Protein AF-0000000071793098 (afdb_homodimer)

Secondary structure (DSSP, 8-state):
-TTSHHHHHHHHHHHHHHHHHHHHHHHHHHHHHHHHHHHHHHHHHHSS------EEEEE-TTS--EEEEESTTSSHHHHHHHHHTSTTEE--S--SHHHHHHHHHHHTTSHHHHHHHHHTT--HHHHHHHHHHHHHHHHHHTSS--SEEEEE-GGGGGGHHHHHHH-TT-EEEEEE--HHHHHHHHHHTT---TT--TT-HHHHHHHHHHHHHHHHHHHHTSTTTEEEEEHHHHHHSHHHHHHHHHHHHT----GGGG-GGGGBTTTB---TTSTTHHHHTSPS-SGGGSTTTT-S-HHHHTTHHHH-THHHHTT---S-SS--GGGGGSTTTTTTT---/-TTTHHHHHHHHHHHHHHHHHHHHHHHHHHHHHHHHHHHHHHHHHHSS------EEEEE-TTS--EEEEESTTSSHHHHHHHHHTSTTEE--S--SHHHHHHHHHHHTTSHHHHHHHHHTT--HHHHHHHHHHHHHHHHHHTSS--SEEEEE-GGGGGGHHHHHHH-TT-EEEEEE--HHHHHHHHHHTT---TT--TT-HHHHHHHHHHHHHHHHHHHHTSTTTEEEEEHHHHHHSHHHHHHHHHHHHT----GGGG-GGGGBTTTB---TTSTTHHHHTSPS-SGGGSTTTT-S-HHHHTTHHHH-THHHHTT---S-SS--GGGGGSTTTTTTT---

Sequence (680 aa):
MRSGIRWSIVSLLLLIAFFALLFIFLRERQERLYDKEAYALAVHALVRKPQQRLTRQILSNDEPLIFVGGVPRSGTTLMRVMLDAHPDIRCGEETSVIPYVLGMRLHFESKGWIKALNGSGISQKALDDATSAFLLEVIREHGSVAKRLCNKDPFTAFHLPTLIRMFPNAKHILMIRDARATIHSMIDRNVPVSGFNHSDPESMFKAWNNLISRMVFTCSNAKGLCLKVYYERLVQRPSDEARRILHFLDVPWSDDVLSHQDKIGDEIHLNPKEFSTSQVKEKVNEKALTTWFGCYPEVLLKKIDRLAPMLRKLGYDTSTDRPDYSAFGRDDFYEYGYRLMRSGIRWSIVSLLLLIAFFALLFIFLRERQERLYDKEAYALAVHALVRKPQQRLTRQILSNDEPLIFVGGVPRSGTTLMRVMLDAHPDIRCGEETSVIPYVLGMRLHFESKGWIKALNGSGISQKALDDATSAFLLEVIREHGSVAKRLCNKDPFTAFHLPTLIRMFPNAKHILMIRDARATIHSMIDRNVPVSGFNHSDPESMFKAWNNLISRMVFTCSNAKGLCLKVYYERLVQRPSDEARRILHFLDVPWSDDVLSHQDKIGDEIHLNPKEFSTSQVKEKVNEKALTTWFGCYPEVLLKKIDRLAPMLRKLGYDTSTDRPDYSAFGRDDFYEYGYRL

Solvent-accessible surface area (backbone atoms only — not comparable to full-atom values): 36424 Å² total; per-residue (Å²): 120,80,77,57,63,62,54,55,57,51,50,49,52,50,48,51,50,46,50,50,48,46,47,51,48,49,48,51,46,44,48,45,42,48,46,40,45,49,41,39,44,45,41,38,62,66,47,42,62,61,78,73,76,52,58,39,80,42,70,26,52,68,37,59,35,35,40,37,8,28,60,78,71,20,48,51,68,51,52,41,46,24,45,28,35,25,91,48,32,36,31,60,38,55,62,68,52,60,49,51,52,52,51,51,54,55,53,53,64,34,70,71,41,41,56,55,27,55,50,27,49,46,51,70,65,40,51,43,52,11,50,44,40,23,48,43,37,43,60,56,58,40,51,74,85,43,85,29,46,28,44,34,39,37,63,46,38,75,41,44,71,61,46,43,72,47,23,71,51,32,37,34,39,38,33,37,55,60,62,64,41,24,52,40,50,32,52,76,64,65,55,89,46,94,83,52,47,83,92,35,63,66,57,31,39,35,42,50,30,56,52,51,53,51,31,50,52,54,35,68,71,32,71,93,35,37,45,82,41,48,35,64,24,38,43,66,30,47,68,64,44,48,52,54,51,30,55,76,69,72,44,81,89,54,76,38,40,78,46,28,40,78,35,58,79,76,75,31,66,75,28,85,82,44,88,58,43,78,63,52,54,42,66,86,56,63,71,73,72,57,69,38,52,81,70,65,57,68,76,57,55,75,41,38,62,78,41,24,50,54,43,55,71,71,64,44,63,75,90,46,75,69,60,77,62,66,60,47,48,40,94,57,36,73,72,74,42,63,72,113,123,77,77,58,60,61,55,53,56,52,48,47,49,50,47,49,50,46,52,50,50,46,46,51,49,48,47,49,48,44,47,46,44,45,44,42,44,49,42,37,42,44,39,36,62,71,46,41,61,61,78,74,74,51,57,40,79,42,70,25,53,68,39,59,34,34,38,37,9,27,59,78,72,18,49,50,66,52,51,41,45,25,45,27,37,25,89,49,31,35,31,59,34,56,62,69,52,60,50,51,52,52,52,51,55,54,53,52,65,35,71,70,40,41,54,54,26,56,52,29,49,47,50,71,66,41,51,42,52,11,51,44,40,23,49,42,38,43,59,54,58,42,49,74,87,42,84,30,45,28,45,36,40,38,62,46,38,74,40,45,71,62,47,43,70,47,22,71,51,32,38,34,39,38,32,36,54,61,61,63,41,22,52,40,51,32,52,77,66,66,55,88,46,94,82,51,46,83,92,35,62,67,57,32,39,34,42,48,29,56,50,50,51,52,32,50,52,54,34,67,71,30,72,93,35,36,44,81,42,48,37,64,23,36,42,65,31,46,69,63,44,48,51,54,50,30,54,75,69,74,44,81,90,54,76,37,39,76,45,29,40,78,36,57,80,74,74,30,65,74,28,86,84,44,88,60,43,79,62,52,57,45,66,85,56,63,74,73,72,56,70,38,52,83,72,65,58,67,75,57,56,74,41,38,63,76,41,24,51,55,44,55,77,72,66,46,64,75,91,47,76,71,59,77,61,67,62,48,48,42,92,56,36,73,72,73,45,65,71,114

pLDDT: mean 88.24, std 17.88, range [27.2, 98.88]

Radius of gyration: 36.35 Å; Cα contacts (8 Å, |Δi|>4): 982; chains: 2; bounding box: 126×87×73 Å

Nearest PDB structures (foldseek):
  8w5z-assembly1_C  TM=9.626E-01  e=2.343E-27  Ixodes
  5wri-assembly1_B  TM=9.866E-01  e=3.002E-26  Homo sapiens
  3ap3-assembly2_D  TM=9.670E-01  e=1.996E-26  Homo sapiens
  3ap3-assembly1_A  TM=9.652E-01  e=1.067E-24  Homo sapiens
  3ap3-assembly2_C  TM=9.064E-01  e=2.310E-25  Homo sapiens

Organism: Haemonchus contortus (NCBI:txid6289)

Foldseek 3Di:
DVVPPVVVVVVVVVVVVVVVVVVVVVVVVVVVVVCCVVVCVVCCVVVVPVVPPDDDDFDALQAAAEEEAEDPQLCSVLQQLLQLLDQQEHAAEADVVLVVLLVVLVVCVDPVNVVVCVVVVHDNVNSLQVSLRVVRVCQPVRDDDGNYTYYYDHCVLLNLVSSCVSRVNYAYEYGDEALLLRLCLCLVLVPDDPQDDSVDSLSSLLVNQVSVVNSVVSQVVVPLRYHYDYPLQCLLPVPVVVVVVCVSSVHDDDPSSQVSLVCEPPRHDDDPPDSCRVVSNDGRHCVSVCPSQPVDDPVSLVCSCVSRVVCVVQPHDSVDSGGDSVCSNDPCNVVVCSVD/DVVPVVCVVVVVVVVVVVVVVVVVVVVVVVVVVVCCVVVCVVCCVVPVPVVPPDDDDFDALQAAAEEEAEDPQLCSVLQQLLQLLDQQEHAAEADVVLVVLLVVLVVCVDPVNVVVCVVVVHDNVNSLQVSLRVVRVCQPVRDDDGNYTYYYDHCVLLNLVSSCVSRVNYAYEYGDEQLLLRLCLCLVLVPDDPQDDNVDSLSSLLVNQVSVVNSVVVQVVVPLRYHYDYPLQCLLPVPVVVVVVCVSSVHDDDPSSQVSLVCEPPSHDDDPPDSCRVVSNDGRHCVSVCPSQPVDDPVSLVCSCVSRVVCVVLPHDSVDSGGDSCCSNDPCNVVVCNVD

InterPro domains:
  IPR026634 Protein-tyrosine sulfotransferase-like [PTHR12788] (41-327)
  IPR027417 P-loop containing nucleoside triphosphate hydrolase [G3DSA:3.40.50.300] (53-331)
  IPR027417 P-loop containing nucleoside triphosphate hydrolase [SSF52540] (63-317)

Structure (mmCIF, N/CA/C/O backbone):
data_AF-0000000071793098-model_v1
#
loop_
_entity.id
_entity.type
_entity.pdbx_description
1 polymer 'Protein-tyrosine sulfotransferase'
#
loop_
_atom_site.group_PDB
_atom_site.id
_atom_site.type_symbol
_atom_site.label_atom_id
_atom_site.label_alt_id
_atom_site.label_comp_id
_atom_site.label_asym_id
_atom_site.label_entity_id
_atom_site.label_seq_id
_atom_site.pdbx_PDB_ins_code
_atom_site.Cartn_x
_atom_site.Cartn_y
_atom_site.Cartn_z
_atom_site.occupancy
_atom_site.B_iso_or_equiv
_atom_site.auth_seq_id
_atom_site.auth_comp_id
_atom_site.auth_asym_id
_atom_site.auth_atom_id
_atom_site.pdbx_PDB_model_num
ATOM 1 N N . MET A 1 1 ? -97.375 12.352 27.047 1 27.69 1 MET A N 1
ATOM 2 C CA . MET A 1 1 ? -96.5 13.484 26.688 1 27.69 1 MET A CA 1
ATOM 3 C C . MET A 1 1 ? -95.062 13.273 27.188 1 27.69 1 MET A C 1
ATOM 5 O O . MET A 1 1 ? -94.25 14.164 27.062 1 27.69 1 MET A O 1
ATOM 9 N N . ARG A 1 2 ? -95.062 12.32 28.141 1 36.81 2 ARG A N 1
ATOM 10 C CA . ARG A 1 2 ? -93.812 12.164 28.828 1 36.81 2 ARG A CA 1
ATOM 11 C C . ARG A 1 2 ? -92.75 11.641 27.875 1 36.81 2 ARG A C 1
ATOM 13 O O . ARG A 1 2 ? -91.625 11.344 28.297 1 36.81 2 ARG A O 1
ATOM 20 N N . SER A 1 3 ? -93.312 11.469 26.625 1 42.41 3 SER A N 1
ATOM 21 C CA . SER A 1 3 ? -92.438 10.781 25.703 1 42.41 3 SER A CA 1
ATOM 22 C C . SER A 1 3 ? -91.375 11.742 25.141 1 42.41 3 SER A C 1
ATOM 24 O O . SER A 1 3 ? -90.5 11.328 24.406 1 42.41 3 SER A O 1
ATOM 26 N N . GLY A 1 4 ? -91.625 13.141 25.453 1 37.5 4 GLY A N 1
ATOM 27 C CA . GLY A 1 4 ? -90.812 14.133 24.719 1 37.5 4 GLY A CA 1
ATOM 28 C C . GLY A 1 4 ? -89.438 14.398 25.312 1 37.5 4 GLY A C 1
ATOM 29 O O . GLY A 1 4 ? -88.562 14.922 24.641 1 37.5 4 GLY A O 1
ATOM 30 N N . ILE A 1 5 ? -89.438 14.523 26.641 1 43.38 5 ILE A N 1
ATOM 31 C CA . ILE A 1 5 ? -88.312 15.109 27.344 1 43.38 5 ILE A CA 1
ATOM 32 C C . ILE A 1 5 ? -87.062 14.211 27.188 1 43.38 5 ILE A C 1
ATOM 34 O O . ILE A 1 5 ? -85.938 14.68 27.281 1 43.38 5 ILE A O 1
ATOM 38 N N . ARG A 1 6 ? -87.375 12.938 26.984 1 48.97 6 ARG A N 1
ATOM 39 C CA . ARG A 1 6 ? -86.25 11.992 27.031 1 48.97 6 ARG A CA 1
ATOM 40 C C . ARG A 1 6 ? -85.375 12.141 25.797 1 48.97 6 ARG A C 1
A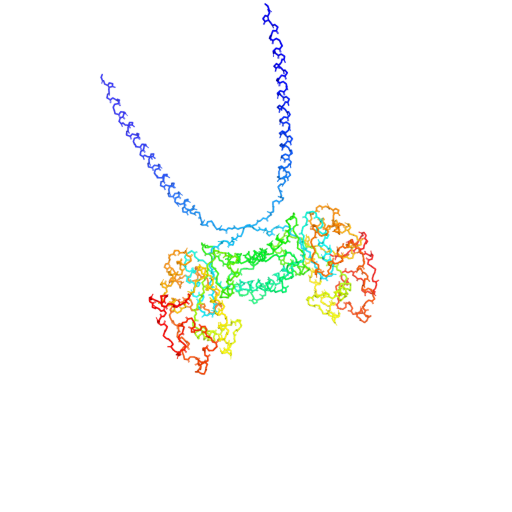TOM 42 O O . ARG A 1 6 ? -84.188 11.812 25.828 1 48.97 6 ARG A O 1
ATOM 49 N N . TRP A 1 7 ? -85.938 12.797 24.797 1 51.81 7 TRP A N 1
ATOM 50 C CA . TRP A 1 7 ? -85.188 12.93 23.562 1 51.81 7 TRP A CA 1
ATOM 51 C C . TRP A 1 7 ? -84.188 14.055 23.672 1 51.81 7 TRP A C 1
ATOM 53 O O . TRP A 1 7 ? -83.062 13.953 23.125 1 51.81 7 TRP A O 1
ATOM 63 N N . SER A 1 8 ? -84.562 15.094 24.625 1 58.62 8 SER A N 1
ATOM 64 C CA . SER A 1 8 ? -83.688 16.297 24.609 1 58.62 8 SER A CA 1
ATOM 65 C C . SER A 1 8 ? -82.375 16.062 25.359 1 58.62 8 SER A C 1
ATOM 67 O O . SER A 1 8 ? -81.312 16.531 24.938 1 58.62 8 SER A O 1
ATOM 69 N N . ILE A 1 9 ? -82.5 15.32 26.453 1 61.56 9 ILE A N 1
ATOM 70 C CA . ILE A 1 9 ? -81.312 15.109 27.266 1 61.56 9 ILE A CA 1
ATOM 71 C C . ILE A 1 9 ? -80.375 14.109 26.562 1 61.56 9 ILE A C 1
ATOM 73 O O . ILE A 1 9 ? -79.188 14.297 26.547 1 61.56 9 ILE A O 1
ATOM 77 N N . VAL A 1 10 ? -81 13.203 25.859 1 62.38 10 VAL A N 1
ATOM 78 C CA . VAL A 1 10 ? -80.25 12.203 25.141 1 62.38 10 VAL A CA 1
ATOM 79 C C . VAL A 1 10 ? -79.5 12.852 23.938 1 62.38 10 VAL A C 1
ATOM 81 O O . VAL A 1 10 ? -78.375 12.586 23.688 1 62.38 10 VAL A O 1
ATOM 84 N N . SER A 1 11 ? -80.25 13.891 23.391 1 64.12 11 SER A N 1
ATOM 85 C CA . SER A 1 11 ? -79.688 14.594 22.266 1 64.12 11 SER A CA 1
ATOM 86 C C . SER A 1 11 ? -78.5 15.469 22.734 1 64.12 11 SER A C 1
ATOM 88 O O . SER A 1 11 ? -77.5 15.555 22.047 1 64.12 11 SER A O 1
ATOM 90 N N . LEU A 1 12 ? -78.688 15.992 23.969 1 65.56 12 LEU A N 1
ATOM 91 C CA . LEU A 1 12 ? -77.625 16.844 24.5 1 65.56 12 LEU A CA 1
ATOM 92 C C . LEU A 1 12 ? -76.438 16.016 24.922 1 65.56 12 LEU A C 1
ATOM 94 O O . LEU A 1 12 ? -75.312 16.406 24.656 1 65.56 12 LEU A O 1
ATOM 98 N N . LEU A 1 13 ? -76.625 14.859 25.453 1 65.44 13 LEU A N 1
ATOM 99 C CA . LEU A 1 13 ? -75.562 13.977 25.844 1 65.44 13 LEU A CA 1
ATOM 100 C C . LEU A 1 13 ? -74.812 13.406 24.625 1 65.44 13 LEU A C 1
ATOM 102 O O . LEU A 1 13 ? -73.625 13.281 24.594 1 65.44 13 LEU A O 1
ATOM 106 N N . LEU A 1 14 ? -75.625 13.242 23.562 1 66.69 14 LEU A N 1
ATOM 107 C CA . LEU A 1 14 ? -75 12.773 22.312 1 66.69 14 LEU A CA 1
ATOM 108 C C . LEU A 1 14 ? -74.188 13.875 21.656 1 66.69 14 LEU A C 1
ATOM 110 O O . LEU A 1 14 ? -73.125 13.617 21.109 1 66.69 14 LEU A O 1
ATOM 114 N N . LEU A 1 15 ? -74.625 15.109 21.906 1 70.38 15 LEU A N 1
ATOM 115 C CA . LEU A 1 15 ? -73.875 16.234 21.344 1 70.38 15 LEU A CA 1
ATOM 116 C C . LEU A 1 15 ? -72.625 16.469 22.141 1 70.38 15 LEU A C 1
ATOM 118 O O . LEU A 1 15 ? -71.562 16.719 21.547 1 70.38 15 LEU A O 1
ATOM 122 N N . ILE A 1 16 ? -72.688 16.312 23.406 1 68 16 ILE A N 1
ATOM 123 C CA . ILE A 1 16 ? -71.5 16.469 24.234 1 68 16 ILE A CA 1
ATOM 124 C C . ILE A 1 16 ? -70.5 15.328 23.969 1 68 16 ILE A C 1
ATOM 126 O O . ILE A 1 16 ? -69.312 15.555 23.812 1 68 16 ILE A O 1
ATOM 130 N N . ALA A 1 17 ? -71.062 14.109 23.781 1 65.69 17 ALA A N 1
ATOM 131 C CA . ALA A 1 17 ? -70.188 12.984 23.453 1 65.69 17 ALA A CA 1
ATOM 132 C C . ALA A 1 17 ? -69.562 13.172 22.062 1 65.69 17 ALA A C 1
ATOM 134 O O . ALA A 1 17 ? -68.375 12.883 21.859 1 65.69 17 ALA A O 1
ATOM 135 N N . PHE A 1 18 ? -70.312 13.75 21.172 1 68.69 18 PHE A N 1
ATOM 136 C CA . PHE A 1 18 ? -69.812 14.016 19.844 1 68.69 18 PHE A CA 1
ATOM 137 C C . PHE A 1 18 ? -68.688 15.055 19.906 1 68.69 18 PHE A C 1
ATOM 139 O O . PHE A 1 18 ? -67.625 14.867 19.312 1 68.69 18 PHE A O 1
ATOM 146 N N . PHE A 1 19 ? -68.875 16.125 20.656 1 67.56 19 PHE A N 1
ATOM 147 C CA . PHE A 1 19 ? -67.812 17.141 20.719 1 67.56 19 PHE A CA 1
ATOM 148 C C . PHE A 1 19 ? -66.625 16.641 21.484 1 67.56 19 PHE A C 1
ATOM 150 O O . PHE A 1 19 ? -65.5 16.984 21.141 1 67.56 19 PHE A O 1
ATOM 157 N N . ALA A 1 20 ? -66.938 15.812 22.516 1 66.75 20 ALA A N 1
ATO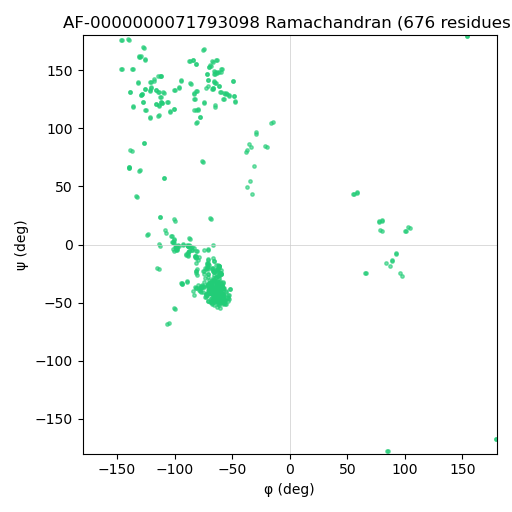M 158 C CA . ALA A 1 20 ? -65.812 15.211 23.219 1 66.75 20 ALA A CA 1
ATOM 159 C C . ALA A 1 20 ? -65 14.25 22.297 1 66.75 20 ALA A C 1
ATOM 161 O O . ALA A 1 20 ? -63.812 14.258 22.266 1 66.75 20 ALA A O 1
ATOM 162 N N . LEU A 1 21 ? -65.75 13.438 21.5 1 65.06 21 LEU A N 1
ATOM 163 C CA . LEU A 1 21 ? -65.125 12.555 20.547 1 65.06 21 LEU A CA 1
ATOM 164 C C . LEU A 1 21 ? -64.375 13.367 19.453 1 65.06 21 LEU A C 1
ATOM 166 O O . LEU A 1 21 ? -63.281 13.039 19.031 1 65.06 21 LEU A O 1
ATOM 170 N N . LEU A 1 22 ? -65 14.43 19.031 1 66.5 22 LEU A N 1
ATOM 171 C CA . LEU A 1 22 ? -64.375 15.305 18.062 1 66.5 22 LEU A CA 1
ATOM 172 C C . LEU A 1 22 ? -63.125 15.945 18.672 1 66.5 22 LEU A C 1
ATOM 174 O O . LEU A 1 22 ? -62.062 16.047 18 1 66.5 22 LEU A O 1
ATOM 178 N N . PHE A 1 23 ? -63.219 16.375 19.891 1 64.25 23 PHE A N 1
ATOM 179 C CA . PHE A 1 23 ? -62.062 16.938 20.562 1 64.25 23 PHE A CA 1
ATOM 180 C C . PHE A 1 23 ? -60.969 15.898 20.734 1 64.25 23 PHE A C 1
ATOM 182 O O . PHE A 1 23 ? -59.781 16.172 20.484 1 64.25 23 PHE A O 1
ATOM 189 N N . ILE A 1 24 ? -61.344 14.672 21.219 1 59.78 24 ILE A N 1
ATOM 190 C CA . ILE A 1 24 ? -60.375 13.602 21.281 1 59.78 24 ILE A CA 1
ATOM 191 C C . ILE A 1 24 ? -59.844 13.305 19.891 1 59.78 24 ILE A C 1
ATOM 193 O O . ILE A 1 24 ? -58.625 13.133 19.703 1 59.78 24 ILE A O 1
ATOM 197 N N . PHE A 1 25 ? -60.625 13.273 18.859 1 59 25 PHE A N 1
ATOM 198 C CA . PHE A 1 25 ? -60.188 13.055 17.5 1 59 25 PHE A CA 1
ATOM 199 C C . PHE A 1 25 ? -59.281 14.188 17.031 1 59 25 PHE A C 1
ATOM 201 O O . PHE A 1 25 ? -58.219 13.945 16.453 1 59 25 PHE A O 1
ATOM 208 N N . LEU A 1 26 ? -59.656 15.43 17.266 1 58.5 26 LEU A N 1
ATOM 209 C CA . LEU A 1 26 ? -58.812 16.547 16.859 1 58.5 26 LEU A CA 1
ATOM 210 C C . LEU A 1 26 ? -57.531 16.578 17.672 1 58.5 26 LEU A C 1
ATOM 212 O O . LEU A 1 26 ? -56.469 16.891 17.125 1 58.5 26 LEU A O 1
ATOM 216 N N . ARG A 1 27 ? -57.625 16.359 18.953 1 53.41 27 ARG A N 1
ATOM 217 C CA . ARG A 1 27 ? -56.406 16.25 19.75 1 53.41 27 ARG A CA 1
ATOM 218 C C . ARG A 1 27 ? -55.562 15.086 19.281 1 53.41 27 ARG A C 1
ATOM 220 O O . ARG A 1 27 ? -54.312 15.211 19.188 1 53.41 27 ARG A O 1
ATOM 227 N N . GLU A 1 28 ? -56.125 13.852 19.047 1 51.91 28 GLU A N 1
ATOM 228 C CA . GLU A 1 28 ? -55.375 12.75 18.484 1 51.91 28 GLU A CA 1
ATOM 229 C C . GLU A 1 28 ? -54.844 13.094 17.094 1 51.91 28 GLU A C 1
ATOM 231 O O . GLU A 1 28 ? -53.719 12.742 16.75 1 51.91 28 GLU A O 1
ATOM 236 N N . ARG A 1 29 ? -55.625 13.797 16.281 1 50.56 29 ARG A N 1
ATOM 237 C CA . ARG A 1 29 ? -55.094 14.266 15 1 50.56 29 ARG A CA 1
ATOM 238 C C . ARG A 1 29 ? -53.969 15.266 15.195 1 50.56 29 ARG A C 1
ATOM 240 O O . ARG A 1 29 ? -52.969 15.234 14.469 1 50.56 29 ARG A O 1
ATOM 247 N N . GLN A 1 30 ? -54.125 16.234 16.094 1 47.47 30 GLN A N 1
ATOM 248 C CA . GLN A 1 30 ? -53.031 17.172 16.375 1 47.47 30 GLN A CA 1
ATOM 249 C C . GLN A 1 30 ? -51.844 16.453 16.969 1 47.47 30 GLN A C 1
ATOM 251 O O . GLN A 1 30 ? -50.688 16.734 16.594 1 47.47 30 GLN A O 1
ATOM 256 N N . GLU A 1 31 ? -52.062 15.609 17.984 1 45.34 31 GLU A N 1
ATOM 257 C CA . GLU A 1 31 ? -50.938 14.82 18.469 1 45.34 31 GLU A CA 1
ATOM 258 C C . GLU A 1 31 ? -50.344 13.93 17.375 1 45.34 31 GLU A C 1
ATOM 260 O O . GLU A 1 31 ? -49.125 13.781 17.266 1 45.34 31 GLU A O 1
ATOM 265 N N . ARG A 1 32 ? -51.188 13.328 16.516 1 46.69 32 ARG A N 1
ATOM 266 C CA . ARG A 1 32 ? -50.656 12.641 15.336 1 46.69 32 ARG A CA 1
ATOM 267 C C . ARG A 1 32 ? -50 13.625 14.383 1 46.69 32 ARG A C 1
ATOM 269 O O . ARG A 1 32 ? -49 13.297 13.75 1 46.69 32 ARG A O 1
ATOM 276 N N . LEU A 1 33 ? -50.625 14.82 14.266 1 44.12 33 LEU A N 1
ATOM 277 C CA . LEU A 1 33 ? -49.938 15.836 13.469 1 44.12 33 LEU A CA 1
ATOM 278 C C . LEU A 1 33 ? -48.656 16.312 14.156 1 44.12 33 LEU A C 1
ATOM 280 O O . LEU A 1 33 ? -47.625 16.5 13.508 1 44.12 33 LEU A O 1
ATOM 284 N N . TYR A 1 34 ? -48.781 16.672 15.492 1 41.25 34 TYR A N 1
ATOM 285 C CA . TYR A 1 34 ? -47.531 16.969 16.188 1 41.25 34 TYR A CA 1
ATOM 286 C C . TYR A 1 34 ? -46.594 15.758 16.188 1 41.25 34 TYR A C 1
ATOM 288 O O . TYR A 1 34 ? -45.375 15.891 16.016 1 41.25 34 TYR A O 1
ATOM 296 N N . ASP A 1 35 ? -47.125 14.469 16.453 1 43.12 35 ASP A N 1
ATOM 297 C CA . ASP A 1 35 ? -46.281 13.281 16.281 1 43.12 35 ASP A CA 1
ATOM 298 C C . ASP A 1 35 ? -45.875 13.109 14.828 1 43.12 35 ASP A C 1
ATOM 300 O O . ASP A 1 35 ? -44.75 12.695 14.547 1 43.12 35 ASP A O 1
ATOM 304 N N . LYS A 1 36 ? -46.656 13.383 13.836 1 46.41 36 LYS A N 1
ATOM 305 C CA . LYS A 1 36 ? -46.219 13.375 12.445 1 46.41 36 LYS A CA 1
ATOM 306 C C . LYS A 1 36 ? -45.25 14.531 12.172 1 46.41 36 LYS A C 1
ATOM 308 O O . LYS A 1 36 ? -44.25 14.359 11.453 1 46.41 36 LYS A O 1
ATOM 313 N N . GLU A 1 37 ? -45.625 15.742 12.57 1 40.22 37 GLU A N 1
ATOM 314 C CA . GLU A 1 37 ? -44.656 16.828 12.414 1 40.22 37 GLU A CA 1
ATOM 315 C C . GLU A 1 37 ? -43.406 16.578 13.266 1 40.22 37 GLU A C 1
ATOM 317 O O . GLU A 1 37 ? -42.312 16.797 12.805 1 40.22 37 GLU A O 1
ATOM 322 N N . ALA A 1 38 ? -43.469 16.312 14.656 1 40 38 ALA A N 1
ATOM 323 C CA . ALA A 1 38 ? -42.281 15.859 15.391 1 40 38 ALA A CA 1
ATOM 324 C C . ALA A 1 38 ? -41.75 14.57 14.797 1 40 38 ALA A C 1
ATOM 326 O O . ALA A 1 38 ? -40.531 14.406 14.672 1 40 38 ALA A O 1
ATOM 327 N N . TYR A 1 39 ? -42.594 13.461 14.398 1 36.72 39 TYR A N 1
ATOM 328 C CA . TYR A 1 39 ? -42.125 12.352 13.578 1 36.72 39 TYR A CA 1
ATOM 329 C C . TYR A 1 39 ? -41.688 12.844 12.203 1 36.72 39 TYR A C 1
ATOM 331 O O . TYR A 1 39 ? -40.656 12.414 11.695 1 36.72 39 TYR A O 1
ATOM 339 N N . ALA A 1 40 ? -42.344 13.727 11.492 1 40.28 40 ALA A N 1
ATOM 340 C CA . ALA A 1 40 ? -41.812 14.344 10.266 1 40.28 40 ALA A CA 1
ATOM 341 C C . ALA A 1 40 ? -40.594 15.18 10.547 1 40.28 40 ALA A C 1
ATOM 343 O O . ALA A 1 40 ? -39.594 15.133 9.797 1 40.28 40 ALA A O 1
ATOM 344 N N . LEU A 1 41 ? -40.531 16.094 11.539 1 37.16 41 LEU A N 1
ATOM 345 C CA . LEU A 1 41 ? -39.281 16.734 11.969 1 37.16 41 LEU A CA 1
ATOM 346 C C . LEU A 1 41 ? -38.312 15.703 12.5 1 37.16 41 LEU A C 1
ATOM 348 O O . LEU A 1 41 ? -37.094 15.773 12.203 1 37.16 41 LEU A O 1
ATOM 352 N N . ALA A 1 42 ? -38.656 14.719 13.43 1 35.47 42 ALA A N 1
ATOM 353 C CA . ALA A 1 42 ? -37.812 13.578 13.75 1 35.47 42 ALA A CA 1
ATOM 354 C C . ALA A 1 42 ? -37.594 12.703 12.516 1 35.47 42 ALA A C 1
ATOM 356 O O . ALA A 1 42 ? -36.469 12.266 12.258 1 35.47 42 ALA A O 1
ATOM 357 N N . VAL A 1 43 ? -38.562 12.289 11.68 1 38.09 43 VAL A N 1
ATOM 358 C CA . VAL A 1 43 ? -38.344 11.734 10.352 1 38.09 43 VAL A CA 1
ATOM 359 C C . VAL A 1 43 ? -37.656 12.773 9.461 1 38.09 43 VAL A C 1
ATOM 361 O O . VAL A 1 43 ? -36.75 12.438 8.711 1 38.09 43 VAL A O 1
ATOM 364 N N . HIS A 1 44 ? -38.031 13.992 9.344 1 35.34 44 HIS A N 1
ATOM 365 C CA . HIS A 1 44 ? -37.281 15.031 8.664 1 35.34 44 HIS A CA 1
ATOM 366 C C . HIS A 1 44 ? -35.906 15.234 9.328 1 35.34 44 HIS A C 1
ATOM 368 O O . HIS A 1 44 ? -34.906 15.492 8.648 1 35.34 44 HIS A O 1
ATOM 374 N N . ALA A 1 45 ? -35.75 15.484 10.625 1 33.47 45 ALA A N 1
ATOM 375 C CA . ALA A 1 45 ? -34.5 15.422 11.344 1 33.47 45 ALA A CA 1
ATOM 376 C C . ALA A 1 45 ? -33.844 14.039 11.219 1 33.47 45 ALA A C 1
ATOM 378 O O . ALA A 1 45 ? -32.625 13.914 11.125 1 33.47 45 ALA A O 1
ATOM 379 N N . LEU A 1 46 ? -34.5 12.867 11.391 1 35.12 46 LEU A N 1
ATOM 380 C CA . LEU A 1 46 ? -34.094 11.539 10.953 1 35.12 46 LEU A CA 1
ATOM 381 C C . LEU A 1 46 ? -34.031 11.461 9.43 1 35.12 46 LEU A C 1
ATOM 383 O O . LEU A 1 46 ? -33.281 10.672 8.875 1 35.12 46 LEU A O 1
ATOM 387 N N . VAL A 1 47 ? -34.906 12.062 8.688 1 34.84 47 VAL A N 1
ATOM 388 C CA . VAL A 1 47 ? -34.906 12.273 7.242 1 34.84 47 VAL A CA 1
ATOM 389 C C . VAL A 1 47 ? -34.031 13.469 6.902 1 34.84 47 VAL A C 1
ATOM 391 O O . VAL A 1 47 ? -34.094 14.023 5.801 1 34.84 47 VAL A O 1
ATOM 394 N N . ARG A 1 48 ? -33.75 14.5 7.773 1 33.62 48 ARG A N 1
ATOM 395 C CA . ARG A 1 48 ? -32.594 15.211 7.215 1 33.62 48 ARG A CA 1
ATOM 396 C C . ARG A 1 48 ? -31.625 14.25 6.539 1 33.62 48 ARG A C 1
ATOM 398 O O . ARG A 1 48 ? -31.031 13.391 7.199 1 33.62 48 ARG A O 1
ATOM 405 N N . LYS A 1 49 ? -31.906 14.023 5.379 1 37.53 49 LYS A N 1
ATOM 406 C CA . LYS A 1 49 ? -31.125 13.078 4.586 1 37.53 49 LYS A CA 1
ATOM 407 C C . LYS A 1 49 ? -29.641 13.18 4.922 1 37.53 49 LYS A C 1
ATOM 409 O O . LYS A 1 49 ? -29.031 14.242 4.773 1 37.53 49 LYS A O 1
ATOM 414 N N . PRO A 1 50 ? -29.141 12.547 6.105 1 40.16 50 PRO A N 1
ATOM 415 C CA . PRO A 1 50 ? -27.688 12.594 6.156 1 40.16 50 PRO A CA 1
ATOM 416 C C . PRO A 1 50 ? -27.047 12.93 4.805 1 40.16 50 PRO A C 1
ATOM 418 O O . PRO A 1 50 ? -27.594 12.555 3.762 1 40.16 50 PRO A O 1
ATOM 421 N N . GLN A 1 51 ? -26.547 14.18 4.633 1 49.44 51 GLN A N 1
ATOM 422 C CA . GLN A 1 51 ? -25.828 14.305 3.363 1 49.44 51 GLN A CA 1
ATOM 423 C C . GLN A 1 51 ? -25.391 12.938 2.844 1 49.44 51 GLN A C 1
ATOM 425 O O . GLN A 1 51 ? -24.719 12.188 3.553 1 49.44 51 GLN A O 1
ATOM 430 N N . GLN A 1 52 ? -26.234 12.305 2.191 1 63.78 52 GLN A N 1
ATOM 431 C CA . GLN A 1 52 ? -25.953 11.016 1.583 1 63.78 52 GLN A CA 1
ATOM 432 C C . GLN A 1 52 ? -24.469 10.891 1.213 1 63.78 52 GLN A C 1
ATOM 434 O O . GLN A 1 52 ? -23.938 11.719 0.461 1 63.78 52 GLN A O 1
ATOM 439 N N . ARG A 1 53 ? -23.781 10.234 2.172 1 82.19 53 ARG A N 1
ATOM 440 C CA . ARG A 1 53 ? -22.359 9.953 1.915 1 82.19 53 ARG A CA 1
ATOM 441 C C . ARG A 1 53 ? -22.172 9.359 0.526 1 82.19 53 ARG A C 1
ATOM 443 O O . ARG A 1 53 ? -22.922 8.469 0.116 1 82.19 53 ARG A O 1
ATOM 450 N N . LEU A 1 54 ? -21.344 10.055 -0.191 1 87.5 54 LEU A N 1
ATOM 451 C CA . LEU A 1 54 ? -21 9.547 -1.519 1 87.5 54 LEU A CA 1
ATOM 452 C C . LEU A 1 54 ? -20.25 8.227 -1.424 1 87.5 54 LEU A C 1
ATOM 454 O O . LEU A 1 54 ? -19.266 8.125 -0.681 1 87.5 54 LEU A O 1
ATOM 458 N N . THR A 1 55 ? -20.828 7.23 -1.971 1 92.94 55 THR A N 1
ATOM 459 C CA . THR A 1 55 ? -20.156 5.93 -1.939 1 92.94 55 THR A CA 1
ATOM 460 C C . THR A 1 55 ? -20.016 5.363 -3.348 1 92.94 55 THR A C 1
ATOM 462 O O . THR A 1 55 ? -20.594 5.898 -4.301 1 92.94 55 THR A O 1
ATOM 465 N N . ARG A 1 56 ? -19.125 4.469 -3.502 1 93.62 56 ARG A N 1
ATOM 466 C CA . ARG A 1 56 ? -19.016 3.67 -4.715 1 93.62 56 ARG A CA 1
ATOM 467 C C . ARG A 1 56 ? -18.906 2.184 -4.383 1 93.62 56 ARG A C 1
ATOM 469 O O . ARG A 1 56 ? -18.609 1.816 -3.248 1 93.62 56 ARG A O 1
ATOM 476 N N . GLN A 1 57 ? -19.172 1.399 -5.418 1 93.81 57 GLN A N 1
ATOM 477 C CA . GLN A 1 57 ? -19.141 -0.049 -5.238 1 93.81 57 GLN A CA 1
ATOM 478 C C . GLN A 1 57 ? -17.797 -0.635 -5.656 1 93.81 57 GLN A C 1
ATOM 480 O O . GLN A 1 57 ? -17.234 -0.232 -6.676 1 93.81 57 GLN A O 1
ATOM 485 N N . ILE A 1 58 ? -17.312 -1.518 -4.812 1 95.62 58 ILE A N 1
ATOM 486 C CA . ILE A 1 58 ? -16.172 -2.348 -5.184 1 95.62 58 ILE A CA 1
ATOM 487 C C . ILE A 1 58 ? -16.516 -3.818 -4.945 1 95.62 58 ILE A C 1
ATOM 489 O O . ILE A 1 58 ? -17.547 -4.141 -4.371 1 95.62 58 ILE A O 1
ATOM 493 N N . LEU A 1 59 ? -15.703 -4.691 -5.395 1 96.06 59 LEU A N 1
ATOM 494 C CA . LEU A 1 59 ? -15.906 -6.113 -5.148 1 96.06 59 LEU A CA 1
ATOM 495 C C . LEU A 1 59 ? -15.883 -6.414 -3.652 1 96.06 59 LEU A C 1
ATOM 497 O O . LEU A 1 59 ? -15.156 -5.762 -2.895 1 96.06 59 LEU A O 1
ATOM 501 N N . SER A 1 60 ? -16.609 -7.367 -3.299 1 96.88 60 SER A N 1
ATOM 502 C CA . SER A 1 60 ? -16.672 -7.801 -1.906 1 96.88 60 SER A CA 1
ATOM 503 C C . SER A 1 60 ? -15.5 -8.703 -1.559 1 96.88 60 SER A C 1
ATOM 505 O O . SER A 1 60 ? -14.992 -9.43 -2.416 1 96.88 60 SER A O 1
ATOM 507 N N . ASN A 1 61 ? -15.18 -8.727 -0.307 1 97.38 61 ASN A N 1
ATOM 508 C CA . ASN A 1 61 ? -14.164 -9.648 0.199 1 97.38 61 ASN A CA 1
ATOM 509 C C . ASN A 1 61 ? -14.617 -11.102 0.064 1 97.38 61 ASN A C 1
ATOM 511 O O . ASN A 1 61 ? -13.805 -12.016 0.167 1 97.38 61 ASN A O 1
ATOM 515 N N . ASP A 1 62 ? -15.891 -11.312 -0.187 1 96.62 62 ASP A N 1
ATOM 516 C CA . ASP A 1 62 ? -16.453 -12.656 -0.304 1 96.62 62 ASP A CA 1
ATOM 517 C C . ASP A 1 62 ? -16.344 -13.172 -1.738 1 96.62 62 ASP A C 1
ATOM 519 O O . ASP A 1 62 ? -16.766 -14.297 -2.033 1 96.62 62 ASP A O 1
ATOM 523 N N . GLU A 1 63 ? -15.797 -12.32 -2.617 1 95.5 63 GLU A N 1
ATOM 524 C CA . GLU A 1 63 ? -15.555 -12.773 -3.984 1 95.5 63 GLU A CA 1
ATOM 525 C C . GLU A 1 63 ? -14.711 -14.039 -4.008 1 95.5 63 GLU A C 1
ATOM 527 O O . GLU A 1 63 ? -13.703 -14.133 -3.307 1 95.5 63 GLU A O 1
ATOM 532 N N . PRO A 1 64 ? -15.141 -15.07 -4.738 1 96.38 64 PRO A N 1
ATOM 533 C CA . PRO A 1 64 ? -14.359 -16.312 -4.816 1 96.38 64 PRO A CA 1
ATOM 534 C C . PRO A 1 64 ? -13.141 -16.188 -5.723 1 96.38 64 PRO A C 1
ATOM 536 O O . PRO A 1 64 ? -13.07 -16.844 -6.762 1 96.38 64 PRO A O 1
ATOM 539 N N . LEU A 1 65 ? -12.188 -15.484 -5.293 1 97.88 65 LEU A N 1
ATOM 540 C CA . LEU A 1 65 ? -10.969 -15.227 -6.047 1 97.88 65 LEU A CA 1
ATOM 541 C C . LEU A 1 65 ? -10.117 -16.484 -6.16 1 97.88 65 LEU A C 1
ATOM 543 O O . LEU A 1 65 ? -10.242 -17.406 -5.34 1 97.88 65 LEU A O 1
ATOM 547 N N . ILE A 1 66 ? -9.359 -16.531 -7.211 1 98.75 66 ILE A N 1
ATOM 548 C CA . ILE A 1 66 ? -8.344 -17.562 -7.379 1 98.75 66 ILE A CA 1
ATOM 549 C C . ILE A 1 66 ? -6.953 -16.938 -7.309 1 98.75 66 ILE A C 1
ATOM 551 O O . ILE A 1 66 ? -6.688 -15.922 -7.957 1 98.75 66 ILE A O 1
ATOM 555 N N . PHE A 1 67 ? -6.105 -17.484 -6.441 1 98.88 67 PHE A N 1
ATOM 556 C CA . PHE A 1 67 ? -4.707 -17.062 -6.395 1 98.88 67 PHE A CA 1
ATOM 557 C C . PHE A 1 67 ? -3.793 -18.203 -6.816 1 98.88 67 PHE A C 1
ATOM 559 O O . PHE A 1 67 ? -3.949 -19.344 -6.348 1 98.88 67 PHE A O 1
ATOM 566 N N . VAL A 1 68 ? -2.867 -17.922 -7.73 1 98.81 68 VAL A N 1
ATOM 567 C CA . VAL A 1 68 ? -1.862 -18.891 -8.164 1 98.81 68 VAL A CA 1
ATOM 568 C C . VAL A 1 68 ? -0.476 -18.422 -7.727 1 98.81 68 VAL A C 1
ATOM 570 O O . VAL A 1 68 ? -0.043 -17.328 -8.086 1 98.81 68 VAL A O 1
ATOM 573 N N . GLY A 1 69 ? 0.178 -19.219 -6.926 1 98.62 69 GLY A N 1
ATOM 574 C CA . GLY A 1 69 ? 1.497 -18.859 -6.43 1 98.62 69 GLY A CA 1
ATOM 575 C C . GLY A 1 69 ? 2.455 -20.047 -6.379 1 98.62 69 GLY A C 1
ATOM 576 O O . GLY A 1 69 ? 2.104 -21.156 -6.777 1 98.62 69 GLY A O 1
ATOM 577 N N . GLY A 1 70 ? 3.674 -19.797 -6.012 1 98.56 70 GLY A N 1
ATOM 578 C CA . GLY A 1 70 ? 4.781 -20.719 -5.895 1 98.56 70 GLY A CA 1
ATOM 579 C C . GLY A 1 70 ? 6.137 -20.062 -6.059 1 98.56 70 GLY A C 1
ATOM 580 O O . GLY A 1 70 ? 6.227 -18.844 -6.211 1 98.56 70 GLY A O 1
ATOM 581 N N . VAL A 1 71 ? 7.16 -20.891 -5.945 1 98.38 71 VAL A N 1
ATOM 582 C CA . VAL A 1 71 ? 8.492 -20.375 -6.23 1 98.38 71 VAL A CA 1
ATOM 583 C C . VAL A 1 71 ? 8.602 -20.016 -7.711 1 98.38 71 VAL A C 1
ATOM 585 O O . VAL A 1 71 ? 8.141 -20.781 -8.57 1 98.38 71 VAL A O 1
ATOM 588 N N . PRO A 1 72 ? 9.156 -18.828 -8.055 1 97.5 72 PRO A N 1
ATOM 589 C CA . PRO A 1 72 ? 9.328 -18.516 -9.477 1 97.5 72 PRO A CA 1
ATOM 590 C C . PRO A 1 72 ? 9.992 -19.641 -10.258 1 97.5 72 PRO A C 1
ATOM 592 O O . PRO A 1 72 ? 10.922 -20.281 -9.75 1 97.5 72 PRO A O 1
ATOM 595 N N . ARG A 1 73 ? 9.492 -19.844 -11.477 1 97.69 73 ARG A N 1
ATOM 596 C CA . ARG A 1 73 ? 9.969 -20.875 -12.383 1 97.69 73 ARG A CA 1
ATOM 597 C C . ARG A 1 73 ? 9.438 -22.25 -11.984 1 97.69 73 ARG A C 1
ATOM 599 O O . ARG A 1 73 ? 9.969 -23.281 -12.406 1 97.69 73 ARG A O 1
ATOM 606 N N . SER A 1 74 ? 8.375 -22.25 -11.227 1 98.25 74 SER A N 1
ATOM 607 C CA . SER A 1 74 ? 7.797 -23.531 -10.805 1 98.25 74 SER A CA 1
ATOM 608 C C . SER A 1 74 ? 6.559 -23.859 -11.617 1 98.25 74 SER A C 1
ATOM 610 O O . SER A 1 74 ? 5.809 -24.781 -11.266 1 98.25 74 SER A O 1
ATOM 612 N N . GLY A 1 75 ? 6.234 -23.094 -12.656 1 98.06 75 GLY A N 1
ATOM 613 C CA . GLY A 1 75 ? 5.129 -23.406 -13.539 1 98.06 75 GLY A CA 1
ATOM 614 C C . GLY A 1 75 ? 3.896 -22.562 -13.289 1 98.06 75 GLY A C 1
ATOM 615 O O . GLY A 1 75 ? 2.807 -22.891 -13.773 1 98.06 75 GLY A O 1
ATOM 616 N N . THR A 1 76 ? 4.016 -21.438 -12.547 1 98 76 THR A N 1
ATOM 617 C CA . THR A 1 76 ? 2.875 -20.609 -12.195 1 98 76 THR A CA 1
ATOM 618 C C . THR A 1 76 ? 2.311 -19.906 -13.43 1 98 76 THR A C 1
ATOM 620 O O . THR A 1 76 ? 1.098 -19.719 -13.547 1 98 76 THR A O 1
ATOM 623 N N . THR A 1 77 ? 3.16 -19.562 -14.375 1 97.5 77 THR A N 1
ATOM 624 C CA . THR A 1 77 ? 2.699 -18.906 -15.594 1 97.5 77 THR A CA 1
ATOM 625 C C . THR A 1 77 ? 1.922 -19.891 -16.469 1 97.5 77 THR A C 1
ATOM 627 O O . THR A 1 77 ? 0.894 -19.531 -17.047 1 97.5 77 THR A O 1
ATOM 630 N N . LEU A 1 78 ? 2.414 -21.141 -16.578 1 98.12 78 LEU A N 1
ATOM 631 C CA . LEU A 1 78 ? 1.671 -22.156 -17.297 1 98.12 78 LEU A CA 1
ATOM 632 C C . LEU A 1 78 ? 0.286 -22.359 -16.703 1 98.12 78 LEU A C 1
ATOM 634 O O . LEU A 1 78 ? -0.713 -22.391 -17.422 1 98.12 78 LEU A O 1
ATOM 638 N N . MET A 1 79 ? 0.255 -22.438 -15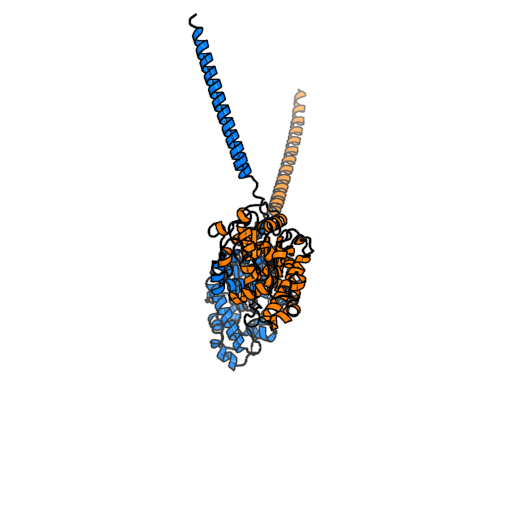.359 1 98.44 79 MET A N 1
ATOM 639 C CA . MET A 1 79 ? -1.014 -22.625 -14.656 1 98.44 79 MET A CA 1
ATOM 640 C C . MET A 1 79 ? -1.976 -21.484 -14.977 1 98.44 79 MET A C 1
ATOM 642 O O . MET A 1 79 ? -3.141 -21.719 -15.305 1 98.44 79 MET A O 1
ATOM 646 N N . ARG A 1 80 ? -1.522 -20.25 -14.93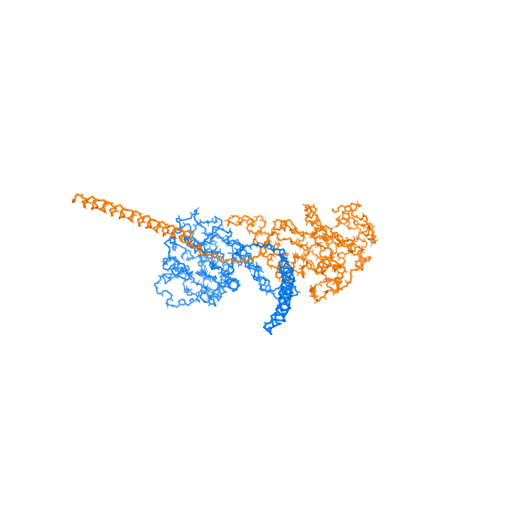 1 97.25 80 ARG A N 1
ATOM 647 C CA . ARG A 1 80 ? -2.438 -19.125 -15.125 1 97.25 80 ARG A CA 1
ATOM 648 C C . ARG A 1 80 ? -2.934 -19.078 -16.562 1 97.25 80 ARG A C 1
ATOM 650 O O . ARG A 1 80 ? -4.09 -18.734 -16.812 1 97.25 80 ARG A O 1
ATOM 657 N N . VAL A 1 81 ? -2.055 -19.438 -17.594 1 97.62 81 VAL A N 1
ATOM 658 C CA . VAL A 1 81 ? -2.531 -19.344 -18.969 1 97.62 81 VAL A CA 1
ATOM 659 C C . VAL A 1 81 ? -3.539 -20.453 -19.234 1 97.62 81 VAL A C 1
ATOM 661 O O . VAL A 1 81 ? -4.48 -20.266 -20.016 1 97.62 81 VAL A O 1
ATOM 664 N N . MET A 1 82 ? -3.316 -21.609 -18.625 1 98.5 82 MET A N 1
ATOM 665 C CA . MET A 1 82 ? -4.312 -22.672 -18.734 1 98.5 82 MET A CA 1
ATOM 666 C C . MET A 1 82 ? -5.648 -22.234 -18.156 1 98.5 82 MET A C 1
ATOM 668 O O . MET A 1 82 ? -6.695 -22.422 -18.781 1 98.5 82 MET A O 1
ATOM 672 N N . LEU A 1 83 ? -5.633 -21.578 -17 1 98.31 83 LEU A N 1
ATOM 673 C CA . LEU A 1 83 ? -6.848 -21.094 -16.359 1 98.31 83 LEU A CA 1
ATOM 674 C C . LEU A 1 83 ? -7.465 -19.953 -17.172 1 98.31 83 LEU A C 1
ATOM 676 O O . LEU A 1 83 ? -8.688 -19.875 -17.312 1 98.31 83 LEU A O 1
ATOM 680 N N . ASP A 1 84 ? -6.637 -19.078 -17.734 1 96.88 84 ASP A N 1
ATOM 681 C CA . ASP A 1 84 ? -7.086 -17.953 -18.547 1 96.88 84 ASP A CA 1
ATOM 682 C C . ASP A 1 84 ? -7.824 -18.438 -19.797 1 96.88 84 ASP A C 1
ATOM 684 O O . ASP A 1 84 ? -8.609 -17.703 -20.391 1 96.88 84 ASP A O 1
ATOM 688 N N . ALA A 1 85 ? -7.465 -19.641 -20.219 1 97.44 85 ALA A N 1
ATOM 689 C CA . ALA A 1 85 ? -8.109 -20.188 -21.406 1 97.44 85 ALA A CA 1
ATOM 690 C C . ALA A 1 85 ? -9.562 -20.562 -21.109 1 97.44 85 ALA A C 1
ATOM 692 O O . ALA A 1 85 ? -10.367 -20.719 -22.031 1 97.44 85 ALA A O 1
ATOM 693 N N . HIS A 1 86 ? -9.859 -20.844 -19.859 1 97.56 86 HIS A N 1
ATOM 694 C CA . HIS A 1 86 ? -11.227 -21.172 -19.469 1 97.56 86 HIS A CA 1
ATOM 695 C C . HIS A 1 86 ? -12.156 -19.984 -19.688 1 97.56 86 HIS A C 1
ATOM 697 O O . HIS A 1 86 ? -11.82 -18.859 -19.328 1 97.56 86 HIS A O 1
ATOM 703 N N . PRO A 1 87 ? -13.344 -20.203 -20.188 1 96 87 PRO A N 1
ATOM 704 C CA . PRO A 1 87 ? -14.242 -19.078 -20.484 1 96 87 PRO A CA 1
ATOM 705 C C . PRO A 1 87 ? -14.695 -18.344 -19.234 1 96 87 PRO A C 1
ATOM 707 O O . PRO A 1 87 ? -15.039 -17.156 -19.297 1 96 87 PRO A O 1
ATOM 710 N N . ASP A 1 88 ? -14.656 -19 -18.109 1 96.5 88 ASP A N 1
ATOM 711 C CA . ASP A 1 88 ? -15.195 -18.406 -16.891 1 96.5 88 ASP A CA 1
ATOM 712 C C . ASP A 1 88 ? -14.094 -17.797 -16.031 1 96.5 88 ASP A C 1
ATOM 714 O O . ASP A 1 88 ? -14.367 -17.203 -14.984 1 96.5 88 ASP A O 1
ATOM 718 N N . ILE A 1 89 ? -12.805 -17.922 -16.391 1 97.12 89 ILE A N 1
ATOM 719 C CA . ILE A 1 89 ? -11.711 -17.484 -15.531 1 97.12 89 ILE A CA 1
ATOM 720 C C . ILE A 1 89 ? -10.867 -16.438 -16.25 1 97.12 89 ILE A C 1
ATOM 722 O O . ILE A 1 89 ? -10.562 -16.578 -17.438 1 97.12 89 ILE A O 1
ATOM 726 N N . ARG A 1 90 ? -10.562 -15.352 -15.555 1 96.38 90 ARG A N 1
ATOM 727 C CA . ARG A 1 90 ? -9.602 -14.359 -16.031 1 96.38 90 ARG A CA 1
ATOM 728 C C . ARG A 1 90 ? -8.508 -14.117 -14.992 1 96.38 90 ARG A C 1
ATOM 730 O O . ARG A 1 90 ? -8.789 -13.602 -13.906 1 96.38 90 ARG A O 1
ATOM 737 N N . CYS A 1 91 ? -7.281 -14.43 -15.258 1 95.25 91 CYS A N 1
ATOM 738 C CA . CYS A 1 91 ? -6.145 -14.211 -14.367 1 95.25 91 CYS A CA 1
ATOM 739 C C . CYS A 1 91 ? -5.359 -12.977 -14.781 1 95.25 91 CYS A C 1
ATOM 741 O O . CYS A 1 91 ? -5.141 -12.078 -13.969 1 95.25 91 CYS A O 1
ATOM 743 N N . GLY A 1 92 ? -4.953 -12.938 -16 1 91.81 92 GLY A N 1
ATOM 744 C CA . GLY A 1 92 ? -4.133 -11.836 -16.469 1 91.81 92 GLY A CA 1
ATOM 745 C C . GLY A 1 92 ? -2.654 -12.031 -16.188 1 91.81 92 GLY A C 1
ATOM 746 O O . GLY A 1 92 ? -2.248 -13.062 -15.656 1 91.81 92 GLY A O 1
ATOM 747 N N . GLU A 1 93 ? -1.847 -11.031 -16.547 1 94.31 93 GLU A N 1
ATOM 748 C CA . GLU A 1 93 ? -0.398 -11.062 -16.359 1 94.31 93 GLU A CA 1
ATOM 749 C C . GLU A 1 93 ? -0.02 -10.852 -14.906 1 94.31 93 GLU A C 1
ATOM 751 O O . GLU A 1 93 ? -0.878 -10.539 -14.07 1 94.31 93 GLU A O 1
ATOM 756 N N . GLU A 1 94 ? 1.198 -11.102 -14.617 1 94.19 94 GLU A N 1
ATOM 757 C CA . GLU A 1 94 ? 1.713 -10.812 -13.281 1 94.19 94 GLU A CA 1
ATOM 758 C C . GLU A 1 94 ? 1.613 -9.32 -12.969 1 94.19 94 GLU A C 1
ATOM 760 O O . GLU A 1 94 ? 1.982 -8.477 -13.797 1 94.19 94 GLU A O 1
ATOM 765 N N . THR A 1 95 ? 1.171 -8.992 -11.758 1 94.94 95 THR A N 1
ATOM 766 C CA . THR A 1 95 ? 0.969 -7.582 -11.438 1 94.94 95 THR A CA 1
ATOM 767 C C . THR A 1 95 ? 2.213 -6.992 -10.773 1 94.94 95 THR A C 1
ATOM 769 O O . THR A 1 95 ? 2.502 -5.805 -10.93 1 94.94 95 THR A O 1
ATOM 772 N N . SER A 1 96 ? 2.914 -7.727 -10.008 1 93.75 96 SER A N 1
ATOM 773 C CA . SER A 1 96 ? 4.02 -7.301 -9.156 1 93.75 96 SER A CA 1
ATOM 774 C C . SER A 1 96 ? 3.535 -6.375 -8.039 1 93.75 96 SER A C 1
ATOM 776 O O . SER A 1 96 ? 4.129 -6.332 -6.961 1 93.75 96 SER A O 1
ATOM 778 N N . VAL A 1 97 ? 2.438 -5.719 -8.266 1 97.19 97 VAL A N 1
ATOM 779 C CA . VAL A 1 97 ? 1.871 -4.754 -7.332 1 97.19 97 VAL A CA 1
ATOM 780 C C . VAL A 1 97 ? 1.265 -5.484 -6.137 1 97.19 97 VAL A C 1
ATOM 782 O O . VAL A 1 97 ? 1.444 -5.066 -4.988 1 97.19 97 VAL A O 1
ATOM 785 N N . ILE A 1 98 ? 0.583 -6.551 -6.379 1 98.19 98 ILE A N 1
ATOM 786 C CA . ILE A 1 98 ? -0.165 -7.246 -5.34 1 98.19 98 ILE A CA 1
ATOM 787 C C . ILE A 1 98 ? 0.801 -7.82 -4.305 1 98.19 98 ILE A C 1
ATOM 789 O O . ILE A 1 98 ? 0.645 -7.586 -3.104 1 98.19 98 ILE A O 1
ATOM 793 N N . PRO A 1 99 ? 1.887 -8.5 -4.723 1 97.19 99 PRO A N 1
ATOM 794 C CA . PRO A 1 99 ? 2.838 -8.953 -3.705 1 97.19 99 PRO A CA 1
ATOM 795 C C . PRO A 1 99 ? 3.492 -7.797 -2.953 1 97.19 99 PRO A C 1
ATOM 797 O O . PRO A 1 99 ? 3.812 -7.93 -1.769 1 97.19 99 PRO A O 1
ATOM 800 N N . TYR A 1 100 ? 3.738 -6.695 -3.654 1 97.12 100 TYR A N 1
ATOM 801 C CA . TYR A 1 100 ? 4.32 -5.523 -3.008 1 97.12 100 TYR A CA 1
ATOM 802 C C . TYR A 1 100 ? 3.422 -5.02 -1.885 1 97.12 100 TYR A C 1
ATOM 804 O O . TYR A 1 100 ? 3.885 -4.793 -0.765 1 97.12 100 TYR A O 1
ATOM 812 N N . VAL A 1 101 ? 2.182 -4.895 -2.139 1 98.62 101 VAL A N 1
ATOM 813 C CA . VAL A 1 101 ? 1.214 -4.379 -1.177 1 98.62 101 VAL A CA 1
ATOM 814 C C . VAL A 1 101 ? 1.027 -5.383 -0.042 1 98.62 101 VAL A C 1
ATOM 816 O O . VAL A 1 101 ? 0.87 -4.996 1.118 1 98.62 101 VAL A O 1
ATOM 819 N N . LEU A 1 102 ? 1.014 -6.637 -0.371 1 98.56 102 LEU A N 1
ATOM 820 C CA . LEU A 1 102 ? 0.923 -7.664 0.664 1 98.56 102 LEU A CA 1
ATOM 821 C C . LEU A 1 102 ? 2.143 -7.621 1.578 1 98.56 102 LEU A C 1
ATOM 823 O O . LEU A 1 102 ? 2.027 -7.848 2.785 1 98.56 102 LEU A O 1
ATOM 827 N N . GLY A 1 103 ? 3.318 -7.387 0.979 1 97.5 103 GLY A N 1
ATOM 828 C CA . GLY A 1 103 ? 4.508 -7.18 1.79 1 97.5 103 GLY A CA 1
ATOM 829 C C . GLY A 1 103 ? 4.383 -6.004 2.742 1 97.5 103 GLY A C 1
ATOM 830 O O . GLY A 1 103 ? 4.785 -6.094 3.904 1 97.5 103 GLY A O 1
ATOM 831 N N . MET A 1 104 ? 3.844 -4.926 2.232 1 97.69 104 MET A N 1
ATOM 832 C CA . MET A 1 104 ? 3.572 -3.76 3.064 1 97.69 104 MET A CA 1
ATOM 833 C C . MET A 1 104 ? 2.631 -4.117 4.211 1 97.69 104 MET A C 1
ATOM 835 O O . MET A 1 104 ? 2.863 -3.723 5.355 1 97.69 104 MET A O 1
ATOM 839 N N . ARG A 1 105 ? 1.574 -4.848 3.918 1 98.31 105 ARG A N 1
ATOM 840 C CA . ARG A 1 105 ? 0.61 -5.25 4.938 1 98.31 105 ARG A CA 1
ATOM 841 C C . ARG A 1 105 ? 1.283 -6.066 6.035 1 98.31 105 ARG A C 1
ATOM 843 O O . ARG A 1 105 ? 0.992 -5.883 7.219 1 98.31 105 ARG A O 1
ATOM 850 N N . LEU A 1 106 ? 2.1 -6.961 5.625 1 96.69 106 LEU A N 1
ATOM 851 C CA . LEU A 1 106 ? 2.842 -7.766 6.59 1 96.69 106 LEU A CA 1
ATOM 852 C C . LEU A 1 106 ? 3.744 -6.891 7.449 1 96.69 106 LEU A C 1
ATOM 854 O O . LEU A 1 106 ? 3.879 -7.121 8.656 1 96.69 106 LEU A O 1
ATOM 858 N N . HIS A 1 107 ? 4.328 -5.922 6.824 1 96.12 107 HIS A N 1
ATOM 859 C CA . HIS A 1 107 ? 5.18 -4.984 7.543 1 96.12 107 HIS A CA 1
ATOM 860 C C . HIS A 1 107 ? 4.402 -4.273 8.648 1 96.12 107 HIS A C 1
ATOM 862 O O . HIS A 1 107 ? 4.934 -4.039 9.734 1 96.12 107 HIS A O 1
ATOM 868 N N . PHE A 1 108 ? 3.168 -3.949 8.438 1 97.25 108 PHE A N 1
ATOM 869 C CA . PHE A 1 108 ? 2.316 -3.262 9.398 1 97.25 108 PHE A CA 1
ATOM 870 C C . PHE A 1 108 ? 1.958 -4.184 10.555 1 97.25 108 PHE A C 1
ATOM 872 O O . PHE A 1 108 ? 1.359 -3.744 11.539 1 97.25 108 PHE A O 1
ATOM 879 N N . GLU A 1 109 ? 2.367 -5.426 10.492 1 96.12 109 GLU A N 1
ATOM 880 C CA . GLU A 1 109 ? 2.119 -6.371 11.578 1 96.12 109 GLU A CA 1
ATOM 881 C C . GLU A 1 109 ? 3.34 -6.5 12.492 1 96.12 109 GLU A C 1
ATOM 883 O O . GLU A 1 109 ? 3.307 -7.227 13.484 1 96.12 109 GLU A O 1
ATOM 888 N N . SER A 1 110 ? 4.383 -5.852 12.117 1 95.62 110 SER A N 1
ATOM 889 C CA . SER A 1 110 ? 5.555 -5.867 12.992 1 95.62 110 SER A CA 1
ATOM 890 C C . SER A 1 110 ? 5.25 -5.203 14.328 1 95.62 110 SER A C 1
ATOM 892 O O . SER A 1 110 ? 4.332 -4.387 14.43 1 95.62 110 SER A O 1
ATOM 894 N N . LYS A 1 111 ? 6.035 -5.512 15.367 1 93.62 111 LYS A N 1
ATOM 895 C CA . LYS A 1 111 ? 5.809 -5.031 16.719 1 93.62 111 LYS A CA 1
ATOM 896 C C . LYS A 1 111 ? 5.809 -3.504 16.781 1 93.62 111 LYS A C 1
ATOM 898 O O . LYS A 1 111 ? 4.938 -2.898 17.406 1 93.62 111 LYS A O 1
ATOM 903 N N . GLY A 1 112 ? 6.773 -2.893 16.141 1 92.62 112 GLY A N 1
ATOM 904 C CA . GLY A 1 112 ? 6.855 -1.441 16.125 1 92.62 112 GLY A CA 1
ATOM 905 C C . GLY A 1 112 ? 5.633 -0.787 15.508 1 92.62 112 GLY A C 1
ATOM 906 O O . GLY A 1 112 ? 5.082 0.161 16.062 1 92.62 112 GLY A O 1
ATOM 907 N N . TRP A 1 113 ? 5.18 -1.317 14.383 1 94 113 TRP A N 1
ATOM 908 C CA . TRP A 1 113 ? 4.02 -0.763 13.695 1 94 113 TRP A CA 1
ATOM 909 C C . TRP A 1 113 ? 2.742 -1.03 14.484 1 94 113 TRP A C 1
ATOM 911 O O . TRP A 1 113 ? 1.871 -0.162 14.578 1 94 113 TRP A O 1
ATOM 921 N N . ILE A 1 114 ? 2.562 -2.156 15.031 1 93.38 114 ILE A N 1
ATOM 922 C CA . ILE A 1 114 ? 1.376 -2.477 15.82 1 93.38 114 ILE A CA 1
ATOM 923 C C . ILE A 1 114 ? 1.229 -1.474 16.969 1 93.38 114 ILE A C 1
ATOM 925 O O . ILE A 1 114 ? 0.138 -0.948 17.203 1 93.38 114 ILE A O 1
ATOM 929 N N . LYS A 1 115 ? 2.305 -1.252 17.656 1 92.62 115 LYS A N 1
ATOM 930 C CA . LYS A 1 115 ? 2.281 -0.297 18.766 1 92.62 115 LYS A CA 1
ATOM 931 C C . LYS A 1 115 ? 1.881 1.094 18.281 1 92.62 115 LYS A C 1
ATOM 933 O O . LYS A 1 115 ? 1.03 1.747 18.875 1 92.62 115 LYS A O 1
ATOM 938 N N . ALA A 1 116 ? 2.492 1.521 17.188 1 91.81 116 ALA A N 1
ATOM 939 C CA . ALA A 1 116 ? 2.201 2.84 16.625 1 91.81 116 ALA A CA 1
ATOM 940 C C . ALA A 1 116 ? 0.743 2.943 16.188 1 91.81 116 ALA A C 1
ATOM 942 O O . ALA A 1 116 ? 0.068 3.932 16.484 1 91.81 116 ALA A O 1
ATOM 943 N N . LEU A 1 117 ? 0.256 1.949 15.539 1 94.12 117 LEU A N 1
ATOM 944 C CA . LEU A 1 117 ? -1.096 1.94 14.992 1 94.12 117 LEU A CA 1
ATOM 945 C C . LEU A 1 117 ? -2.133 1.865 16.109 1 94.12 117 LEU A C 1
ATOM 947 O O . LEU A 1 117 ? -3.178 2.518 16.031 1 94.12 117 LEU A O 1
ATOM 951 N N . ASN A 1 118 ? -1.876 1.106 17.109 1 91.25 118 ASN A N 1
ATOM 952 C CA . ASN A 1 118 ? -2.768 1.067 18.266 1 91.25 118 ASN A CA 1
ATOM 953 C C . ASN A 1 118 ? -2.914 2.445 18.906 1 91.25 118 ASN A C 1
ATOM 955 O O . ASN A 1 118 ? -4.016 2.838 19.297 1 91.25 118 ASN A O 1
ATOM 959 N N . GLY A 1 119 ? -1.802 3.076 19.016 1 90.25 119 GLY A N 1
ATOM 960 C CA . GLY A 1 119 ? -1.83 4.418 19.562 1 90.25 119 GLY A CA 1
ATOM 961 C C . GLY A 1 119 ? -2.625 5.398 18.734 1 90.25 119 GLY A C 1
ATOM 962 O O . GLY A 1 119 ? -3.115 6.41 19.234 1 90.25 119 GLY A O 1
ATOM 963 N N . SER A 1 120 ? -2.762 5.086 17.438 1 92.12 120 SER A N 1
ATOM 964 C CA . SER A 1 120 ? -3.463 5.973 16.516 1 92.12 120 SER A CA 1
ATOM 965 C C . SER A 1 120 ? -4.902 5.52 16.297 1 92.12 120 SER A C 1
ATOM 967 O O . SER A 1 120 ? -5.633 6.109 15.5 1 92.12 120 SER A O 1
ATOM 969 N N . GLY A 1 121 ? -5.281 4.449 16.875 1 90.69 121 GLY A N 1
ATOM 970 C CA . GLY A 1 121 ? -6.648 3.973 16.781 1 90.69 121 GLY A CA 1
ATOM 971 C C . GLY A 1 121 ? -6.938 3.24 15.477 1 90.69 121 GLY A C 1
ATOM 972 O O . GLY A 1 121 ? -8.086 3.16 15.047 1 90.69 121 GLY A O 1
ATOM 973 N N . ILE A 1 122 ? -5.953 2.775 14.836 1 94.56 122 ILE A N 1
ATOM 974 C CA . ILE A 1 122 ? -6.141 2.023 13.602 1 94.56 122 ILE A CA 1
ATOM 975 C C . ILE A 1 122 ? -6.031 0.527 13.883 1 94.56 122 ILE A C 1
ATOM 977 O O . ILE A 1 122 ? -4.961 0.034 14.25 1 94.56 122 ILE A O 1
ATOM 981 N N . SER A 1 123 ? -7.113 -0.18 13.656 1 94.38 123 SER A N 1
ATOM 982 C CA . SER A 1 123 ? -7.152 -1.605 13.961 1 94.38 123 SER A CA 1
ATOM 983 C C . SER A 1 123 ? -6.555 -2.436 12.828 1 94.38 123 SER A C 1
ATOM 985 O O . SER A 1 123 ? -6.48 -1.975 11.688 1 94.38 123 SER A O 1
ATOM 987 N N . GLN A 1 124 ? -6.16 -3.619 13.172 1 95.31 124 GLN A N 1
ATOM 988 C CA . GLN A 1 124 ? -5.688 -4.559 12.156 1 95.31 124 GLN A CA 1
ATOM 989 C C . GLN A 1 124 ? -6.797 -4.914 11.172 1 95.31 124 GLN A C 1
ATOM 991 O O . GLN A 1 124 ? -6.539 -5.117 9.984 1 95.31 124 GLN A O 1
ATOM 996 N N . LYS A 1 125 ? -7.996 -4.961 11.648 1 95.56 125 LYS A N 1
ATOM 997 C CA . LYS A 1 125 ? -9.133 -5.215 10.773 1 95.56 125 LYS A CA 1
ATOM 998 C C . LYS A 1 125 ? -9.305 -4.094 9.75 1 95.56 125 LYS A C 1
ATOM 1000 O O . LYS A 1 125 ? -9.602 -4.352 8.578 1 95.56 125 LYS A O 1
ATOM 1005 N N . ALA A 1 126 ? -9.156 -2.869 10.18 1 95.75 126 ALA A N 1
ATOM 1006 C CA . ALA A 1 126 ? -9.242 -1.732 9.266 1 95.75 126 ALA A CA 1
ATOM 1007 C C . ALA A 1 126 ? -8.18 -1.821 8.18 1 95.75 126 ALA A C 1
ATOM 1009 O O . ALA A 1 126 ? -8.445 -1.506 7.016 1 95.75 126 ALA A O 1
ATOM 1010 N N . LEU A 1 127 ? -6.977 -2.258 8.562 1 98.12 127 LEU A N 1
ATOM 1011 C CA . LEU A 1 127 ? -5.891 -2.395 7.598 1 98.12 127 LEU A CA 1
ATOM 1012 C C . LEU A 1 127 ? -6.16 -3.543 6.633 1 98.12 127 LEU A C 1
ATOM 1014 O O . LEU A 1 127 ? -5.828 -3.455 5.445 1 98.12 127 LEU A O 1
ATOM 1018 N N . ASP A 1 128 ? -6.715 -4.637 7.121 1 98.12 128 ASP A N 1
ATOM 1019 C CA . ASP A 1 128 ? -7.125 -5.719 6.23 1 98.12 128 ASP A CA 1
ATOM 1020 C C . ASP A 1 128 ? -8.172 -5.238 5.227 1 98.12 128 ASP A C 1
ATOM 1022 O O . ASP A 1 128 ? -8.086 -5.551 4.035 1 98.12 128 ASP A O 1
ATOM 1026 N N . ASP A 1 129 ? -9.125 -4.473 5.711 1 97.44 129 ASP A N 1
ATOM 1027 C CA . ASP A 1 129 ? -10.172 -3.938 4.844 1 97.44 129 ASP A CA 1
ATOM 1028 C C . ASP A 1 129 ? -9.578 -3.004 3.787 1 97.44 129 ASP A C 1
ATOM 1030 O O . ASP A 1 129 ? -9.953 -3.072 2.613 1 97.44 129 ASP A O 1
ATOM 1034 N N . ALA A 1 130 ? -8.703 -2.17 4.215 1 98.69 130 ALA A N 1
ATOM 1035 C CA . ALA A 1 130 ? -8.055 -1.241 3.299 1 98.69 130 ALA A CA 1
ATOM 1036 C C . ALA A 1 130 ? -7.211 -1.989 2.266 1 98.69 130 ALA A C 1
ATOM 1038 O O . ALA A 1 130 ? -7.297 -1.712 1.067 1 98.69 130 ALA A O 1
ATOM 1039 N N . THR A 1 131 ? -6.418 -2.953 2.707 1 98.88 131 THR A N 1
ATOM 1040 C CA . THR A 1 131 ? -5.57 -3.742 1.823 1 98.88 131 THR A CA 1
ATOM 1041 C C . THR A 1 131 ? -6.41 -4.539 0.831 1 98.88 131 THR A C 1
ATOM 1043 O O . THR A 1 131 ? -6.109 -4.566 -0.365 1 98.88 131 THR A O 1
ATOM 1046 N N . SER A 1 132 ? -7.457 -5.133 1.358 1 98.75 132 SER A N 1
ATOM 1047 C CA . SER A 1 132 ? -8.328 -5.918 0.485 1 98.75 132 SER A CA 1
ATOM 1048 C C . SER A 1 132 ? -8.977 -5.039 -0.579 1 98.75 132 SER A C 1
ATOM 1050 O O . SER A 1 132 ? -9.148 -5.465 -1.724 1 98.75 132 SER A O 1
ATOM 1052 N N . ALA A 1 133 ? -9.375 -3.814 -0.198 1 98.75 133 ALA A N 1
ATOM 1053 C CA . ALA A 1 133 ? -9.961 -2.896 -1.174 1 98.75 133 ALA A CA 1
ATOM 1054 C C . ALA A 1 133 ? -8.969 -2.586 -2.293 1 98.75 133 ALA A C 1
ATOM 1056 O O . ALA A 1 133 ? -9.336 -2.562 -3.469 1 98.75 133 ALA A O 1
ATOM 1057 N N . PHE A 1 134 ? -7.727 -2.348 -1.919 1 98.88 134 PHE A N 1
ATOM 1058 C CA . PHE A 1 134 ? -6.676 -2.104 -2.902 1 98.88 134 PHE A CA 1
ATOM 1059 C C . PHE A 1 134 ? -6.531 -3.291 -3.848 1 98.88 134 PHE A C 1
ATOM 1061 O O . PHE A 1 134 ? -6.555 -3.125 -5.066 1 98.88 134 PHE A O 1
ATOM 1068 N N . LEU A 1 135 ? -6.43 -4.492 -3.307 1 98.81 135 LEU A N 1
ATOM 1069 C CA . LEU A 1 135 ? -6.211 -5.695 -4.105 1 98.81 135 LEU A CA 1
ATOM 1070 C C . LEU A 1 135 ? -7.391 -5.949 -5.039 1 98.81 135 LEU A C 1
ATOM 1072 O O . LEU A 1 135 ? -7.199 -6.285 -6.207 1 98.81 135 LEU A O 1
ATOM 1076 N N . LEU A 1 136 ? -8.562 -5.781 -4.52 1 98.25 136 LEU A N 1
ATOM 1077 C CA . LEU A 1 136 ? -9.766 -6.051 -5.297 1 98.25 136 LEU A CA 1
ATOM 1078 C C . LEU A 1 136 ? -9.883 -5.086 -6.473 1 98.25 136 LEU A C 1
ATOM 1080 O O . LEU A 1 136 ? -10.297 -5.477 -7.566 1 98.25 136 LEU A O 1
ATOM 1084 N N . GLU A 1 137 ? -9.523 -3.822 -6.246 1 97.62 137 GLU A N 1
ATOM 1085 C CA . GLU A 1 137 ? -9.539 -2.861 -7.344 1 97.62 137 GLU A CA 1
ATOM 1086 C C . GLU A 1 137 ? -8.539 -3.258 -8.43 1 97.62 137 GLU A C 1
ATOM 1088 O O . GLU A 1 137 ? -8.859 -3.211 -9.625 1 97.62 137 GLU A O 1
ATOM 1093 N N . VAL A 1 138 ? -7.355 -3.689 -8.031 1 97.75 138 VAL A N 1
ATOM 1094 C CA . VAL A 1 138 ? -6.328 -4.086 -8.992 1 97.75 138 VAL A CA 1
ATOM 1095 C C . VAL A 1 138 ? -6.793 -5.309 -9.773 1 97.75 138 VAL A C 1
ATOM 1097 O O . VAL A 1 138 ? -6.695 -5.344 -11.008 1 97.75 138 VAL A O 1
ATOM 1100 N N . ILE A 1 139 ? -7.281 -6.289 -9.07 1 97.12 139 ILE A N 1
ATOM 1101 C CA . ILE A 1 139 ? -7.691 -7.539 -9.703 1 97.12 139 ILE A CA 1
ATOM 1102 C C . ILE A 1 139 ? -8.852 -7.277 -10.664 1 97.12 139 ILE A C 1
ATOM 1104 O O . ILE A 1 139 ? -8.852 -7.785 -11.789 1 97.12 139 ILE A O 1
ATOM 1108 N N . ARG A 1 140 ? -9.805 -6.457 -10.227 1 94.88 140 ARG A N 1
ATOM 1109 C CA . ARG A 1 140 ? -10.969 -6.145 -11.062 1 94.88 140 ARG A CA 1
ATOM 1110 C C . ARG A 1 140 ? -10.547 -5.418 -12.336 1 94.88 140 ARG A C 1
ATOM 1112 O O . ARG A 1 140 ? -11.023 -5.742 -13.422 1 94.88 140 ARG A O 1
ATOM 1119 N N . GLU A 1 141 ? -9.641 -4.539 -12.211 1 91.25 141 GLU A N 1
ATOM 1120 C CA . GLU A 1 141 ? -9.305 -3.645 -13.32 1 91.25 141 GLU A CA 1
ATOM 1121 C C . GLU A 1 141 ? -8.234 -4.258 -14.219 1 91.25 141 GLU A C 1
ATOM 1123 O O . GLU A 1 141 ? -7.898 -3.693 -15.266 1 91.25 141 GLU A O 1
ATOM 1128 N N . HIS A 1 142 ? -7.652 -5.352 -13.922 1 90.5 142 HIS A N 1
ATOM 1129 C CA . HIS A 1 142 ? -6.535 -5.973 -14.617 1 90.5 142 HIS A CA 1
ATOM 1130 C C . HIS A 1 142 ? -6.973 -6.539 -15.969 1 90.5 142 HIS A C 1
ATOM 1132 O O . HIS A 1 142 ? -6.145 -6.777 -16.844 1 90.5 142 HIS A O 1
ATOM 1138 N N . GLY A 1 143 ? -8.18 -6.664 -16.266 1 84 143 GLY A N 1
ATOM 1139 C CA . GLY A 1 143 ? -8.695 -7.223 -17.5 1 84 143 GLY A CA 1
ATOM 1140 C C . GLY A 1 143 ? -10.211 -7.262 -17.562 1 84 143 GLY A C 1
ATOM 1141 O O . GLY A 1 143 ? -10.883 -6.582 -16.781 1 84 143 GLY A O 1
ATOM 1142 N N . SER A 1 144 ? -10.609 -7.953 -18.5 1 84.56 144 SER A N 1
ATOM 1143 C CA . SER A 1 144 ? -12.055 -8.078 -18.672 1 84.56 144 SER A CA 1
ATOM 1144 C C . SER A 1 144 ? -12.688 -8.805 -17.484 1 84.56 144 SER A C 1
ATOM 1146 O O . SER A 1 144 ? -12.039 -9.625 -16.828 1 84.56 144 SER A O 1
ATOM 1148 N N . VAL A 1 145 ? -13.828 -8.484 -17.188 1 82 145 VAL A N 1
ATOM 1149 C CA . VAL A 1 145 ? -14.523 -9.133 -16.078 1 82 145 VAL A CA 1
ATOM 1150 C C . VAL A 1 145 ? -14.883 -10.562 -16.469 1 82 145 VAL A C 1
ATOM 1152 O O . VAL A 1 145 ? -15.258 -10.836 -17.609 1 82 145 VAL A O 1
ATOM 1155 N N . ALA A 1 146 ? -14.695 -11.484 -15.625 1 92.06 146 ALA A N 1
ATOM 1156 C CA . ALA A 1 146 ? -15.031 -12.898 -15.742 1 92.06 146 ALA A CA 1
ATOM 1157 C C . ALA A 1 146 ? -15.773 -13.391 -14.5 1 92.06 146 ALA A C 1
ATOM 1159 O O . ALA A 1 146 ? -15.773 -12.719 -13.469 1 92.06 146 ALA A O 1
ATOM 1160 N N . LYS A 1 147 ? -16.422 -14.508 -14.688 1 93.69 147 LYS A N 1
ATOM 1161 C CA . LYS A 1 147 ? -17.156 -15.07 -13.555 1 93.69 147 LYS A CA 1
ATOM 1162 C C . LYS A 1 147 ? -16.234 -15.32 -12.375 1 93.69 147 LYS A C 1
ATOM 1164 O O . LYS A 1 147 ? -16.594 -15.07 -11.227 1 93.69 147 LYS A O 1
ATOM 1169 N N . ARG A 1 148 ? -15.086 -15.844 -12.648 1 96.25 148 ARG A N 1
ATOM 1170 C CA . ARG A 1 148 ? -14.055 -16.078 -11.641 1 96.25 148 ARG A CA 1
ATOM 1171 C C . ARG A 1 148 ? -12.812 -15.242 -11.938 1 96.25 148 ARG A C 1
ATOM 1173 O O . ARG A 1 148 ? -12.25 -15.32 -13.031 1 96.25 148 ARG A O 1
ATOM 1180 N N . LEU A 1 149 ? -12.469 -14.398 -10.969 1 97.25 149 LEU A N 1
ATOM 1181 C CA . LEU A 1 149 ? -11.266 -13.578 -11.117 1 97.25 149 LEU A CA 1
ATOM 1182 C C . LEU A 1 149 ? -10.07 -14.258 -10.461 1 97.25 149 LEU A C 1
ATOM 1184 O O . LEU A 1 149 ? -10.195 -14.867 -9.398 1 97.25 149 LEU A O 1
ATOM 1188 N N . CYS A 1 150 ? -8.992 -14.109 -11.125 1 97.69 150 CYS A N 1
ATOM 1189 C CA . CYS A 1 150 ? -7.766 -14.789 -10.727 1 97.69 150 CYS A CA 1
ATOM 1190 C C . CYS A 1 150 ? -6.586 -13.82 -10.711 1 97.69 150 CYS A C 1
ATOM 1192 O O . CYS A 1 150 ? -6.535 -12.883 -11.5 1 97.69 150 CYS A O 1
ATOM 1194 N N . ASN A 1 151 ? -5.758 -13.953 -9.734 1 98.06 151 ASN A N 1
ATOM 1195 C CA . ASN A 1 151 ? -4.449 -13.312 -9.711 1 98.06 151 ASN A CA 1
ATOM 1196 C C . ASN A 1 151 ? -3.32 -14.344 -9.703 1 98.06 151 ASN A C 1
ATOM 1198 O O . ASN A 1 151 ? -3.361 -15.312 -8.945 1 98.06 151 ASN A O 1
ATOM 1202 N N . LYS A 1 152 ? -2.445 -14.086 -10.508 1 97.5 152 LYS A N 1
ATOM 1203 C CA . LYS A 1 152 ? -1.215 -14.867 -10.438 1 97.5 152 LYS A CA 1
ATOM 1204 C C . LYS A 1 152 ? -0.003 -13.969 -10.211 1 97.5 152 LYS A C 1
ATOM 1206 O O . LYS A 1 152 ? 0.414 -13.234 -11.109 1 97.5 152 LYS A O 1
ATOM 1211 N N . ASP A 1 153 ? 0.519 -14.023 -9.117 1 97.69 153 ASP A N 1
ATOM 1212 C CA . ASP A 1 153 ? 1.825 -13.555 -8.672 1 97.69 153 ASP A CA 1
ATOM 1213 C C . ASP A 1 153 ? 2.516 -14.594 -7.793 1 97.69 153 ASP A C 1
ATOM 1215 O O . ASP A 1 153 ? 2.053 -14.891 -6.691 1 97.69 153 ASP A O 1
ATOM 1219 N N . PRO A 1 154 ? 3.654 -15.078 -8.188 1 97.56 154 PRO A N 1
ATOM 1220 C CA . PRO A 1 154 ? 4.23 -16.25 -7.508 1 97.56 154 PRO A CA 1
ATOM 1221 C C . PRO A 1 154 ? 4.312 -16.062 -5.996 1 97.56 154 PRO A C 1
ATOM 1223 O O . PRO A 1 154 ? 3.947 -16.969 -5.242 1 97.56 154 PRO A O 1
ATOM 1226 N N . PHE A 1 155 ? 4.617 -14.922 -5.52 1 97 155 PHE A N 1
ATOM 1227 C CA . PHE A 1 155 ? 4.945 -14.711 -4.113 1 97 155 PHE A CA 1
ATOM 1228 C C . PHE A 1 155 ? 3.678 -14.5 -3.291 1 97 155 PHE A C 1
ATOM 1230 O O . PHE A 1 155 ? 3.738 -14.406 -2.062 1 97 155 PHE A O 1
ATOM 1237 N N . THR A 1 156 ? 2.508 -14.43 -3.943 1 98.12 156 THR A N 1
ATOM 1238 C CA . THR A 1 156 ? 1.279 -14.359 -3.158 1 98.12 156 THR A CA 1
ATOM 1239 C C . THR A 1 156 ? 1.145 -15.586 -2.262 1 98.12 156 THR A C 1
ATOM 1241 O O . THR A 1 156 ? 0.526 -15.523 -1.197 1 98.12 156 THR A O 1
ATOM 1244 N N . ALA A 1 157 ? 1.772 -16.688 -2.678 1 97.62 157 ALA A N 1
ATOM 1245 C CA . ALA A 1 157 ? 1.729 -17.922 -1.891 1 97.62 157 ALA A CA 1
ATOM 1246 C C . ALA A 1 157 ? 2.357 -17.703 -0.516 1 97.62 157 ALA A C 1
ATOM 1248 O O . ALA A 1 157 ? 1.988 -18.375 0.45 1 97.62 157 ALA A O 1
ATOM 1249 N N . PHE A 1 158 ? 3.289 -16.797 -0.415 1 95.75 158 PHE A N 1
ATOM 1250 C CA . PHE A 1 158 ? 3.955 -16.469 0.841 1 95.75 158 PHE A CA 1
ATOM 1251 C C . PHE A 1 158 ? 2.998 -15.75 1.791 1 95.75 158 PHE A C 1
ATOM 1253 O O . PHE A 1 158 ? 3.24 -15.695 2.998 1 95.75 158 PHE A O 1
ATOM 1260 N N . HIS A 1 159 ? 1.932 -15.234 1.29 1 97.69 159 HIS A N 1
ATOM 1261 C CA . HIS A 1 159 ? 1.016 -14.398 2.057 1 97.69 159 HIS A CA 1
ATOM 1262 C C . HIS A 1 159 ? -0.326 -15.094 2.26 1 97.69 159 HIS A C 1
ATOM 1264 O O . HIS A 1 159 ? -1.34 -14.438 2.51 1 97.69 159 HIS A O 1
ATOM 1270 N N . LEU A 1 160 ? -0.348 -16.422 2.191 1 98.06 160 LEU A N 1
ATOM 1271 C CA . LEU A 1 160 ? -1.582 -17.203 2.221 1 98.06 160 LEU A CA 1
ATOM 1272 C C . LEU A 1 160 ? -2.379 -16.906 3.488 1 98.06 160 LEU A C 1
ATOM 1274 O O . LEU A 1 160 ? -3.584 -16.656 3.426 1 98.06 160 LEU A O 1
ATOM 1278 N N . PRO A 1 161 ? -1.806 -16.828 4.711 1 97.38 161 PRO A N 1
ATOM 1279 C CA . PRO A 1 161 ? -2.604 -16.531 5.902 1 97.38 161 PRO A CA 1
ATOM 1280 C C . PRO A 1 161 ? -3.312 -15.188 5.832 1 97.38 161 PRO A C 1
ATOM 1282 O O . PRO A 1 161 ? -4.484 -15.078 6.199 1 97.38 161 PRO A O 1
ATOM 1285 N N . THR A 1 162 ? -2.588 -14.18 5.348 1 97.81 162 THR A N 1
ATOM 1286 C CA . THR A 1 162 ? -3.176 -12.852 5.195 1 97.81 162 THR A CA 1
ATOM 1287 C C . THR A 1 162 ? -4.301 -12.875 4.164 1 97.81 162 THR A C 1
ATOM 1289 O O . THR A 1 162 ? -5.363 -12.289 4.383 1 97.81 162 THR A O 1
ATOM 1292 N N . LEU A 1 163 ? -4.086 -13.57 3.059 1 98.69 163 LEU A N 1
ATOM 1293 C CA . LEU A 1 163 ? -5.066 -13.648 1.983 1 98.69 163 LEU A CA 1
ATOM 1294 C C . LEU A 1 163 ? -6.32 -14.383 2.443 1 98.69 163 LEU A C 1
ATOM 1296 O O . LEU A 1 163 ? -7.438 -13.992 2.096 1 98.69 163 LEU A O 1
ATOM 1300 N N . ILE A 1 164 ? -6.156 -15.398 3.213 1 97.88 164 ILE A N 1
ATOM 1301 C CA . ILE A 1 164 ? -7.289 -16.172 3.709 1 97.88 164 ILE A CA 1
ATOM 1302 C C . ILE A 1 164 ? -8.125 -15.312 4.66 1 97.88 164 ILE A C 1
ATOM 1304 O O . ILE A 1 164 ? -9.352 -15.367 4.641 1 97.88 164 ILE A O 1
ATOM 1308 N N . ARG A 1 165 ? -7.453 -14.523 5.488 1 97.25 165 ARG A N 1
ATOM 1309 C CA . ARG A 1 165 ? -8.148 -13.641 6.418 1 97.25 165 ARG A CA 1
ATOM 1310 C C . ARG A 1 165 ? -8.938 -12.57 5.668 1 97.25 165 ARG A C 1
ATOM 1312 O O . ARG A 1 165 ? -10.078 -12.273 6.027 1 97.25 165 ARG A O 1
ATOM 1319 N N . MET A 1 166 ? -8.391 -12.062 4.59 1 98.19 166 MET A N 1
ATOM 1320 C CA . MET A 1 166 ? -9.016 -10.977 3.84 1 98.19 166 MET A CA 1
ATOM 1321 C C . MET A 1 166 ? -10.086 -11.5 2.896 1 98.19 166 MET A C 1
ATOM 1323 O O . MET A 1 166 ? -11.086 -10.828 2.645 1 98.19 166 MET A O 1
ATOM 1327 N N . PHE A 1 167 ? -9.828 -12.656 2.328 1 98.31 167 PHE A N 1
ATOM 1328 C CA . PHE A 1 167 ? -10.703 -13.258 1.329 1 98.31 167 PHE A CA 1
ATOM 1329 C C . PHE A 1 167 ? -11.086 -14.68 1.721 1 98.31 167 PHE A C 1
ATOM 1331 O O . PHE A 1 167 ? -10.547 -15.641 1.177 1 98.31 167 PHE A O 1
ATOM 1338 N N . PRO A 1 168 ? -12.117 -14.836 2.465 1 97.19 168 PRO A N 1
ATOM 1339 C CA . PRO A 1 168 ? -12.414 -16.141 3.064 1 97.19 168 PRO A CA 1
ATOM 1340 C C . PRO A 1 168 ? -12.898 -17.172 2.041 1 97.19 168 PRO A C 1
ATOM 1342 O O . PRO A 1 168 ? -12.812 -18.375 2.283 1 97.19 168 PRO A O 1
ATOM 1345 N N . ASN A 1 169 ? -13.375 -16.734 0.914 1 96.88 169 ASN A N 1
ATOM 1346 C CA . ASN A 1 169 ? -13.891 -17.656 -0.085 1 96.88 169 ASN A CA 1
ATOM 1347 C C . ASN A 1 169 ? -12.891 -17.891 -1.211 1 96.88 169 ASN A C 1
ATOM 1349 O O . ASN A 1 169 ? -13.188 -18.594 -2.182 1 96.88 169 ASN A O 1
ATOM 1353 N N . ALA A 1 170 ? -11.727 -17.297 -1.137 1 98.25 170 ALA A N 1
ATOM 1354 C CA . ALA A 1 170 ? -10.719 -17.453 -2.182 1 98.25 170 ALA A CA 1
ATOM 1355 C C . ALA A 1 170 ? -10.117 -18.859 -2.152 1 98.25 170 ALA A C 1
ATOM 1357 O O . ALA A 1 170 ? -10.047 -19.484 -1.095 1 98.25 170 ALA A O 1
ATOM 1358 N N . LYS A 1 171 ? -9.781 -19.344 -3.252 1 98.75 171 LYS A N 1
ATOM 1359 C CA . LYS A 1 171 ? -9.047 -20.594 -3.402 1 98.75 171 LYS A CA 1
ATOM 1360 C C . LYS A 1 171 ? -7.637 -20.344 -3.936 1 98.75 171 LYS A C 1
ATOM 1362 O O . LYS A 1 171 ? -7.426 -19.438 -4.746 1 98.75 171 LYS A O 1
ATOM 1367 N N . HIS A 1 172 ? -6.734 -21.172 -3.445 1 98.81 172 HIS A N 1
ATOM 1368 C CA . HIS A 1 172 ? -5.32 -20.953 -3.723 1 98.81 172 HIS A CA 1
ATOM 1369 C C . HIS A 1 172 ? -4.676 -22.188 -4.328 1 98.81 172 HIS A C 1
ATOM 1371 O O . HIS A 1 172 ? -4.953 -23.312 -3.896 1 98.81 172 HIS A O 1
ATOM 1377 N N . ILE A 1 173 ? -3.922 -21.953 -5.371 1 98.81 173 ILE A N 1
ATOM 1378 C CA . ILE A 1 173 ? -3.145 -23.016 -6 1 98.81 173 ILE A CA 1
ATOM 1379 C C . ILE A 1 173 ? -1.655 -22.781 -5.754 1 98.81 173 ILE A C 1
ATOM 1381 O O . ILE A 1 173 ? -1.127 -21.719 -6.07 1 98.81 173 ILE A O 1
ATOM 1385 N N . LEU A 1 174 ? -0.986 -23.719 -5.145 1 98.75 174 LEU A N 1
ATOM 1386 C CA . LEU A 1 174 ? 0.457 -23.688 -4.93 1 98.75 174 LEU A CA 1
ATOM 1387 C C . LEU A 1 174 ? 1.171 -24.625 -5.902 1 98.75 174 LEU A C 1
ATOM 1389 O O . LEU A 1 174 ? 1.008 -25.844 -5.828 1 98.75 174 LEU A O 1
ATOM 1393 N N . MET A 1 175 ? 1.95 -24.047 -6.773 1 98.75 175 MET A N 1
ATOM 1394 C CA . MET A 1 175 ? 2.758 -24.844 -7.691 1 98.75 175 MET A CA 1
ATOM 1395 C C . MET A 1 175 ? 4.027 -25.344 -7.012 1 98.75 175 MET A C 1
ATOM 1397 O O . MET A 1 175 ? 4.719 -24.578 -6.34 1 98.75 175 MET A O 1
ATOM 1401 N N . ILE A 1 176 ? 4.297 -26.609 -7.16 1 98.31 176 ILE A N 1
ATOM 1402 C CA . ILE A 1 176 ? 5.496 -27.25 -6.625 1 98.31 176 ILE A CA 1
ATOM 1403 C C . ILE A 1 176 ? 6.309 -27.859 -7.762 1 98.31 176 ILE A C 1
ATOM 1405 O O . ILE A 1 176 ? 5.75 -28.484 -8.664 1 98.31 176 ILE A O 1
ATOM 1409 N N . ARG A 1 177 ? 7.59 -27.641 -7.711 1 98.5 177 ARG A N 1
ATOM 1410 C CA . ARG A 1 177 ? 8.5 -28.156 -8.727 1 98.5 177 ARG A CA 1
ATOM 1411 C C . ARG A 1 177 ? 9.852 -28.516 -8.117 1 98.5 177 ARG A C 1
ATOM 1413 O O . ARG A 1 177 ? 10.281 -27.891 -7.137 1 98.5 177 ARG A O 1
ATOM 1420 N N . ASP A 1 178 ? 10.531 -29.484 -8.711 1 98.5 178 ASP A N 1
ATOM 1421 C CA . ASP A 1 178 ? 11.875 -29.891 -8.289 1 98.5 178 ASP A CA 1
ATOM 1422 C C . ASP A 1 178 ? 12.812 -28.688 -8.227 1 98.5 178 ASP A C 1
ATOM 1424 O O . ASP A 1 178 ? 12.93 -27.938 -9.195 1 98.5 178 ASP A O 1
ATOM 1428 N N . ALA A 1 179 ? 13.484 -28.547 -7.043 1 98.69 179 ALA A N 1
ATOM 1429 C CA . ALA A 1 179 ? 14.375 -27.406 -6.828 1 98.69 179 ALA A CA 1
ATOM 1430 C C . ALA A 1 179 ? 15.477 -27.359 -7.887 1 98.69 179 ALA A C 1
ATOM 1432 O O . ALA A 1 179 ? 15.867 -26.281 -8.336 1 98.69 179 ALA A O 1
ATOM 1433 N N . ARG A 1 180 ? 15.938 -28.5 -8.258 1 98.44 180 ARG A N 1
ATOM 1434 C CA . ARG A 1 180 ? 17.031 -28.578 -9.227 1 98.44 180 ARG A CA 1
ATOM 1435 C C . ARG A 1 180 ? 16.594 -28.031 -10.586 1 98.44 180 ARG A C 1
ATOM 1437 O O . ARG A 1 180 ? 17.312 -27.25 -11.211 1 98.44 180 ARG A O 1
ATOM 1444 N N . ALA A 1 181 ? 15.438 -28.422 -10.969 1 98.56 181 ALA A N 1
ATOM 1445 C CA . ALA A 1 181 ? 14.898 -27.922 -12.227 1 98.56 181 ALA A CA 1
ATOM 1446 C C . ALA A 1 181 ? 14.586 -26.422 -12.125 1 98.56 181 ALA A C 1
ATOM 1448 O O . ALA A 1 181 ? 14.906 -25.656 -13.023 1 98.56 181 ALA A O 1
ATOM 1449 N N . THR A 1 182 ? 14.008 -26 -11.016 1 98.5 182 THR A N 1
ATOM 1450 C CA . THR A 1 182 ? 13.609 -24.609 -10.789 1 98.5 182 THR A CA 1
ATOM 1451 C C . THR A 1 182 ? 14.82 -23.688 -10.805 1 98.5 182 THR A C 1
ATOM 1453 O O . THR A 1 182 ? 14.836 -22.688 -11.523 1 98.5 182 THR A O 1
ATOM 1456 N N . ILE A 1 183 ? 15.852 -24.016 -10.039 1 98.38 183 ILE A N 1
ATOM 1457 C CA . ILE A 1 183 ? 17.047 -23.203 -9.891 1 98.38 183 ILE A CA 1
ATOM 1458 C C . ILE A 1 183 ? 17.828 -23.172 -11.203 1 98.38 183 ILE A C 1
ATOM 1460 O O . ILE A 1 183 ? 18.297 -22.109 -11.633 1 98.38 183 ILE A O 1
ATOM 1464 N N . HIS A 1 184 ? 17.906 -24.344 -11.867 1 98 184 HIS A N 1
ATOM 1465 C CA . HIS A 1 184 ? 18.547 -24.359 -13.172 1 98 184 HIS A CA 1
ATOM 1466 C C . HIS A 1 184 ? 17.844 -23.438 -14.148 1 98 184 HIS A C 1
ATOM 1468 O O . HIS A 1 184 ? 18.5 -22.703 -14.898 1 98 184 HIS A O 1
ATOM 1474 N N . SER A 1 185 ? 16.547 -23.516 -14.141 1 97.44 185 SER A N 1
ATOM 1475 C CA . SER A 1 185 ? 15.758 -22.656 -15.016 1 97.44 185 SER A CA 1
ATOM 1476 C C . SER A 1 185 ? 16.047 -21.188 -14.742 1 97.44 185 SER A C 1
ATOM 1478 O O . SER A 1 185 ? 16.156 -20.391 -15.672 1 97.44 185 SER A O 1
ATOM 1480 N N . MET A 1 186 ? 16.156 -20.781 -13.445 1 97.62 186 MET A N 1
ATOM 1481 C CA . MET A 1 186 ? 16.453 -19.406 -13.078 1 97.62 186 MET A CA 1
ATOM 1482 C C . MET A 1 186 ? 17.812 -18.984 -13.617 1 97.62 186 MET A C 1
ATOM 1484 O O . MET A 1 186 ? 17.953 -17.891 -14.18 1 97.62 186 MET A O 1
ATOM 1488 N N . ILE A 1 187 ? 18.766 -19.891 -13.469 1 97.25 187 ILE A N 1
ATOM 1489 C CA . ILE A 1 187 ? 20.141 -19.594 -13.867 1 97.25 187 ILE A CA 1
ATOM 1490 C C . ILE A 1 187 ? 20.234 -19.547 -15.391 1 97.25 187 ILE A C 1
ATOM 1492 O O . ILE A 1 187 ? 20.766 -18.578 -15.953 1 97.25 187 ILE A O 1
ATOM 1496 N N . ASP A 1 188 ? 19.688 -20.547 -16.031 1 95.75 188 ASP A N 1
ATOM 1497 C CA . ASP A 1 188 ? 19.797 -20.703 -17.484 1 95.75 188 ASP A CA 1
ATOM 1498 C C . ASP A 1 188 ? 19.125 -19.547 -18.219 1 95.75 188 ASP A C 1
ATOM 1500 O O . ASP A 1 188 ? 19.625 -19.078 -19.234 1 95.75 188 ASP A O 1
ATOM 1504 N N . ARG A 1 189 ? 18.062 -19.047 -17.656 1 94.69 189 ARG A N 1
ATOM 1505 C CA . ARG A 1 189 ? 17.297 -18 -18.312 1 94.69 189 ARG A CA 1
ATOM 1506 C C . ARG A 1 189 ? 17.594 -16.641 -17.703 1 94.69 189 ARG A C 1
ATOM 1508 O O . ARG A 1 189 ? 16.984 -15.633 -18.094 1 94.69 189 ARG A O 1
ATOM 1515 N N . ASN A 1 190 ? 18.469 -16.562 -16.766 1 94.56 190 ASN A N 1
ATOM 1516 C CA . ASN A 1 190 ? 18.891 -15.336 -16.109 1 94.56 190 ASN A CA 1
ATOM 1517 C C . ASN A 1 190 ? 17.719 -14.578 -15.516 1 94.56 190 ASN A C 1
ATOM 1519 O O . ASN A 1 190 ? 17.562 -13.375 -15.742 1 94.56 190 ASN A O 1
ATOM 1523 N N . VAL A 1 191 ? 16.828 -15.328 -14.875 1 94.25 191 VAL A N 1
ATOM 1524 C CA . VAL A 1 191 ? 15.641 -14.742 -14.25 1 94.25 191 VAL A CA 1
ATOM 1525 C C . VAL A 1 191 ? 16.016 -14.117 -12.906 1 94.25 191 VAL A C 1
ATOM 1527 O O . VAL A 1 191 ? 16.453 -14.82 -11.992 1 94.25 191 VAL A O 1
ATOM 1530 N N . PRO A 1 192 ? 15.844 -12.812 -12.828 1 92.62 192 PRO A N 1
ATOM 1531 C CA . PRO A 1 192 ? 16.125 -12.195 -11.531 1 92.62 192 PRO A CA 1
ATOM 1532 C C . PRO A 1 192 ? 15.031 -12.469 -10.5 1 92.62 192 PRO A C 1
ATOM 1534 O O . PRO A 1 192 ? 13.844 -12.242 -10.773 1 92.62 192 PRO A O 1
ATOM 1537 N N . VAL A 1 193 ? 15.383 -13.07 -9.383 1 93.5 193 VAL A N 1
ATOM 1538 C CA . VAL A 1 193 ? 14.461 -13.312 -8.281 1 93.5 193 VAL A CA 1
ATOM 1539 C C . VAL A 1 193 ? 15.07 -12.781 -6.98 1 93.5 193 VAL A C 1
ATOM 1541 O O . VAL A 1 193 ? 16.219 -13.078 -6.656 1 93.5 193 VAL A O 1
ATOM 1544 N N . SER A 1 194 ? 14.219 -11.969 -6.293 1 89.56 194 SER A N 1
ATOM 1545 C CA . SER A 1 194 ? 14.695 -11.422 -5.027 1 89.56 194 SER A CA 1
ATOM 1546 C C . SER A 1 194 ? 15.117 -12.531 -4.07 1 89.56 194 SER A C 1
ATOM 1548 O O . SER A 1 194 ? 14.391 -13.516 -3.891 1 89.56 194 SER A O 1
ATOM 1550 N N . GLY A 1 195 ? 16.328 -12.398 -3.504 1 90.56 195 GLY A N 1
ATOM 1551 C CA . GLY A 1 195 ? 16.812 -13.383 -2.549 1 90.56 195 GLY A CA 1
ATOM 1552 C C . GLY A 1 195 ? 17.625 -14.492 -3.197 1 90.56 195 GLY A C 1
ATOM 1553 O O . GLY A 1 195 ? 18.172 -15.344 -2.506 1 90.56 195 GLY A O 1
ATOM 1554 N N . PHE A 1 196 ? 17.672 -14.547 -4.516 1 95.25 196 PHE A N 1
ATOM 1555 C CA . PHE A 1 196 ? 18.422 -15.547 -5.254 1 95.25 196 PHE A CA 1
ATOM 1556 C C . PHE A 1 196 ? 19.625 -14.93 -5.934 1 95.25 196 PHE A C 1
ATOM 1558 O O . PHE A 1 196 ? 19.531 -13.867 -6.562 1 95.25 196 PHE A O 1
ATOM 1565 N N . ASN A 1 197 ? 20.719 -15.586 -5.699 1 96.06 197 ASN A N 1
ATOM 1566 C CA . ASN A 1 197 ? 21.969 -15.141 -6.297 1 96.06 197 ASN A CA 1
ATOM 1567 C C . ASN A 1 197 ? 22.5 -16.141 -7.316 1 96.06 197 ASN A C 1
ATOM 1569 O O . ASN A 1 197 ? 23.078 -17.172 -6.941 1 96.06 197 ASN A O 1
ATOM 1573 N N . HIS A 1 198 ? 22.516 -15.836 -8.602 1 93.75 198 HIS A N 1
ATOM 1574 C CA . HIS A 1 198 ? 22.844 -16.75 -9.695 1 93.75 198 HIS A CA 1
ATOM 1575 C C . HIS A 1 198 ? 24.281 -17.219 -9.609 1 93.75 198 HIS A C 1
ATOM 1577 O O . HIS A 1 198 ? 24.641 -18.25 -10.164 1 93.75 198 HIS A O 1
ATOM 1583 N N . SER A 1 199 ? 25.125 -16.453 -8.906 1 94.31 199 SER A N 1
ATOM 1584 C CA . SER A 1 199 ? 26.547 -16.797 -8.805 1 94.31 199 SER A CA 1
ATOM 1585 C C . SER A 1 199 ? 26.797 -17.734 -7.637 1 94.31 199 SER A C 1
ATOM 1587 O O . SER A 1 199 ? 27.922 -18.188 -7.434 1 94.31 199 SER A O 1
ATOM 1589 N N . ASP A 1 200 ? 25.734 -18.062 -6.926 1 96.75 200 ASP A N 1
ATOM 1590 C CA . ASP A 1 200 ? 25.875 -18.922 -5.758 1 96.75 200 ASP A CA 1
ATOM 1591 C C . ASP A 1 200 ? 24.734 -19.953 -5.699 1 96.75 200 ASP A C 1
ATOM 1593 O O . ASP A 1 200 ? 23.844 -19.844 -4.863 1 96.75 200 ASP A O 1
ATOM 1597 N N . PRO A 1 201 ? 24.875 -21 -6.449 1 96.88 201 PRO A N 1
ATOM 1598 C CA . PRO A 1 201 ? 23.812 -22 -6.512 1 96.88 201 PRO A CA 1
ATOM 1599 C C . PRO A 1 201 ? 23.484 -22.609 -5.148 1 96.88 201 PRO A C 1
ATOM 1601 O O . PRO A 1 201 ? 22.328 -22.938 -4.879 1 96.88 201 PRO A O 1
ATOM 1604 N N . GLU A 1 202 ? 24.438 -22.781 -4.305 1 97.81 202 GLU A N 1
ATOM 1605 C CA . GLU A 1 202 ? 24.156 -23.328 -2.975 1 97.81 202 GLU A CA 1
ATOM 1606 C C . GLU A 1 202 ? 23.172 -22.453 -2.209 1 97.81 202 GLU A C 1
ATOM 1608 O O . GLU A 1 202 ? 22.219 -22.953 -1.612 1 97.81 202 GLU A O 1
ATOM 1613 N N . SER A 1 203 ? 23.453 -21.141 -2.301 1 98.19 203 SER A N 1
ATOM 1614 C CA . SER A 1 203 ? 22.562 -20.219 -1.614 1 98.19 203 SER A CA 1
ATOM 1615 C C . SER A 1 203 ? 21.172 -20.234 -2.24 1 98.19 203 SER A C 1
ATOM 1617 O O . SER A 1 203 ? 20.172 -20.016 -1.549 1 98.19 203 SER A O 1
ATOM 1619 N N . MET A 1 204 ? 21.062 -20.5 -3.533 1 98.5 204 MET A N 1
ATOM 1620 C CA . MET A 1 204 ? 19.766 -20.547 -4.219 1 98.5 204 MET A CA 1
ATOM 1621 C C . MET A 1 204 ? 18.953 -21.734 -3.748 1 98.5 204 MET A C 1
ATOM 1623 O O . MET A 1 204 ? 17.734 -21.625 -3.576 1 98.5 204 MET A O 1
ATOM 1627 N N . PHE A 1 205 ? 19.609 -22.844 -3.514 1 98.69 205 PHE A N 1
ATOM 1628 C CA . PHE A 1 205 ? 18.906 -24.016 -2.994 1 98.69 205 PHE A CA 1
ATOM 1629 C C . PHE A 1 205 ? 18.359 -23.734 -1.598 1 98.69 205 PHE A C 1
ATOM 1631 O O . PHE A 1 205 ? 17.234 -24.109 -1.281 1 98.69 205 PHE A O 1
ATOM 1638 N N . LYS A 1 206 ? 19.156 -23.062 -0.787 1 98.62 206 LYS A N 1
ATOM 1639 C CA . LYS A 1 206 ? 18.703 -22.703 0.55 1 98.62 206 LYS A CA 1
ATOM 1640 C C . LYS A 1 206 ? 17.5 -21.75 0.479 1 98.62 206 LYS A C 1
ATOM 1642 O O . LYS A 1 206 ? 16.547 -21.891 1.241 1 98.62 206 LYS A O 1
ATOM 1647 N N . ALA A 1 207 ? 17.594 -20.797 -0.438 1 98.38 207 ALA A N 1
ATOM 1648 C CA . ALA A 1 207 ? 16.5 -19.844 -0.621 1 98.38 207 ALA A CA 1
ATOM 1649 C C . ALA A 1 207 ? 15.227 -20.547 -1.067 1 98.38 207 ALA A C 1
ATOM 1651 O O . ALA A 1 207 ? 14.148 -20.281 -0.544 1 98.38 207 ALA A O 1
ATOM 1652 N N . TRP A 1 208 ? 15.406 -21.438 -2.012 1 98.62 208 TRP A N 1
ATOM 1653 C CA . TRP A 1 208 ? 14.266 -22.25 -2.451 1 98.62 208 TRP A CA 1
ATOM 1654 C C . TRP A 1 208 ? 13.648 -23 -1.28 1 98.62 208 TRP A C 1
ATOM 1656 O O . TRP A 1 208 ? 12.43 -22.984 -1.098 1 98.62 208 TRP A O 1
ATOM 1666 N N . ASN A 1 209 ? 14.492 -23.625 -0.504 1 98.69 209 ASN A N 1
ATOM 1667 C CA . ASN A 1 209 ? 14.023 -24.422 0.628 1 98.69 209 ASN A CA 1
ATOM 1668 C C . ASN A 1 209 ? 13.242 -23.562 1.625 1 98.69 209 ASN A C 1
ATOM 1670 O O . ASN A 1 209 ? 12.188 -23.984 2.109 1 98.69 209 ASN A O 1
ATOM 1674 N N . ASN A 1 210 ? 13.773 -22.422 1.899 1 98.06 210 ASN A N 1
ATOM 1675 C CA . ASN A 1 210 ? 13.109 -21.531 2.842 1 98.06 210 ASN A CA 1
ATOM 1676 C C . ASN A 1 210 ? 11.742 -21.078 2.328 1 98.06 210 ASN A C 1
ATOM 1678 O O . ASN A 1 210 ? 10.758 -21.094 3.072 1 98.06 210 ASN A O 1
ATOM 1682 N N . LEU A 1 211 ? 11.625 -20.75 1.089 1 97.69 211 LEU A N 1
ATOM 1683 C CA . LEU A 1 211 ? 10.383 -20.281 0.491 1 97.69 211 LEU A CA 1
ATOM 1684 C C . LEU A 1 211 ? 9.344 -21.406 0.445 1 97.69 211 LEU A C 1
ATOM 1686 O O . LEU A 1 211 ? 8.234 -21.234 0.952 1 97.69 211 LEU A O 1
ATOM 1690 N N . ILE A 1 212 ? 9.797 -22.5 -0.08 1 98.31 212 ILE A N 1
ATOM 1691 C CA . ILE A 1 212 ? 8.836 -23.578 -0.322 1 98.31 212 ILE A CA 1
ATOM 1692 C C . ILE A 1 212 ? 8.383 -24.172 1.009 1 98.31 212 ILE A C 1
ATOM 1694 O O . ILE A 1 212 ? 7.23 -24.594 1.148 1 98.31 212 ILE A O 1
ATOM 1698 N N . SER A 1 213 ? 9.273 -24.219 2.008 1 98.25 213 SER A N 1
ATOM 1699 C CA . SER A 1 213 ? 8.906 -24.719 3.328 1 98.25 213 SER A CA 1
ATOM 1700 C C . SER A 1 213 ? 7.754 -23.906 3.92 1 98.25 213 SER A C 1
ATOM 1702 O O . SER A 1 213 ? 6.781 -24.484 4.422 1 98.25 213 SER A O 1
ATOM 1704 N N . ARG A 1 214 ? 7.844 -22.656 3.76 1 97.38 214 ARG A N 1
ATOM 1705 C CA . ARG A 1 214 ? 6.809 -21.781 4.301 1 97.38 214 ARG A CA 1
ATOM 1706 C C . ARG A 1 214 ? 5.516 -21.891 3.502 1 97.38 214 ARG A C 1
ATOM 1708 O O . ARG A 1 214 ? 4.43 -21.969 4.078 1 97.38 214 ARG A O 1
ATOM 1715 N N . MET A 1 215 ? 5.617 -21.906 2.236 1 98.31 215 MET A N 1
ATOM 1716 C CA . MET A 1 215 ? 4.445 -21.984 1.368 1 98.31 215 MET A CA 1
ATOM 1717 C C . MET A 1 215 ? 3.689 -23.297 1.582 1 98.31 215 MET A C 1
ATOM 1719 O O . MET A 1 215 ? 2.465 -23.297 1.72 1 98.31 215 MET A O 1
ATOM 1723 N N . VAL A 1 216 ? 4.445 -24.344 1.672 1 97.56 216 VAL A N 1
ATOM 1724 C CA . VAL A 1 216 ? 3.838 -25.672 1.856 1 97.56 216 VAL A CA 1
ATOM 1725 C C . VAL A 1 216 ? 3.205 -25.75 3.244 1 97.56 216 VAL A C 1
ATOM 1727 O O . VAL A 1 216 ? 2.111 -26.297 3.402 1 97.56 216 VAL A O 1
ATOM 1730 N N . PHE A 1 217 ? 3.885 -25.234 4.238 1 97.25 217 PHE A N 1
ATOM 1731 C CA . PHE A 1 217 ? 3.357 -25.234 5.598 1 97.25 217 PHE A CA 1
ATOM 1732 C C . PHE A 1 217 ? 2.004 -24.531 5.656 1 97.25 217 PHE A C 1
ATOM 1734 O O . PHE A 1 217 ? 1.034 -25.094 6.176 1 97.25 217 PHE A O 1
ATOM 1741 N N . THR A 1 218 ? 1.906 -23.344 5.102 1 97.5 218 THR A N 1
ATOM 1742 C CA . THR A 1 218 ? 0.666 -22.578 5.168 1 97.5 218 THR A CA 1
ATOM 1743 C C . THR A 1 218 ? -0.417 -23.234 4.312 1 97.5 218 THR A C 1
ATOM 1745 O O . THR A 1 218 ? -1.591 -23.25 4.691 1 97.5 218 THR A O 1
ATOM 1748 N N . CYS A 1 219 ? -0.029 -23.734 3.195 1 97.75 219 CYS A N 1
ATOM 1749 C CA . CYS A 1 219 ? -0.993 -24.422 2.34 1 97.75 219 CYS A CA 1
ATOM 1750 C C . CYS A 1 219 ? -1.57 -25.641 3.037 1 97.75 219 CYS A C 1
ATOM 1752 O O . CYS A 1 219 ? -2.777 -25.891 2.977 1 97.75 219 CYS A O 1
ATOM 1754 N N . SER A 1 220 ? -0.708 -26.391 3.689 1 95.69 220 SER A N 1
ATOM 1755 C CA . SER A 1 220 ? -1.132 -27.594 4.391 1 95.69 220 SER A CA 1
ATOM 1756 C C . SER A 1 220 ? -2.088 -27.266 5.531 1 95.69 220 SER A C 1
ATOM 1758 O O . SER A 1 220 ? -2.939 -28.078 5.891 1 95.69 220 SER A O 1
ATOM 1760 N N . ASN A 1 221 ? -1.955 -26.109 6.07 1 95.12 221 ASN A N 1
ATOM 1761 C CA . ASN A 1 221 ? -2.811 -25.672 7.172 1 95.12 221 ASN A CA 1
ATOM 1762 C C . ASN A 1 221 ? -4.09 -25.016 6.664 1 95.12 221 ASN A C 1
ATOM 1764 O O . ASN A 1 221 ? -4.957 -24.641 7.457 1 95.12 221 ASN A O 1
ATOM 1768 N N . ALA A 1 222 ? -4.203 -24.828 5.41 1 95.62 222 ALA A N 1
ATOM 1769 C CA . ALA A 1 222 ? -5.391 -24.25 4.797 1 95.62 222 ALA A CA 1
ATOM 1770 C C . ALA A 1 222 ? -6.172 -25.297 4.004 1 95.62 222 ALA A C 1
ATOM 1772 O O . ALA A 1 222 ? -6.504 -25.078 2.836 1 95.62 222 ALA A O 1
ATOM 1773 N N . LYS A 1 223 ? -6.531 -26.328 4.715 1 89.5 223 LYS A N 1
ATOM 1774 C CA . LYS A 1 223 ? -7.219 -27.438 4.059 1 89.5 223 LYS A CA 1
ATOM 1775 C C . LYS A 1 223 ? -8.523 -26.969 3.418 1 89.5 223 LYS A C 1
ATOM 1777 O O . LYS A 1 223 ? -9.289 -26.234 4.031 1 89.5 223 LYS A O 1
ATOM 1782 N N . GLY A 1 224 ? -8.68 -27.344 2.207 1 94.38 224 GLY A N 1
ATOM 1783 C CA . GLY A 1 224 ? -9.883 -26.969 1.478 1 94.38 224 GLY A CA 1
ATOM 1784 C C . GLY A 1 224 ? -9.758 -25.641 0.76 1 94.38 224 GLY A C 1
ATOM 1785 O O . GLY A 1 224 ? -10.562 -25.328 -0.12 1 94.38 224 GLY A O 1
ATOM 1786 N N . LEU A 1 225 ? -8.734 -24.891 1.094 1 97.81 225 LEU A N 1
ATOM 1787 C CA . LEU A 1 225 ? -8.586 -23.562 0.507 1 97.81 225 LEU A CA 1
ATOM 1788 C C . LEU A 1 225 ? -7.34 -23.484 -0.37 1 97.81 225 LEU A C 1
ATOM 1790 O O . LEU A 1 225 ? -7.215 -22.594 -1.213 1 97.81 225 LEU A O 1
ATOM 1794 N N . CYS A 1 226 ? -6.434 -24.406 -0.125 1 98.31 226 CYS A N 1
ATOM 1795 C CA . CYS A 1 226 ? -5.191 -24.391 -0.885 1 98.31 226 CYS A CA 1
ATOM 1796 C C . CYS A 1 226 ? -4.906 -25.766 -1.481 1 98.31 226 CYS A C 1
ATOM 1798 O O . CYS A 1 226 ? -4.941 -26.766 -0.774 1 98.31 226 CYS A O 1
ATOM 1800 N N . LEU A 1 227 ? -4.641 -25.797 -2.746 1 98 227 LEU A N 1
ATOM 1801 C CA . LEU A 1 227 ? -4.34 -27.016 -3.475 1 98 227 LEU A CA 1
ATOM 1802 C C . LEU A 1 227 ? -2.887 -27.047 -3.936 1 98 227 LEU A C 1
ATOM 1804 O O . LEU A 1 227 ? -2.434 -26.109 -4.613 1 98 227 LEU A O 1
ATOM 1808 N N . LYS A 1 228 ? -2.18 -28.031 -3.553 1 97.38 228 LYS A N 1
ATOM 1809 C CA . LYS A 1 228 ? -0.82 -28.234 -4.043 1 97.38 228 LYS A CA 1
ATOM 1810 C C . LYS A 1 228 ? -0.827 -28.953 -5.395 1 97.38 228 LYS A C 1
ATOM 1812 O O . LYS A 1 228 ? -1.501 -29.969 -5.566 1 97.38 228 LYS A O 1
ATOM 1817 N N . VAL A 1 229 ? -0.123 -28.422 -6.344 1 97.75 229 VAL A N 1
ATOM 1818 C CA . VAL A 1 229 ? -0.04 -28.984 -7.688 1 97.75 229 VAL A CA 1
ATOM 1819 C C . VAL A 1 229 ? 1.424 -29.156 -8.086 1 97.75 229 VAL A C 1
ATOM 1821 O O . VAL A 1 229 ? 2.197 -28.203 -8.086 1 97.75 229 VAL A O 1
ATOM 1824 N N . TYR A 1 230 ? 1.799 -30.359 -8.414 1 97.69 230 TYR A N 1
ATOM 1825 C CA . TYR A 1 230 ? 3.146 -30.641 -8.898 1 97.69 230 TYR A CA 1
ATOM 1826 C C . TYR A 1 230 ? 3.271 -30.344 -10.383 1 97.69 230 TYR A C 1
ATOM 1828 O O . TYR A 1 230 ? 2.48 -30.844 -11.188 1 97.69 230 TYR A O 1
ATOM 1836 N N . TYR A 1 231 ? 4.238 -29.531 -10.672 1 98.31 231 TYR A N 1
ATOM 1837 C CA . TYR A 1 231 ? 4.512 -29.203 -12.062 1 98.31 231 TYR A CA 1
ATOM 1838 C C . TYR A 1 231 ? 4.707 -30.453 -12.898 1 98.31 231 TYR A C 1
ATOM 1840 O O . TYR A 1 231 ? 4.152 -30.578 -13.992 1 98.31 231 TYR A O 1
ATOM 1848 N N . GLU A 1 232 ? 5.492 -31.438 -12.422 1 98 232 GLU A N 1
ATOM 1849 C CA . GLU A 1 232 ? 5.816 -32.688 -13.109 1 98 232 GLU A CA 1
ATOM 1850 C C . GLU A 1 232 ? 4.555 -33.469 -13.453 1 98 232 GLU A C 1
ATOM 1852 O O . GLU A 1 232 ? 4.445 -34.031 -14.531 1 98 232 GLU A O 1
ATOM 1857 N N . ARG A 1 233 ? 3.656 -33.438 -12.562 1 96.94 233 ARG A N 1
ATOM 1858 C CA . ARG A 1 233 ? 2.406 -34.125 -12.844 1 96.94 233 ARG A CA 1
ATOM 1859 C C . ARG A 1 233 ? 1.562 -33.375 -13.852 1 96.94 233 ARG A C 1
ATOM 1861 O O . ARG A 1 233 ? 0.993 -33.969 -14.773 1 96.94 233 ARG A O 1
ATOM 1868 N N . LEU A 1 234 ? 1.445 -32.094 -13.68 1 98.25 234 LEU A N 1
ATOM 1869 C CA . LEU A 1 234 ? 0.639 -31.25 -14.555 1 98.25 234 LEU A CA 1
ATOM 1870 C C . LEU A 1 234 ? 1.029 -31.453 -16.016 1 98.25 234 LEU A C 1
ATOM 1872 O O . LEU A 1 234 ? 0.163 -31.625 -16.875 1 98.25 234 LEU A O 1
ATOM 1876 N N . VAL A 1 235 ? 2.316 -31.516 -16.328 1 98.44 235 VAL A N 1
ATOM 1877 C CA . VAL A 1 235 ? 2.754 -31.531 -17.719 1 98.44 235 VAL A CA 1
ATOM 1878 C C . VAL A 1 235 ? 2.639 -32.938 -18.281 1 98.44 235 VAL A C 1
ATOM 1880 O O . VAL A 1 235 ? 2.545 -33.125 -19.5 1 98.44 235 VAL A O 1
ATOM 1883 N N . GLN A 1 236 ? 2.635 -33.938 -17.422 1 97.88 236 GLN A N 1
ATOM 1884 C CA . GLN A 1 236 ? 2.547 -35.312 -17.891 1 97.88 236 GLN A CA 1
ATOM 1885 C C . GLN A 1 236 ? 1.093 -35.781 -18.016 1 97.88 236 GLN A C 1
ATOM 1887 O O . GLN A 1 236 ? 0.764 -36.625 -18.844 1 97.88 236 GLN A O 1
ATOM 1892 N N . ARG A 1 237 ? 0.272 -35.219 -17.125 1 97.38 237 ARG A N 1
ATOM 1893 C CA . ARG A 1 237 ? -1.146 -35.562 -17.078 1 97.38 237 ARG A CA 1
ATOM 1894 C C . ARG A 1 237 ? -2.01 -34.312 -17.047 1 97.38 237 ARG A C 1
ATOM 1896 O O . ARG A 1 237 ? -2.783 -34.125 -16.109 1 97.38 237 ARG A O 1
ATOM 1903 N N . PRO A 1 238 ? -1.933 -33.5 -18.141 1 98.19 238 PRO A N 1
ATOM 1904 C CA . PRO A 1 238 ? -2.588 -32.219 -18.094 1 98.19 238 PRO A CA 1
ATOM 1905 C C . PRO A 1 238 ? -4.105 -32.312 -17.953 1 98.19 238 PRO A C 1
ATOM 1907 O O . PRO A 1 238 ? -4.711 -31.516 -17.219 1 98.19 238 PRO A O 1
ATOM 1910 N N . SER A 1 239 ? -4.727 -33.25 -18.609 1 98.12 239 SER A N 1
ATOM 1911 C CA . SER A 1 239 ? -6.176 -33.375 -18.547 1 98.12 239 SER A CA 1
ATOM 1912 C C . SER A 1 239 ? -6.629 -33.781 -17.141 1 98.12 239 SER A C 1
ATOM 1914 O O . SER A 1 239 ? -7.559 -33.188 -16.594 1 98.12 239 SER A O 1
ATOM 1916 N N . ASP A 1 240 ? -5.957 -34.781 -16.594 1 97.25 240 ASP A N 1
ATOM 1917 C CA . ASP A 1 240 ? -6.293 -35.25 -15.25 1 97.25 240 ASP A CA 1
ATOM 1918 C C . ASP A 1 240 ? -6.117 -34.125 -14.219 1 97.25 240 ASP A C 1
ATOM 1920 O O . ASP A 1 240 ? -6.996 -33.906 -13.383 1 97.25 240 ASP A O 1
ATOM 1924 N N . GLU A 1 241 ? -5 -33.5 -14.25 1 97.56 241 GLU A N 1
ATOM 1925 C CA . GLU A 1 241 ? -4.711 -32.438 -13.289 1 97.56 241 GLU A CA 1
ATOM 1926 C C . GLU A 1 241 ? -5.664 -31.25 -13.469 1 97.56 241 GLU A C 1
ATOM 1928 O O . GLU A 1 241 ? -6.121 -30.672 -12.484 1 97.56 241 GLU A O 1
ATOM 1933 N N . ALA A 1 242 ? -5.953 -30.891 -14.719 1 98.5 242 ALA A N 1
ATOM 1934 C CA . ALA A 1 242 ? -6.891 -29.797 -14.969 1 98.5 242 ALA A CA 1
ATOM 1935 C C . ALA A 1 242 ? -8.266 -30.109 -14.383 1 98.5 242 ALA A C 1
ATOM 1937 O O . ALA A 1 242 ? -8.914 -29.234 -13.797 1 98.5 242 ALA A O 1
ATOM 1938 N N . ARG A 1 243 ? -8.703 -31.312 -14.555 1 97.94 243 ARG A N 1
ATOM 1939 C CA . ARG A 1 243 ? -9.984 -31.719 -13.977 1 97.94 243 ARG A CA 1
ATOM 1940 C C . ARG A 1 243 ? -9.961 -31.594 -12.461 1 97.94 243 ARG A C 1
ATOM 1942 O O . ARG A 1 243 ? -10.922 -31.094 -11.859 1 97.94 243 ARG A O 1
ATOM 1949 N N . ARG A 1 244 ? -8.922 -32.062 -11.844 1 97.25 244 ARG A N 1
ATOM 1950 C CA . ARG A 1 244 ? -8.766 -31.969 -10.398 1 97.25 244 ARG A CA 1
ATOM 1951 C C . ARG A 1 244 ? -8.797 -30.516 -9.93 1 97.25 244 ARG A C 1
ATOM 1953 O O . ARG A 1 244 ? -9.5 -30.188 -8.977 1 97.25 244 ARG A O 1
ATOM 1960 N N . ILE A 1 245 ? -8.102 -29.703 -10.625 1 98.5 245 ILE A N 1
ATOM 1961 C CA . ILE A 1 245 ? -7.969 -28.281 -10.266 1 98.5 245 ILE A CA 1
ATOM 1962 C C . ILE A 1 245 ? -9.312 -27.578 -10.438 1 98.5 245 ILE A C 1
ATOM 1964 O O . ILE A 1 245 ? -9.758 -26.859 -9.547 1 98.5 245 ILE A O 1
ATOM 1968 N N . LEU A 1 246 ? -9.992 -27.766 -11.578 1 98.75 246 LEU A N 1
ATOM 1969 C CA . LEU A 1 246 ? -11.273 -27.109 -11.82 1 98.75 246 LEU A CA 1
ATOM 1970 C C . LEU A 1 246 ? -12.32 -27.594 -10.828 1 98.75 246 LEU A C 1
ATOM 1972 O O . LEU A 1 246 ? -13.18 -26.812 -10.398 1 98.75 246 LEU A O 1
ATOM 1976 N N . HIS A 1 247 ? -12.234 -28.859 -10.484 1 98.06 247 HIS A N 1
ATOM 1977 C CA . HIS A 1 247 ? -13.109 -29.375 -9.438 1 98.06 247 HIS A CA 1
ATOM 1978 C C . HIS A 1 247 ? -12.867 -28.672 -8.117 1 98.06 247 HIS A C 1
ATOM 1980 O O . HIS A 1 247 ? -13.812 -28.25 -7.445 1 98.06 247 HIS A O 1
ATOM 1986 N N . PHE A 1 248 ? -11.695 -28.531 -7.695 1 98.25 248 PHE A N 1
ATOM 1987 C CA . PHE A 1 248 ? -11.305 -27.812 -6.484 1 98.25 248 PHE A CA 1
ATOM 1988 C C . PHE A 1 248 ? -11.828 -26.391 -6.504 1 98.25 248 PHE A C 1
ATOM 1990 O O . PHE A 1 248 ? -12.289 -25.875 -5.48 1 98.25 248 PHE A O 1
ATOM 1997 N N . LEU A 1 249 ? -11.75 -25.734 -7.691 1 98.44 249 LEU A N 1
ATOM 1998 C CA . LEU A 1 249 ? -12.148 -24.328 -7.848 1 98.44 249 LEU A CA 1
ATOM 1999 C C . LEU A 1 249 ? -13.656 -24.203 -7.984 1 98.44 249 LEU A C 1
ATOM 2001 O O . LEU A 1 249 ? -14.195 -23.094 -8.016 1 98.44 249 LEU A O 1
ATOM 2005 N N . ASP A 1 250 ? -14.367 -25.297 -8.062 1 97.56 250 ASP A N 1
ATOM 2006 C CA . ASP A 1 250 ? -15.805 -25.312 -8.281 1 97.56 250 ASP A CA 1
ATOM 2007 C C . ASP A 1 250 ? -16.172 -24.609 -9.594 1 97.56 250 ASP A C 1
ATOM 2009 O O . ASP A 1 250 ? -17.047 -23.75 -9.609 1 97.56 250 ASP A O 1
ATOM 2013 N N . VAL A 1 251 ? -15.406 -24.938 -10.609 1 97.81 251 VAL A N 1
ATOM 2014 C CA . VAL A 1 251 ? -15.602 -24.422 -11.961 1 97.81 251 VAL A CA 1
ATOM 2015 C C . VAL A 1 251 ? -15.836 -25.578 -12.93 1 97.81 251 VAL A C 1
ATOM 2017 O O . VAL A 1 251 ? -15.172 -26.609 -12.852 1 97.81 251 VAL A O 1
ATOM 2020 N N . PRO A 1 252 ? -16.766 -25.422 -13.883 1 98.12 252 PRO A N 1
ATOM 2021 C CA . PRO A 1 252 ? -17.047 -26.516 -14.828 1 98.12 252 PRO A CA 1
ATOM 2022 C C . PRO A 1 252 ? -15.867 -26.797 -15.766 1 98.12 252 PRO A C 1
ATOM 2024 O O . PRO A 1 252 ? -15.047 -25.906 -16.016 1 98.12 252 PRO A O 1
ATOM 2027 N N . TRP A 1 253 ? -15.875 -28 -16.266 1 98.38 253 TRP A N 1
ATOM 2028 C CA . TRP A 1 253 ? -14.844 -28.391 -17.219 1 98.38 253 TRP A CA 1
ATOM 2029 C C . TRP A 1 253 ? -14.969 -27.594 -18.516 1 98.38 253 TRP A C 1
ATOM 2031 O O . TRP A 1 253 ? -16.078 -27.297 -18.969 1 98.38 253 TRP A O 1
ATOM 2041 N N . SER A 1 254 ? -13.945 -27.219 -19.078 1 98.25 254 SER A N 1
ATOM 2042 C CA . SER A 1 254 ? -13.812 -26.703 -20.438 1 98.25 254 SER A CA 1
ATOM 2043 C C . SER A 1 254 ? -12.562 -27.25 -21.109 1 98.25 254 SER A C 1
ATOM 2045 O O . SER A 1 254 ? -11.461 -27.141 -20.562 1 98.25 254 SER A O 1
ATOM 2047 N N . ASP A 1 255 ? -12.664 -27.75 -22.297 1 98.06 255 ASP A N 1
ATOM 2048 C CA . ASP A 1 255 ? -11.523 -28.281 -23.031 1 98.06 255 ASP A CA 1
ATOM 2049 C C . ASP A 1 255 ? -10.508 -27.188 -23.328 1 98.06 255 ASP A C 1
ATOM 2051 O O . ASP A 1 255 ? -9.344 -27.469 -23.609 1 98.06 255 ASP A O 1
ATOM 2055 N N . ASP A 1 256 ? -10.938 -25.953 -23.219 1 97.56 256 ASP A N 1
ATOM 2056 C CA . ASP A 1 256 ? -10.086 -24.812 -23.531 1 97.56 256 ASP A CA 1
ATOM 2057 C C . ASP A 1 256 ? -8.844 -24.781 -22.656 1 97.56 256 ASP A C 1
ATOM 2059 O O . ASP A 1 256 ? -7.789 -24.297 -23.062 1 97.56 256 ASP A O 1
ATOM 2063 N N . VAL A 1 257 ? -8.898 -25.391 -21.484 1 98.38 257 VAL A N 1
ATOM 2064 C CA . VAL A 1 257 ? -7.793 -25.312 -20.531 1 98.38 257 VAL A CA 1
ATOM 2065 C C . VAL A 1 257 ? -6.613 -26.141 -21.047 1 98.38 257 VAL A C 1
ATOM 2067 O O . VAL A 1 257 ? -5.492 -26 -20.547 1 98.38 257 VAL A O 1
ATOM 2070 N N . LEU A 1 258 ? -6.879 -27.031 -22.047 1 98.25 258 LEU A N 1
ATOM 2071 C CA . LEU A 1 258 ? -5.824 -27.875 -22.594 1 98.25 258 LEU A CA 1
ATOM 2072 C C . LEU A 1 258 ? -5.277 -27.281 -23.891 1 98.25 258 LEU A C 1
ATOM 2074 O O . LEU A 1 258 ? -4.348 -27.828 -24.484 1 98.25 258 LEU A O 1
ATOM 2078 N N . SER A 1 259 ? -5.863 -26.141 -24.344 1 97.69 259 SER A N 1
ATOM 2079 C CA . SER A 1 259 ? -5.48 -25.547 -25.625 1 97.69 259 SER A CA 1
ATOM 2080 C C . SER A 1 259 ? -5.25 -24.047 -25.484 1 97.69 259 SER A C 1
ATOM 2082 O O . SER A 1 259 ? -5.723 -23.266 -26.312 1 97.69 259 SER A O 1
ATOM 2084 N N . HIS A 1 260 ? -4.609 -23.719 -24.391 1 97.38 260 HIS A N 1
ATOM 2085 C CA . HIS A 1 260 ? -4.379 -22.312 -24.125 1 97.38 260 HIS A CA 1
ATOM 2086 C C . HIS A 1 260 ? -3.605 -21.641 -25.25 1 97.38 260 HIS A C 1
ATOM 2088 O O . HIS A 1 260 ? -3.816 -20.469 -25.547 1 97.38 260 HIS A O 1
ATOM 2094 N N . GLN A 1 261 ? -2.699 -22.391 -25.938 1 96 261 GLN A N 1
ATOM 2095 C CA . GLN A 1 261 ? -1.834 -21.844 -26.984 1 96 261 GLN A CA 1
ATOM 2096 C C . GLN A 1 261 ? -2.654 -21.266 -28.141 1 96 261 GLN A C 1
ATOM 2098 O O . GLN A 1 261 ? -2.213 -20.344 -28.812 1 96 261 GLN A O 1
ATOM 2103 N N . ASP A 1 262 ? -3.805 -21.75 -28.266 1 95.88 262 ASP A N 1
ATOM 2104 C CA . ASP A 1 262 ? -4.664 -21.312 -29.375 1 95.88 262 ASP A CA 1
ATOM 2105 C C . ASP A 1 262 ? -5.355 -19.984 -29.031 1 95.88 262 ASP A C 1
ATOM 2107 O O . ASP A 1 262 ? -5.934 -19.344 -29.906 1 95.88 262 ASP A O 1
ATOM 2111 N N . LYS A 1 263 ? -5.266 -19.578 -27.812 1 94.75 263 LYS A N 1
ATOM 2112 C CA . LYS A 1 263 ? -6.027 -18.422 -27.375 1 94.75 263 LYS A CA 1
ATOM 2113 C C . LYS A 1 263 ? -5.105 -17.25 -27.016 1 94.75 263 LYS A C 1
ATOM 2115 O O . LYS A 1 263 ? -5.566 -16.188 -26.594 1 94.75 263 LYS A O 1
ATOM 2120 N N . ILE A 1 264 ? -3.854 -17.516 -27.172 1 93.25 264 ILE A N 1
ATOM 2121 C CA . ILE A 1 264 ? -2.869 -16.484 -26.859 1 93.25 264 ILE A CA 1
ATOM 2122 C C . ILE A 1 264 ? -2.992 -15.336 -27.875 1 93.25 264 ILE A C 1
ATOM 2124 O O . ILE A 1 264 ? -3.057 -15.57 -29.078 1 93.25 264 ILE A O 1
ATOM 2128 N N . GLY A 1 265 ? -2.998 -14.055 -27.359 1 86.69 265 GLY A N 1
ATOM 2129 C CA . GLY A 1 265 ? -3.111 -12.883 -28.219 1 86.69 265 GLY A CA 1
ATOM 2130 C C . GLY A 1 265 ? -4.527 -12.352 -28.312 1 86.69 265 GLY A C 1
ATOM 2131 O O . GLY A 1 265 ? -4.734 -11.156 -28.562 1 86.69 265 GLY A O 1
ATOM 2132 N N . ASP A 1 266 ? -5.488 -13.148 -28.141 1 82.19 266 ASP A N 1
ATOM 2133 C CA . ASP A 1 266 ? -6.891 -12.734 -28.188 1 82.19 266 ASP A CA 1
ATOM 2134 C C . ASP A 1 266 ? -7.492 -12.672 -26.781 1 82.19 266 ASP A C 1
ATOM 2136 O O . ASP A 1 266 ? -7.637 -11.586 -26.203 1 82.19 266 ASP A O 1
ATOM 2140 N N . GLU A 1 267 ? -7.602 -13.812 -26.219 1 81 267 GLU A N 1
ATOM 2141 C CA . GLU A 1 267 ? -8.25 -13.93 -24.922 1 81 267 GLU A CA 1
ATOM 2142 C C . GLU A 1 267 ? -7.223 -13.891 -23.781 1 81 267 GLU A C 1
ATOM 2144 O O . GLU A 1 267 ? -7.527 -13.438 -22.688 1 81 267 GLU A O 1
ATOM 2149 N N . ILE A 1 268 ? -6.164 -14.406 -24.109 1 89.75 268 ILE A N 1
ATOM 2150 C CA . ILE A 1 268 ? -5.102 -14.477 -23.109 1 89.75 268 ILE A CA 1
ATOM 2151 C C . ILE A 1 268 ? -4.016 -13.453 -23.438 1 89.75 268 ILE A C 1
ATOM 2153 O O . ILE A 1 268 ? -3.418 -13.5 -24.516 1 89.75 268 ILE A O 1
ATOM 2157 N N . HIS A 1 269 ? -3.756 -12.578 -22.5 1 89.81 269 HIS A N 1
ATOM 2158 C CA . HIS A 1 269 ? -2.703 -11.586 -22.656 1 89.81 269 HIS A CA 1
ATOM 2159 C C . HIS A 1 269 ? -1.434 -12 -21.922 1 89.81 269 HIS A C 1
ATOM 2161 O O . HIS A 1 269 ? -1.499 -12.5 -20.797 1 89.81 269 HIS A O 1
ATOM 2167 N N . LEU A 1 270 ? -0.352 -11.859 -22.688 1 91.62 270 LEU A N 1
ATOM 2168 C CA . LEU A 1 270 ? 0.96 -12.141 -22.125 1 91.62 270 LEU A CA 1
ATOM 2169 C C . LEU A 1 270 ? 1.835 -10.898 -22.125 1 91.62 270 LEU A C 1
ATOM 2171 O O . LEU A 1 270 ? 1.759 -10.078 -23.047 1 91.62 270 LEU A O 1
ATOM 2175 N N . ASN A 1 271 ? 2.561 -10.758 -21.078 1 91.12 271 ASN A N 1
ATOM 2176 C CA . ASN A 1 271 ? 3.648 -9.781 -21.078 1 91.12 271 ASN A CA 1
ATOM 2177 C C . ASN A 1 271 ? 4.898 -10.336 -21.75 1 91.12 271 ASN A C 1
ATOM 2179 O O . ASN A 1 271 ? 5.508 -11.289 -21.25 1 91.12 271 ASN A O 1
ATOM 2183 N N . PRO A 1 272 ? 5.316 -9.75 -22.875 1 87.94 272 PRO A N 1
ATOM 2184 C CA . PRO A 1 272 ? 6.469 -10.281 -23.594 1 87.94 272 PRO A CA 1
ATOM 2185 C C . PRO A 1 272 ? 7.754 -10.25 -22.781 1 87.94 272 PRO A C 1
ATOM 2187 O O . PRO A 1 272 ? 8.703 -10.977 -23.078 1 87.94 272 PRO A O 1
ATOM 2190 N N . LYS A 1 273 ? 7.762 -9.445 -21.734 1 86.88 273 LYS A N 1
ATOM 2191 C CA . LYS A 1 273 ? 8.977 -9.297 -20.938 1 86.88 273 LYS A CA 1
ATOM 2192 C C . LYS A 1 273 ? 9.016 -10.312 -19.797 1 86.88 273 LYS A C 1
ATOM 2194 O O . LYS A 1 273 ? 10.023 -10.445 -19.109 1 86.88 273 LYS A O 1
ATOM 2199 N N . GLU A 1 274 ? 7.91 -11 -19.625 1 88.94 274 GLU A N 1
ATOM 2200 C CA . GLU A 1 274 ? 7.926 -12.062 -18.625 1 88.94 274 GLU A CA 1
ATOM 2201 C C . GLU A 1 274 ? 8.773 -13.242 -19.094 1 88.94 274 GLU A C 1
ATOM 2203 O O . GLU A 1 274 ? 8.688 -13.656 -20.25 1 88.94 274 GLU A O 1
ATOM 2208 N N . PHE A 1 275 ? 9.5 -13.859 -18.281 1 85.94 275 PHE A N 1
ATOM 2209 C CA . PHE A 1 275 ? 10.562 -14.797 -18.609 1 85.94 275 PHE A CA 1
ATOM 2210 C C . PHE A 1 275 ? 9.984 -16.125 -19.078 1 85.94 275 PHE A C 1
ATOM 2212 O O . PHE A 1 275 ? 10.656 -16.891 -19.797 1 85.94 275 PHE A O 1
ATOM 2219 N N . SER A 1 276 ? 8.797 -16.391 -18.703 1 90.31 276 SER A N 1
ATOM 2220 C CA . SER A 1 276 ? 8.188 -17.672 -19.047 1 90.31 276 SER A CA 1
ATOM 2221 C C . SER A 1 276 ? 7.316 -17.547 -20.281 1 90.31 276 SER A C 1
ATOM 2223 O O . SER A 1 276 ? 6.766 -18.547 -20.766 1 90.31 276 SER A O 1
ATOM 2225 N N . THR A 1 277 ? 7.211 -16.406 -20.844 1 90.56 277 THR A N 1
ATOM 2226 C CA . THR A 1 277 ? 6.262 -16.109 -21.906 1 90.56 277 THR A CA 1
ATOM 2227 C C . THR A 1 277 ? 6.527 -16.984 -23.125 1 90.56 277 THR A C 1
ATOM 2229 O O . THR A 1 277 ? 5.602 -17.578 -23.688 1 90.56 277 THR A O 1
ATOM 2232 N N . SER A 1 278 ? 7.766 -17.109 -23.547 1 91.25 278 SER A N 1
ATOM 2233 C CA . SER A 1 278 ? 8.086 -17.875 -24.75 1 91.25 278 SER A CA 1
ATOM 2234 C C . SER A 1 278 ? 7.734 -19.344 -24.578 1 91.25 278 SER A C 1
ATOM 2236 O O . SER A 1 278 ? 7.348 -20 -25.547 1 91.25 278 SER A O 1
ATOM 2238 N N . GLN A 1 279 ? 7.809 -19.844 -23.438 1 92.44 279 GLN A N 1
ATOM 2239 C CA . GLN A 1 279 ? 7.562 -21.25 -23.172 1 92.44 279 GLN A CA 1
ATOM 2240 C C . GLN A 1 279 ? 6.066 -21.562 -23.172 1 92.44 279 GLN A C 1
ATOM 2242 O O . GLN A 1 279 ? 5.633 -22.578 -23.688 1 92.44 279 GLN A O 1
ATOM 2247 N N . VAL A 1 280 ? 5.277 -20.625 -22.641 1 94.31 280 VAL A N 1
ATOM 2248 C CA . VAL A 1 280 ? 3.873 -20.938 -22.406 1 94.31 280 VAL A CA 1
ATOM 2249 C C . VAL A 1 280 ? 3.064 -20.672 -23.672 1 94.31 280 VAL A C 1
ATOM 2251 O O . VAL A 1 280 ? 1.857 -20.922 -23.719 1 94.31 280 VAL A O 1
ATOM 2254 N N . LYS A 1 281 ? 3.676 -20.188 -24.688 1 94.19 281 LYS A N 1
ATOM 2255 C CA . LYS A 1 281 ? 3.025 -20.047 -26 1 94.19 281 LYS A CA 1
ATOM 2256 C C . LYS A 1 281 ? 2.848 -21.406 -26.672 1 94.19 281 LYS A C 1
ATOM 2258 O O . LYS A 1 281 ? 2.027 -21.547 -27.578 1 94.19 281 LYS A O 1
ATOM 2263 N N . GLU A 1 282 ? 3.652 -22.375 -26.219 1 95.12 282 GLU A N 1
ATOM 2264 C CA . GLU A 1 282 ? 3.57 -23.734 -26.734 1 95.12 282 GLU A CA 1
ATOM 2265 C C . GLU A 1 282 ? 2.529 -24.547 -25.984 1 95.12 282 GLU A C 1
ATOM 2267 O O . GLU A 1 282 ? 2.17 -24.219 -24.844 1 95.12 282 GLU A O 1
ATOM 2272 N N . LYS A 1 283 ? 2.074 -25.578 -26.656 1 96.25 283 LYS A N 1
ATOM 2273 C CA . LYS A 1 283 ? 1.22 -26.547 -25.953 1 96.25 283 LYS A CA 1
ATOM 2274 C C . LYS A 1 283 ? 1.94 -27.156 -24.766 1 96.25 283 LYS A C 1
ATOM 2276 O O . LYS A 1 283 ? 3.172 -27.234 -24.75 1 96.25 283 LYS A O 1
ATOM 2281 N N . VAL A 1 284 ? 1.179 -27.516 -23.797 1 97.5 284 VAL A N 1
ATOM 2282 C CA . VAL A 1 284 ? 1.769 -28.188 -22.625 1 97.5 284 VAL A CA 1
ATOM 2283 C C . VAL A 1 284 ? 2.68 -29.312 -23.094 1 97.5 284 VAL A C 1
ATOM 2285 O O . VAL A 1 284 ? 2.299 -30.109 -23.953 1 97.5 284 VAL A O 1
ATOM 2288 N N . ASN A 1 285 ? 3.889 -29.312 -22.609 1 96.38 285 ASN A N 1
ATOM 2289 C CA . ASN A 1 285 ? 4.855 -30.344 -22.984 1 96.38 285 ASN A CA 1
ATOM 2290 C C . ASN A 1 285 ? 5.793 -30.672 -21.828 1 96.38 285 ASN A C 1
ATOM 2292 O O . ASN A 1 285 ? 5.715 -30.062 -20.766 1 96.38 285 ASN A O 1
ATOM 2296 N N . GLU A 1 286 ? 6.621 -31.609 -22.031 1 97.12 286 GLU A N 1
ATOM 2297 C CA . GLU A 1 286 ? 7.449 -32.156 -20.953 1 97.12 286 GLU A CA 1
ATOM 2298 C C . GLU A 1 286 ? 8.906 -31.719 -21.109 1 97.12 286 GLU A C 1
ATOM 2300 O O . GLU A 1 286 ? 9.781 -32.219 -20.406 1 97.12 286 GLU A O 1
ATOM 2305 N N . LYS A 1 287 ? 9.211 -30.797 -22 1 95.5 287 LYS A N 1
ATOM 2306 C CA . LYS A 1 287 ? 10.578 -30.438 -22.375 1 95.5 287 LYS A CA 1
ATOM 2307 C C . LYS A 1 287 ? 11.367 -29.953 -21.172 1 95.5 287 LYS A C 1
ATOM 2309 O O . LYS A 1 287 ? 12.547 -30.266 -21.031 1 95.5 287 LYS A O 1
ATOM 2314 N N . ALA A 1 288 ? 10.727 -29.266 -20.297 1 96.19 288 ALA A N 1
ATOM 2315 C CA . ALA A 1 288 ? 11.414 -28.578 -19.203 1 96.19 288 ALA A CA 1
ATOM 2316 C C . ALA A 1 288 ? 11.68 -29.516 -18.047 1 96.19 288 ALA A C 1
ATOM 2318 O O . ALA A 1 288 ? 12.359 -29.156 -17.078 1 96.19 288 ALA A O 1
ATOM 2319 N N . LEU A 1 289 ? 11.258 -30.734 -18.078 1 97.19 289 LEU A N 1
ATOM 2320 C CA . LEU A 1 289 ? 11.391 -31.688 -16.969 1 97.19 289 LEU A CA 1
ATOM 2321 C C . LEU A 1 289 ? 12.852 -32.062 -16.75 1 97.19 289 LEU A C 1
ATOM 2323 O O . LEU A 1 289 ? 13.297 -32.156 -15.602 1 97.19 289 LEU A O 1
ATOM 2327 N N . THR A 1 290 ? 13.648 -32.156 -17.859 1 96.94 290 THR A N 1
ATOM 2328 C CA . THR A 1 290 ? 14.945 -32.812 -17.719 1 96.94 290 THR A CA 1
ATOM 2329 C C . THR A 1 290 ? 16.062 -31.891 -18.172 1 96.94 290 THR A C 1
ATOM 2331 O O . THR A 1 290 ? 17.219 -32.312 -18.281 1 96.94 290 THR A O 1
ATOM 2334 N N . THR A 1 291 ? 15.75 -30.672 -18.438 1 96.94 291 THR A N 1
ATOM 2335 C CA . THR A 1 291 ? 16.75 -29.75 -18.969 1 96.94 291 THR A CA 1
ATOM 2336 C C . THR A 1 291 ? 17.891 -29.547 -17.969 1 96.94 291 THR A C 1
ATOM 2338 O O . THR A 1 291 ? 19 -29.172 -18.344 1 96.94 291 THR A O 1
ATOM 2341 N N . TRP A 1 292 ? 17.641 -29.844 -16.703 1 98.19 292 TRP A N 1
ATOM 2342 C CA . TRP A 1 292 ? 18.641 -29.594 -15.672 1 98.19 292 TRP A CA 1
ATOM 2343 C C . TRP A 1 292 ? 19.578 -30.781 -15.516 1 98.19 292 TRP A C 1
ATOM 2345 O O . TRP A 1 292 ? 20.609 -30.688 -14.844 1 98.19 292 TRP A O 1
ATOM 2355 N N . PHE A 1 293 ? 19.25 -31.922 -16.156 1 97.81 293 PHE A N 1
ATOM 2356 C CA . PHE A 1 293 ? 20.062 -33.125 -16.016 1 97.81 293 PHE A CA 1
ATOM 2357 C C . PHE A 1 293 ? 21.5 -32.875 -16.422 1 97.81 293 PHE A C 1
ATOM 2359 O O . PHE A 1 293 ? 21.766 -32.406 -17.531 1 97.81 293 PHE A O 1
ATOM 2366 N N . GLY A 1 294 ? 22.359 -33.188 -15.531 1 96.31 294 GLY A N 1
ATOM 2367 C CA . GLY A 1 294 ? 23.781 -33.062 -15.828 1 96.31 294 GLY A CA 1
ATOM 2368 C C . GLY A 1 294 ? 24.297 -31.641 -15.742 1 96.31 294 GLY A C 1
ATOM 2369 O O . GLY A 1 294 ? 25.453 -31.375 -16.094 1 96.31 294 GLY A O 1
ATOM 2370 N N . CYS A 1 295 ? 23.547 -30.766 -15.203 1 96.62 295 CYS A N 1
ATOM 2371 C CA . CYS A 1 295 ? 23.922 -29.344 -15.258 1 96.62 295 CYS A CA 1
ATOM 2372 C C . CYS A 1 295 ? 24.531 -28.891 -13.945 1 96.62 295 CYS A C 1
ATOM 2374 O O . CYS A 1 295 ? 24.969 -27.75 -13.82 1 96.62 295 CYS A O 1
ATOM 2376 N N . TYR A 1 296 ? 24.594 -29.734 -12.914 1 97 296 TYR A N 1
ATOM 2377 C CA . TYR A 1 296 ? 25.156 -29.391 -11.617 1 97 296 TYR A CA 1
ATOM 2378 C C . TYR A 1 296 ? 26.406 -30.203 -11.336 1 97 296 TYR A C 1
ATOM 2380 O O . TYR A 1 296 ? 26.484 -31.391 -11.672 1 97 296 TYR A O 1
ATOM 2388 N N . PRO A 1 297 ? 27.406 -29.562 -10.641 1 96.31 297 PRO A N 1
ATOM 2389 C CA . PRO A 1 297 ? 28.547 -30.359 -10.188 1 96.31 297 PRO A CA 1
ATOM 2390 C C . PRO A 1 297 ? 28.172 -31.406 -9.141 1 96.31 297 PRO A C 1
ATOM 2392 O O . PRO A 1 297 ? 27.281 -31.156 -8.312 1 96.31 297 PRO A O 1
ATOM 2395 N N . GLU A 1 298 ? 28.859 -32.469 -9.219 1 95.69 298 GLU A N 1
ATOM 2396 C CA . GLU A 1 298 ? 28.594 -33.562 -8.297 1 95.69 298 GLU A CA 1
ATOM 2397 C C . GLU A 1 298 ? 28.719 -33.125 -6.844 1 95.69 298 GLU A C 1
ATOM 2399 O O . GLU A 1 298 ? 27.953 -33.562 -5.984 1 95.69 298 GLU A O 1
ATOM 2404 N N . VAL A 1 299 ? 29.656 -32.281 -6.605 1 96.19 299 VAL A N 1
ATOM 2405 C CA . VAL A 1 299 ? 29.906 -31.812 -5.246 1 96.19 299 VAL A CA 1
ATOM 2406 C C . VAL A 1 299 ? 28.688 -31.094 -4.707 1 96.19 299 VAL A C 1
ATOM 2408 O O . VAL A 1 299 ? 28.359 -31.203 -3.521 1 96.19 299 VAL A O 1
ATOM 2411 N N . LEU A 1 300 ? 27.969 -30.359 -5.531 1 97.19 300 LEU A N 1
ATOM 2412 C CA . LEU A 1 300 ? 26.766 -29.641 -5.129 1 97.19 300 LEU A CA 1
ATOM 2413 C C . LEU A 1 300 ? 25.609 -30.625 -4.887 1 97.19 300 LEU A C 1
ATOM 2415 O O . LEU A 1 300 ? 24.891 -30.5 -3.895 1 97.19 300 LEU A O 1
ATOM 2419 N N . LEU A 1 301 ? 25.469 -31.547 -5.746 1 96.69 301 LEU A N 1
ATOM 2420 C CA . LEU A 1 301 ? 24.375 -32.5 -5.656 1 96.69 301 LEU A CA 1
ATOM 2421 C C . LEU A 1 301 ? 24.5 -33.344 -4.379 1 96.69 301 LEU A C 1
ATOM 2423 O O . LEU A 1 301 ? 23.484 -33.719 -3.797 1 96.69 301 LEU A O 1
ATOM 2427 N N . LYS A 1 302 ? 25.688 -33.594 -3.951 1 96.06 302 LYS A N 1
ATOM 2428 C CA . LYS A 1 302 ? 25.922 -34.344 -2.719 1 96.06 302 LYS A CA 1
ATOM 2429 C C . LYS A 1 302 ? 25.438 -33.562 -1.503 1 96.06 302 LYS A C 1
ATOM 2431 O O . LYS A 1 302 ? 25.141 -34.156 -0.459 1 96.06 302 LYS A O 1
ATOM 2436 N N . LYS A 1 303 ? 25.297 -32.281 -1.644 1 97.5 303 LYS A N 1
ATOM 2437 C CA . LYS A 1 303 ? 24.906 -31.406 -0.533 1 97.5 303 LYS A CA 1
ATOM 2438 C C . LYS A 1 303 ? 23.422 -31.078 -0.584 1 97.5 303 LYS A C 1
ATOM 2440 O O . LYS A 1 303 ? 22.906 -30.391 0.288 1 97.5 303 LYS A O 1
ATOM 2445 N N . ILE A 1 304 ? 22.734 -31.531 -1.533 1 97.19 304 ILE A N 1
ATOM 2446 C CA . ILE A 1 304 ? 21.391 -31.047 -1.859 1 97.19 304 ILE A CA 1
ATOM 2447 C C . ILE A 1 304 ? 20.438 -31.359 -0.71 1 97.19 304 ILE A C 1
ATOM 2449 O O . ILE A 1 304 ? 19.562 -30.547 -0.392 1 97.19 304 ILE A O 1
ATOM 2453 N N . ASP A 1 305 ? 20.594 -32.5 -0.072 1 97.75 305 ASP A N 1
ATOM 2454 C CA . ASP A 1 305 ? 19.703 -32.875 1.016 1 97.75 305 ASP A CA 1
ATOM 2455 C C . ASP A 1 305 ? 19.859 -31.953 2.213 1 97.75 305 ASP A C 1
ATOM 2457 O O . ASP A 1 305 ? 18.906 -31.703 2.951 1 97.75 305 ASP A O 1
ATOM 2461 N N . ARG A 1 306 ? 21.031 -31.453 2.422 1 98.06 306 ARG A N 1
ATOM 2462 C CA . ARG A 1 306 ? 21.281 -30.5 3.494 1 98.06 306 ARG A CA 1
ATOM 2463 C C . ARG A 1 306 ? 20.797 -29.109 3.113 1 98.06 306 ARG A C 1
ATOM 2465 O O . ARG A 1 306 ? 20.234 -28.391 3.941 1 98.06 306 ARG A O 1
ATOM 2472 N N . LEU A 1 307 ? 21 -28.719 1.905 1 98.38 307 LEU A N 1
ATOM 2473 C CA . LEU A 1 307 ? 20.688 -27.391 1.426 1 98.38 307 LEU A CA 1
ATOM 2474 C C . LEU A 1 307 ? 19.188 -27.219 1.212 1 98.38 307 LEU A C 1
ATOM 2476 O O . LEU A 1 307 ? 18.625 -26.156 1.465 1 98.38 307 LEU A O 1
ATOM 2480 N N . ALA A 1 308 ? 18.516 -28.281 0.765 1 98.62 308 ALA A N 1
ATOM 2481 C CA . ALA A 1 308 ? 17.094 -28.25 0.405 1 98.62 308 ALA A CA 1
ATOM 2482 C C . ALA A 1 308 ? 16.375 -29.5 0.87 1 98.62 308 ALA A C 1
ATOM 2484 O O . ALA A 1 308 ? 15.875 -30.281 0.051 1 98.62 308 ALA A O 1
ATOM 2485 N N . PRO A 1 309 ? 16.266 -29.672 2.129 1 98.38 309 PRO A N 1
ATOM 2486 C CA . PRO A 1 309 ? 15.656 -30.891 2.666 1 98.38 309 PRO A CA 1
ATOM 2487 C C . PRO A 1 309 ? 14.203 -31.062 2.232 1 98.38 309 PRO A C 1
ATOM 2489 O O . PRO A 1 309 ? 13.672 -32.188 2.25 1 98.38 309 PRO A O 1
ATOM 2492 N N . MET A 1 310 ? 13.531 -30.016 1.778 1 98.06 310 MET A N 1
ATOM 2493 C CA . MET A 1 310 ? 12.141 -30.094 1.342 1 98.06 310 MET A CA 1
ATOM 2494 C C . MET A 1 310 ? 12.008 -30.969 0.096 1 98.06 310 MET A C 1
ATOM 2496 O O . MET A 1 310 ? 10.93 -31.484 -0.199 1 98.06 310 MET A O 1
ATOM 2500 N N . LEU A 1 311 ? 13.094 -31.125 -0.685 1 97.62 311 LEU A N 1
ATOM 2501 C CA . LEU A 1 311 ? 13.047 -31.969 -1.876 1 97.62 311 LEU A CA 1
ATOM 2502 C C . LEU A 1 311 ? 12.578 -33.375 -1.525 1 97.62 311 LEU A C 1
ATOM 2504 O O . LEU A 1 311 ? 11.609 -33.875 -2.1 1 97.62 311 LEU A O 1
ATOM 2508 N N . ARG A 1 312 ? 13.211 -33.906 -0.569 1 95.69 312 ARG A N 1
ATOM 2509 C CA . ARG A 1 312 ? 12.852 -35.281 -0.161 1 95.69 312 ARG A CA 1
ATOM 2510 C C . ARG A 1 312 ? 11.461 -35.281 0.473 1 95.69 312 ARG A C 1
ATOM 2512 O O . ARG A 1 312 ? 10.672 -36.219 0.222 1 95.69 312 ARG A O 1
ATOM 2519 N N . LYS A 1 313 ? 11.203 -34.281 1.287 1 95 313 LYS A N 1
ATOM 2520 C CA . LYS A 1 313 ? 9.898 -34.219 1.941 1 95 313 LYS A CA 1
ATOM 2521 C C . LYS A 1 313 ? 8.773 -34.125 0.915 1 95 313 LYS A C 1
ATOM 2523 O O . LYS A 1 313 ? 7.664 -34.594 1.154 1 95 313 LYS A O 1
ATOM 2528 N N . LEU A 1 314 ? 9.047 -33.5 -0.214 1 95.69 314 LEU A N 1
ATOM 2529 C CA . LEU A 1 314 ? 8.039 -33.312 -1.253 1 95.69 314 LEU A CA 1
ATOM 2530 C C . LEU A 1 314 ? 8.023 -34.469 -2.221 1 95.69 314 LEU A C 1
ATOM 2532 O O . LEU A 1 314 ? 7.289 -34.469 -3.211 1 95.69 314 LEU A O 1
ATOM 2536 N N . GLY A 1 315 ? 8.898 -35.438 -2.002 1 93.75 315 GLY A N 1
ATOM 2537 C CA . GLY A 1 315 ? 8.805 -36.688 -2.736 1 93.75 315 GLY A CA 1
ATOM 2538 C C . GLY A 1 315 ? 9.781 -36.781 -3.896 1 93.75 315 GLY A C 1
ATOM 2539 O O . GLY A 1 315 ? 9.719 -37.719 -4.699 1 93.75 315 GLY A O 1
ATOM 2540 N N . TYR A 1 316 ? 10.688 -35.906 -3.947 1 95.88 316 TYR 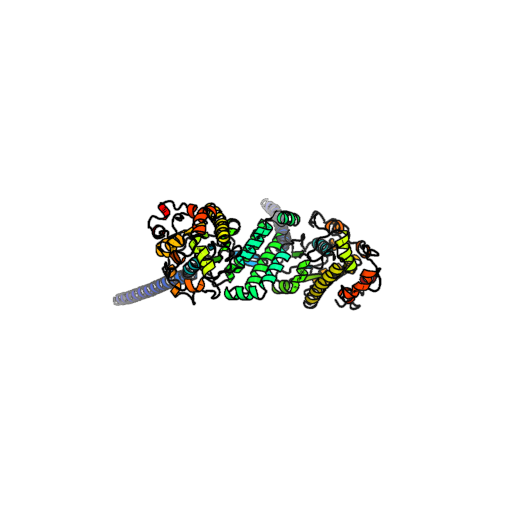A N 1
ATOM 2541 C CA . TYR A 1 316 ? 11.656 -35.938 -5.039 1 95.88 316 TYR A CA 1
ATOM 2542 C C . TYR A 1 316 ? 12.82 -36.875 -4.703 1 95.88 316 TYR A C 1
ATOM 2544 O O . TYR A 1 316 ? 13.289 -36.906 -3.562 1 95.88 316 TYR A O 1
ATOM 2552 N N . ASP A 1 317 ? 13.234 -37.656 -5.695 1 95.94 317 ASP A N 1
ATOM 2553 C CA . ASP A 1 317 ? 14.391 -38.531 -5.535 1 95.94 317 ASP A CA 1
ATOM 2554 C C . ASP A 1 317 ? 15.695 -37.75 -5.648 1 95.94 317 ASP A C 1
ATOM 2556 O O . ASP A 1 317 ? 16.078 -37.312 -6.738 1 95.94 317 ASP A O 1
ATOM 2560 N N . THR A 1 318 ? 16.422 -37.594 -4.508 1 96.62 318 THR A N 1
ATOM 2561 C CA . THR A 1 318 ? 17.656 -36.812 -4.508 1 96.62 318 THR A CA 1
ATOM 2562 C C . THR A 1 318 ? 18.875 -37.719 -4.57 1 96.62 318 THR A C 1
ATOM 2564 O O . THR A 1 318 ? 20.016 -37.25 -4.484 1 96.62 318 THR A O 1
ATOM 2567 N N . SER A 1 319 ? 18.641 -39.031 -4.703 1 95.44 319 SER A N 1
ATOM 2568 C CA . SER A 1 319 ? 19.75 -39.969 -4.703 1 95.44 319 SER A CA 1
ATOM 2569 C C . SER A 1 319 ? 20.406 -40.062 -6.074 1 95.44 319 SER A C 1
ATOM 2571 O O . SER A 1 319 ? 21.469 -40.688 -6.219 1 95.44 319 SER A O 1
ATOM 2573 N N . THR A 1 320 ? 19.719 -39.438 -7.062 1 95.38 320 THR A N 1
ATOM 2574 C CA . THR A 1 320 ? 20.234 -39.5 -8.422 1 95.38 320 THR A CA 1
ATOM 2575 C C . THR A 1 320 ? 20.141 -38.125 -9.094 1 95.38 320 THR A C 1
ATOM 2577 O O . THR A 1 320 ? 19.312 -37.312 -8.695 1 95.38 320 THR A O 1
ATOM 2580 N N . ASP A 1 321 ? 21.016 -37.906 -9.984 1 94.88 321 ASP A N 1
ATOM 2581 C CA . ASP A 1 321 ? 20.984 -36.656 -10.766 1 94.88 321 ASP A CA 1
ATOM 2582 C C . ASP A 1 321 ? 20.094 -36.812 -11.992 1 94.88 321 ASP A C 1
ATOM 2584 O O . ASP A 1 321 ? 19.984 -35.906 -12.812 1 94.88 321 ASP A O 1
ATOM 2588 N N . ARG A 1 322 ? 19.453 -37.875 -12.125 1 96.44 322 ARG A N 1
ATOM 2589 C CA . ARG A 1 322 ? 18.484 -38.125 -13.188 1 96.44 322 ARG A CA 1
ATOM 2590 C C . ARG A 1 322 ? 17.266 -38.875 -12.656 1 96.44 322 ARG A C 1
ATOM 2592 O O . ARG A 1 322 ? 16.984 -40 -13.055 1 96.44 322 ARG A O 1
ATOM 2599 N N . PRO A 1 323 ? 16.562 -38.188 -11.82 1 96.75 323 PRO A N 1
ATOM 2600 C CA . PRO A 1 323 ? 15.383 -38.844 -11.258 1 96.75 323 PRO A CA 1
ATOM 2601 C C . PRO A 1 323 ? 14.336 -39.188 -12.312 1 96.75 323 PRO A C 1
ATOM 2603 O O . PRO A 1 323 ? 14.25 -38.5 -13.344 1 96.75 323 PRO A O 1
ATOM 2606 N N . ASP A 1 324 ? 13.625 -40.281 -12.062 1 95.94 324 ASP A N 1
ATOM 2607 C CA . ASP A 1 324 ? 12.523 -40.688 -12.922 1 95.94 324 ASP A CA 1
ATOM 2608 C C . ASP A 1 324 ? 11.25 -39.906 -12.586 1 95.94 324 ASP A C 1
ATOM 2610 O O . ASP A 1 324 ? 10.539 -40.25 -11.641 1 95.94 324 ASP A O 1
ATOM 2614 N N . TYR A 1 325 ? 10.906 -38.938 -13.43 1 96.31 325 TYR A N 1
ATOM 2615 C CA . TYR A 1 325 ? 9.734 -38.094 -13.172 1 96.31 325 TYR A CA 1
ATOM 2616 C C . TYR A 1 325 ? 8.461 -38.812 -13.617 1 96.31 325 TYR A C 1
ATOM 2618 O O . TYR A 1 325 ? 7.355 -38.344 -13.344 1 96.31 325 TYR A O 1
ATOM 2626 N N . SER A 1 326 ? 8.555 -39.938 -14.328 1 94.75 326 SER A N 1
ATOM 2627 C CA . SER A 1 326 ? 7.371 -40.656 -14.812 1 94.75 326 SER A CA 1
ATOM 2628 C C . SER A 1 326 ? 6.488 -41.094 -13.648 1 94.75 326 SER A C 1
ATOM 2630 O O . SER A 1 326 ? 5.285 -41.312 -13.82 1 94.75 326 SER A O 1
ATOM 2632 N N . ALA A 1 327 ? 7.059 -41.188 -12.484 1 91.62 327 ALA A N 1
ATOM 2633 C CA . ALA A 1 327 ? 6.297 -41.562 -11.289 1 91.62 327 ALA A CA 1
ATOM 2634 C C . ALA A 1 327 ? 5.207 -40.531 -11.008 1 91.62 327 ALA A C 1
ATOM 2636 O O . ALA A 1 327 ? 4.137 -40.875 -10.5 1 91.62 327 ALA A O 1
ATOM 2637 N N . PHE A 1 328 ? 5.41 -39.281 -11.312 1 94.12 328 PHE A N 1
ATOM 2638 C CA . PHE A 1 328 ? 4.441 -38.188 -11.102 1 94.12 328 PHE A CA 1
ATOM 2639 C C . PHE A 1 328 ? 3.277 -38.312 -12.078 1 94.12 328 PHE A C 1
ATOM 2641 O O . PHE A 1 328 ? 2.215 -37.75 -11.859 1 94.12 328 PHE A O 1
ATOM 2648 N N . GLY A 1 329 ? 3.457 -39.031 -13.133 1 94.06 329 GLY A N 1
ATOM 2649 C CA . GLY A 1 329 ? 2.432 -39.188 -14.156 1 94.06 329 GLY A CA 1
ATOM 2650 C C . GLY A 1 329 ? 1.553 -40.406 -13.938 1 94.06 329 GLY A C 1
ATOM 2651 O O . GLY A 1 329 ? 0.65 -40.688 -14.734 1 94.06 329 GLY A O 1
ATOM 2652 N N . ARG A 1 330 ? 1.836 -41.125 -12.914 1 92.25 330 ARG A N 1
ATOM 2653 C CA . ARG A 1 330 ? 1.071 -42.344 -12.641 1 92.25 330 ARG A CA 1
ATOM 2654 C C . ARG A 1 330 ? -0.362 -42.031 -12.242 1 92.25 330 ARG A C 1
ATOM 2656 O O . ARG A 1 330 ? -0.612 -41 -11.617 1 92.25 330 ARG A O 1
ATOM 2663 N N . ASP A 1 331 ? -1.284 -42.938 -12.477 1 89.44 331 ASP A N 1
ATOM 2664 C CA . ASP A 1 331 ? -2.699 -42.75 -12.18 1 89.44 331 ASP A CA 1
ATOM 2665 C C . ASP A 1 331 ? -2.936 -42.688 -10.672 1 89.44 331 ASP A C 1
ATOM 2667 O O . ASP A 1 331 ? -3.828 -41.969 -10.203 1 89.44 331 ASP A O 1
ATOM 2671 N N . ASP A 1 332 ? -2.084 -43.406 -9.953 1 87.31 332 ASP A N 1
ATOM 2672 C CA . ASP A 1 332 ? -2.279 -43.5 -8.516 1 87.31 332 ASP A CA 1
ATOM 2673 C C . ASP A 1 332 ? -1.347 -42.531 -7.766 1 87.31 332 ASP A C 1
ATOM 2675 O O . ASP A 1 332 ? -1.034 -42.75 -6.594 1 87.31 332 ASP A O 1
ATOM 2679 N N . PHE A 1 333 ? -0.849 -41.531 -8.422 1 90.5 333 PHE A N 1
ATOM 2680 C CA . PHE A 1 333 ? 0.133 -40.625 -7.855 1 90.5 333 PHE A CA 1
ATOM 2681 C C . PHE A 1 333 ? -0.349 -40.062 -6.52 1 90.5 333 PHE A C 1
ATOM 2683 O O . PHE A 1 333 ? 0.379 -40.094 -5.527 1 90.5 333 PHE A O 1
ATOM 2690 N N . TYR A 1 334 ? -1.541 -39.594 -6.363 1 86 334 TYR A N 1
ATOM 2691 C CA . TYR A 1 334 ? -2.039 -38.938 -5.148 1 86 334 TYR A CA 1
ATOM 2692 C C . TYR A 1 334 ? -2.449 -40 -4.117 1 86 334 TYR A C 1
ATOM 2694 O O . TYR A 1 334 ? -2.652 -39.656 -2.943 1 86 334 TYR A O 1
ATOM 2702 N N . GLU A 1 335 ? -2.605 -41.219 -4.52 1 80.12 335 GLU A N 1
ATOM 2703 C CA . GLU A 1 335 ? -2.891 -42.281 -3.574 1 80.12 335 GLU A CA 1
ATOM 2704 C C . GLU A 1 335 ? -1.642 -42.688 -2.785 1 80.12 335 GLU A C 1
ATOM 2706 O O . GLU A 1 335 ? -1.74 -43.156 -1.658 1 80.12 335 GLU A O 1
ATOM 2711 N N . TYR A 1 336 ? -0.503 -42.75 -3.52 1 64.88 336 TYR A N 1
ATOM 2712 C CA . TYR A 1 336 ? 0.746 -43.156 -2.893 1 64.88 336 TYR A CA 1
ATOM 2713 C C . TYR A 1 336 ? 1.228 -42.094 -1.894 1 64.88 336 TYR A C 1
ATOM 2715 O O . TYR A 1 336 ? 2.229 -42.312 -1.203 1 64.88 336 TYR A O 1
ATOM 2723 N N . GLY A 1 337 ? 0.508 -41.281 -1.391 1 56.81 337 GLY A N 1
ATOM 2724 C CA . GLY A 1 337 ? 0.835 -40.375 -0.285 1 56.81 337 GLY A CA 1
ATOM 2725 C C . GLY A 1 337 ? 1.54 -39.125 -0.726 1 56.81 337 GLY A C 1
ATOM 2726 O O . GLY A 1 337 ? 2.232 -38.469 0.068 1 56.81 337 GLY A O 1
ATOM 2727 N N . TYR A 1 338 ? 2.055 -39.156 -1.957 1 55.41 338 TYR A N 1
ATOM 2728 C CA . TYR A 1 338 ? 2.609 -37.812 -2.074 1 55.41 338 TYR A CA 1
ATOM 2729 C C . TYR A 1 338 ? 1.799 -36.812 -1.255 1 55.41 338 TYR A C 1
ATOM 2731 O O . TYR A 1 338 ? 0.603 -36.625 -1.494 1 55.41 338 TYR A O 1
ATOM 2739 N N . ARG A 1 339 ? 2.018 -37.156 0.15 1 50.38 339 ARG A N 1
ATOM 2740 C CA . ARG A 1 339 ? 1.532 -36.438 1.327 1 50.38 339 ARG A CA 1
ATOM 2741 C C . ARG A 1 339 ? 1.463 -34.938 1.069 1 50.38 339 ARG A C 1
ATOM 2743 O O . ARG A 1 339 ? 2.459 -34.219 1.228 1 50.38 339 ARG A O 1
ATOM 2750 N N . LEU A 1 340 ? 0.992 -34.625 -0.004 1 46.75 340 LEU A N 1
ATOM 2751 C CA . LEU A 1 340 ? 0.637 -33.219 0.004 1 46.75 340 LEU A CA 1
ATOM 2752 C C . LEU A 1 340 ? -0.404 -32.938 1.078 1 46.75 340 LEU A C 1
ATOM 2754 O O . LEU A 1 340 ? -1.31 -33.719 1.308 1 46.75 340 LEU A O 1
ATOM 2758 N N . MET B 1 1 ? -90 -24.547 -42.781 1 27.2 1 MET B N 1
ATOM 2759 C CA . MET B 1 1 ? -89 -25.516 -42.281 1 27.2 1 MET B CA 1
ATOM 2760 C C . MET B 1 1 ? -87.625 -25.109 -42.625 1 27.2 1 MET B C 1
ATOM 2762 O O . MET B 1 1 ? -86.625 -25.859 -42.375 1 27.2 1 MET B O 1
ATOM 2766 N N . ARG B 1 2 ? -87.625 -24.172 -43.625 1 37.41 2 ARG B N 1
ATOM 2767 C CA . ARG B 1 2 ? -86.312 -23.781 -44.219 1 37.41 2 ARG B CA 1
ATOM 2768 C C . ARG B 1 2 ? -85.438 -23.047 -43.188 1 37.41 2 ARG B C 1
ATOM 2770 O O . ARG B 1 2 ? -84.375 -22.594 -43.531 1 37.41 2 ARG B O 1
ATOM 2777 N N . SER B 1 3 ? -86.25 -22.75 -42.094 1 41.81 3 SER B N 1
ATOM 2778 C CA . SER B 1 3 ? -85.562 -21.844 -41.188 1 41.81 3 SER B CA 1
ATOM 2779 C C . SER B 1 3 ? -84.5 -22.547 -40.406 1 41.81 3 SER B C 1
ATOM 2781 O O . SER B 1 3 ? -83.812 -21.938 -39.594 1 41.81 3 SER B O 1
ATOM 2783 N N . GLY B 1 4 ? -84.438 -23.969 -40.625 1 38.84 4 GLY B N 1
ATOM 2784 C CA . GLY B 1 4 ? -83.625 -24.781 -39.75 1 38.84 4 GLY B CA 1
ATOM 2785 C C . GLY B 1 4 ? -82.125 -24.828 -40.156 1 38.84 4 GLY B C 1
ATOM 2786 O O . GLY B 1 4 ? -81.312 -25.172 -39.375 1 38.84 4 GLY B O 1
ATOM 2787 N N . ILE B 1 5 ? -81.938 -24.906 -41.531 1 44.75 5 ILE B N 1
ATOM 2788 C CA . ILE B 1 5 ? -80.688 -25.297 -42.094 1 44.75 5 ILE B CA 1
ATOM 2789 C C . ILE B 1 5 ? -79.625 -24.188 -41.844 1 44.75 5 ILE B C 1
ATOM 2791 O O . ILE B 1 5 ? -78.438 -24.453 -41.75 1 44.75 5 ILE B O 1
ATOM 2795 N N . ARG B 1 6 ? -80.188 -22.953 -41.906 1 48.12 6 ARG B N 1
ATOM 2796 C CA . ARG B 1 6 ? -79.25 -21.828 -41.938 1 48.12 6 ARG B CA 1
ATOM 2797 C C . ARG B 1 6 ? -78.5 -21.688 -40.625 1 48.12 6 ARG B C 1
ATOM 2799 O O . ARG B 1 6 ? -77.438 -21.156 -40.562 1 48.12 6 ARG B O 1
ATOM 2806 N N . TRP B 1 7 ? -79.125 -22.266 -39.625 1 51.5 7 TRP B N 1
ATOM 2807 C CA . TRP B 1 7 ? -78.562 -22.141 -38.312 1 51.5 7 TRP B CA 1
ATOM 2808 C C . TRP B 1 7 ? -77.312 -23.062 -38.188 1 51.5 7 TRP B C 1
ATOM 2810 O O . TRP B 1 7 ? -76.312 -22.703 -37.531 1 51.5 7 TRP B O 1
ATOM 2820 N N . SER B 1 8 ? -77.375 -24.203 -39.125 1 58.59 8 SER B N 1
ATOM 2821 C CA . SER B 1 8 ? -76.375 -25.219 -38.906 1 58.59 8 SER B CA 1
ATOM 2822 C C . SER B 1 8 ? -75.062 -24.828 -39.531 1 58.59 8 SER B C 1
ATOM 2824 O O . SER B 1 8 ? -74 -25.078 -38.938 1 58.59 8 SER B O 1
ATOM 2826 N N . ILE B 1 9 ? -75.188 -24.203 -40.688 1 61.5 9 ILE B N 1
ATOM 2827 C CA . ILE B 1 9 ? -73.938 -23.891 -41.406 1 61.5 9 ILE B CA 1
ATOM 2828 C C . ILE B 1 9 ? -73.25 -22.688 -40.75 1 61.5 9 ILE B C 1
ATOM 2830 O O . ILE B 1 9 ? -72.062 -22.656 -40.594 1 61.5 9 ILE B O 1
ATOM 2834 N N . VAL B 1 10 ? -74.125 -21.781 -40.281 1 61.75 10 VAL B N 1
ATOM 2835 C CA . VAL B 1 10 ? -73.562 -20.594 -39.625 1 61.75 10 VAL B CA 1
ATOM 2836 C C . VAL B 1 10 ? -72.938 -20.984 -38.281 1 61.75 10 VAL B C 1
ATOM 2838 O O . VAL B 1 10 ? -71.875 -20.516 -37.938 1 61.75 10 VAL B O 1
ATOM 2841 N N . SER B 1 11 ? -73.625 -22.047 -37.656 1 63.72 11 SER B N 1
ATOM 2842 C CA . SER B 1 11 ? -73.062 -22.516 -36.406 1 63.72 11 SER B CA 1
ATOM 2843 C C . SER B 1 11 ? -71.75 -23.266 -36.594 1 63.72 11 SER B C 1
ATOM 2845 O O . SER B 1 11 ? -70.812 -23.125 -35.812 1 63.72 11 SER B O 1
ATOM 2847 N N . LEU B 1 12 ? -71.688 -23.875 -37.844 1 65.19 12 LEU B N 1
ATOM 2848 C CA . LEU B 1 12 ? -70.438 -24.625 -38.125 1 65.19 12 LEU B CA 1
ATOM 2849 C C . LEU B 1 12 ? -69.312 -23.672 -38.531 1 65.19 12 LEU B C 1
ATOM 2851 O O . LEU B 1 12 ? -68.188 -23.844 -38.094 1 65.19 12 LEU B O 1
ATOM 2855 N N . LEU B 1 13 ? -69.625 -22.641 -39.219 1 65.88 13 LEU B N 1
ATOM 2856 C CA . LEU B 1 13 ? -68.625 -21.656 -39.594 1 65.88 13 LEU B CA 1
ATOM 2857 C C . LEU B 1 13 ? -68.188 -20.859 -38.375 1 65.88 13 LEU B C 1
ATOM 2859 O O . LEU B 1 13 ? -67 -20.547 -38.25 1 65.88 13 LEU B O 1
ATOM 2863 N N . LEU B 1 14 ? -69.125 -20.641 -37.469 1 65.62 14 LEU B N 1
ATOM 2864 C CA . LEU B 1 14 ? -68.75 -19.953 -36.219 1 65.62 14 LEU B CA 1
ATOM 2865 C C . LEU B 1 14 ? -67.875 -20.844 -35.344 1 65.62 14 LEU B C 1
ATOM 2867 O O . LEU B 1 14 ? -66.938 -20.375 -34.719 1 65.62 14 LEU B O 1
ATOM 2871 N N . LEU B 1 15 ? -68.125 -22.172 -35.469 1 68.94 15 LEU B N 1
ATOM 2872 C CA . LEU B 1 15 ? -67.312 -23.109 -34.688 1 68.94 15 LEU B CA 1
ATOM 2873 C C . LEU B 1 15 ? -65.938 -23.234 -35.312 1 68.94 15 LEU B C 1
ATOM 2875 O O . LEU B 1 15 ? -64.938 -23.297 -34.562 1 68.94 15 LEU B O 1
ATOM 2879 N N . ILE B 1 16 ? -65.875 -23.203 -36.594 1 68.25 16 ILE B N 1
ATOM 2880 C CA . ILE B 1 16 ? -64.562 -23.297 -37.25 1 68.25 16 ILE B CA 1
ATOM 2881 C C . ILE B 1 16 ? -63.781 -22 -37.031 1 68.25 16 ILE B C 1
ATOM 2883 O O . ILE B 1 16 ? -62.594 -22.047 -36.719 1 68.25 16 ILE B O 1
ATOM 2887 N N . ALA B 1 17 ? -64.5 -20.875 -37.094 1 64.69 17 ALA B N 1
ATOM 2888 C CA . ALA B 1 17 ? -63.844 -19.609 -36.812 1 64.69 17 ALA B CA 1
ATOM 2889 C C . ALA B 1 17 ? -63.406 -19.547 -35.344 1 64.69 17 ALA B C 1
ATOM 2891 O O . ALA B 1 17 ? -62.312 -19.062 -35.062 1 64.69 17 ALA B O 1
ATOM 2892 N N . PHE B 1 18 ? -64.188 -20.125 -34.469 1 67.62 18 PHE B N 1
ATOM 2893 C CA . PHE B 1 18 ? -63.781 -20.172 -33.062 1 67.62 18 PHE B CA 1
ATOM 2894 C C . PHE B 1 18 ? -62.562 -21.047 -32.844 1 67.62 18 PHE B C 1
ATOM 2896 O O . PHE B 1 18 ? -61.625 -20.641 -32.156 1 67.62 18 PHE B O 1
ATOM 2903 N N . PHE B 1 19 ? -62.531 -22.203 -33.5 1 67.44 19 PHE B N 1
ATOM 2904 C CA . PHE B 1 19 ? -61.375 -23.078 -33.312 1 67.44 19 PHE B CA 1
ATOM 2905 C C . PHE B 1 19 ? -60.125 -22.5 -33.969 1 67.44 19 PHE B C 1
ATOM 2907 O O . PHE B 1 19 ? -59.031 -22.641 -33.469 1 67.44 19 PHE B O 1
ATOM 2914 N N . ALA B 1 20 ? -60.375 -21.828 -35.125 1 66.69 20 ALA B N 1
ATOM 2915 C CA . ALA B 1 20 ? -59.25 -21.156 -35.75 1 66.69 20 ALA B CA 1
ATOM 2916 C C . ALA B 1 20 ? -58.719 -20 -34.875 1 66.69 20 ALA B C 1
ATOM 2918 O O . ALA B 1 20 ? -57.531 -19.844 -34.688 1 66.69 20 ALA B O 1
ATOM 2919 N N . LEU B 1 21 ? -59.656 -19.203 -34.312 1 64.25 21 LEU B N 1
ATOM 2920 C CA . LEU B 1 21 ? -59.219 -18.141 -33.406 1 64.25 21 LEU B CA 1
ATOM 2921 C C . LEU B 1 21 ? -58.625 -18.719 -32.125 1 64.25 21 LEU B C 1
ATOM 2923 O O . LEU B 1 21 ? -57.625 -18.188 -31.625 1 64.25 21 LEU B O 1
ATOM 2927 N N . LEU B 1 22 ? -59.156 -19.812 -31.641 1 65.88 22 LEU B N 1
ATOM 2928 C CA . LEU B 1 22 ? -58.531 -20.469 -30.5 1 65.88 22 LEU B CA 1
ATOM 2929 C C . LEU B 1 22 ? -57.156 -21 -30.859 1 65.88 22 LEU B C 1
ATOM 2931 O O . LEU B 1 22 ? -56.219 -20.891 -30.062 1 65.88 22 LEU B O 1
ATOM 2935 N N . PHE B 1 23 ? -57.062 -21.547 -32.031 1 63.66 23 PHE B N 1
ATOM 2936 C CA . PHE B 1 23 ? -55.75 -22.031 -32.469 1 63.66 23 PHE B CA 1
ATOM 2937 C C . PHE B 1 23 ? -54.781 -20.875 -32.656 1 63.66 23 PHE B C 1
ATOM 2939 O O . PHE B 1 23 ? -53.625 -20.969 -32.219 1 63.66 23 PHE B O 1
ATOM 2946 N N . ILE B 1 24 ? -55.219 -19.797 -33.312 1 59.09 24 ILE B N 1
ATOM 2947 C CA . ILE B 1 24 ? -54.375 -18.609 -33.406 1 59.09 24 ILE B CA 1
ATOM 2948 C C . ILE B 1 24 ? -54.062 -18.078 -32.031 1 59.09 24 ILE B C 1
ATOM 2950 O O . ILE B 1 24 ? -52.906 -17.734 -31.719 1 59.09 24 ILE B O 1
ATOM 2954 N N . PHE B 1 25 ? -55.031 -18.016 -31.125 1 58.28 25 PHE B N 1
ATOM 2955 C CA . PHE B 1 25 ? -54.812 -17.594 -29.75 1 58.28 25 PHE B CA 1
ATOM 2956 C C . PHE B 1 25 ? -53.875 -18.547 -29.031 1 58.28 25 PHE B C 1
ATOM 2958 O O . PHE B 1 25 ? -52.938 -18.094 -28.344 1 58.28 25 PHE B O 1
ATOM 2965 N N . LEU B 1 26 ? -54.062 -19.844 -29.141 1 57.47 26 LEU B N 1
ATOM 2966 C CA . LEU B 1 26 ? -53.156 -20.797 -28.5 1 57.47 26 LEU B CA 1
ATOM 2967 C C . LEU B 1 26 ? -51.781 -20.75 -29.125 1 57.47 26 LEU B C 1
ATOM 2969 O O . LEU B 1 26 ? -50.781 -20.859 -28.422 1 57.47 26 LEU B O 1
ATOM 2973 N N . ARG B 1 27 ? -51.75 -20.656 -30.406 1 52.94 27 ARG B N 1
ATOM 2974 C CA . ARG B 1 27 ? -50.438 -20.5 -31.047 1 52.94 27 ARG B CA 1
ATOM 2975 C C . ARG B 1 27 ? -49.781 -19.188 -30.656 1 52.94 27 ARG B C 1
ATOM 2977 O O . ARG B 1 27 ? -48.562 -19.141 -30.391 1 52.94 27 ARG B O 1
ATOM 2984 N N . GLU B 1 28 ? -50.5 -18.016 -30.688 1 51.31 28 GLU B N 1
ATOM 2985 C CA . GLU B 1 28 ? -49.938 -16.766 -30.172 1 51.31 28 GLU B CA 1
ATOM 2986 C C . GLU B 1 28 ? -49.625 -16.875 -28.688 1 51.31 28 GLU B C 1
ATOM 2988 O O . GLU B 1 28 ? -48.594 -16.344 -28.234 1 51.31 28 GLU B O 1
ATOM 2993 N N . ARG B 1 29 ? -50.406 -17.578 -27.891 1 50.06 29 ARG B N 1
ATOM 2994 C CA . ARG B 1 29 ? -50.031 -17.844 -26.5 1 50.06 29 ARG B CA 1
ATOM 2995 C C . ARG B 1 29 ? -48.812 -18.719 -26.422 1 50.06 29 ARG B C 1
ATOM 2997 O O . ARG B 1 29 ? -47.938 -18.5 -25.578 1 50.06 29 ARG B O 1
ATOM 3004 N N . GLN B 1 30 ? -48.75 -19.766 -27.219 1 47.22 30 GLN B N 1
ATOM 3005 C CA . GLN B 1 30 ? -47.531 -20.594 -27.234 1 47.22 30 GLN B CA 1
ATOM 3006 C C . GLN B 1 30 ? -46.344 -19.812 -27.766 1 47.22 30 GLN B C 1
ATOM 3008 O O . GLN B 1 30 ? -45.25 -19.922 -27.219 1 47.22 30 GLN B O 1
ATOM 3013 N N . GLU B 1 31 ? -46.469 -19.141 -28.891 1 45.06 31 GLU B N 1
ATOM 3014 C CA . GLU B 1 31 ? -45.375 -18.297 -29.344 1 45.06 31 GLU B CA 1
ATOM 3015 C C . GLU B 1 31 ? -45.062 -17.203 -28.328 1 45.06 31 GLU B C 1
ATOM 3017 O O . GLU B 1 31 ? -43.875 -16.906 -28.078 1 45.06 31 GLU B O 1
ATOM 3022 N N . ARG B 1 32 ? -46.094 -16.578 -27.688 1 47.28 32 ARG B N 1
ATOM 3023 C CA . ARG B 1 32 ? -45.812 -15.695 -26.562 1 47.28 32 ARG B CA 1
ATOM 3024 C C . ARG B 1 32 ? -45.219 -16.469 -25.391 1 47.28 32 ARG B C 1
ATOM 3026 O O . ARG B 1 32 ? -44.344 -15.969 -24.688 1 47.28 32 ARG B O 1
ATOM 3033 N N . LEU B 1 33 ? -45.719 -17.719 -25.172 1 43.75 33 LEU B N 1
ATOM 3034 C CA . LEU B 1 33 ? -45.094 -18.562 -24.172 1 43.75 33 LEU B CA 1
ATOM 3035 C C . LEU B 1 33 ? -43.688 -18.969 -24.641 1 43.75 33 LEU B C 1
ATOM 3037 O O . LEU B 1 33 ? -42.75 -18.969 -23.844 1 43.75 33 LEU B O 1
ATOM 3041 N N . TYR B 1 34 ? -43.562 -19.422 -25.938 1 41.53 34 TYR B N 1
ATOM 3042 C CA . TYR B 1 34 ? -42.219 -19.672 -26.422 1 41.53 34 TYR B CA 1
ATOM 3043 C C . TYR B 1 34 ? -41.406 -18.375 -26.469 1 41.53 34 TYR B C 1
ATOM 3045 O O . TYR B 1 34 ? -40.25 -18.359 -26.109 1 41.53 34 TYR B O 1
ATOM 3053 N N . ASP B 1 35 ? -42 -17.203 -27.016 1 42.97 35 ASP B N 1
ATOM 3054 C CA . ASP B 1 35 ? -41.312 -15.922 -26.906 1 42.97 35 ASP B CA 1
ATOM 3055 C C . ASP B 1 35 ? -41.156 -15.508 -25.453 1 42.97 35 ASP B C 1
ATOM 3057 O O . ASP B 1 35 ? -40.125 -14.93 -25.078 1 42.97 35 ASP B O 1
ATOM 3061 N N . LYS B 1 36 ? -42.062 -15.68 -24.531 1 46.25 36 LYS B N 1
ATOM 3062 C CA . LYS B 1 36 ? -41.844 -15.461 -23.109 1 46.25 36 LYS B CA 1
ATOM 3063 C C . LYS B 1 36 ? -40.844 -16.484 -22.547 1 46.25 36 LYS B C 1
ATOM 3065 O O . LYS B 1 36 ? -40 -16.141 -21.719 1 46.25 36 LYS B O 1
ATOM 3070 N N . GLU B 1 37 ? -41.031 -17.766 -22.875 1 40.19 37 GLU B N 1
ATOM 3071 C CA . GLU B 1 37 ? -40 -18.719 -22.453 1 40.19 37 GLU B CA 1
ATOM 3072 C C . GLU B 1 37 ? -38.688 -18.453 -23.156 1 40.19 37 GLU B C 1
ATOM 3074 O O . GLU B 1 37 ? -37.625 -18.5 -22.516 1 40.19 37 GLU B O 1
ATOM 3079 N N . ALA B 1 38 ? -38.562 -18.344 -24.531 1 40.5 38 ALA B N 1
ATOM 3080 C CA . ALA B 1 38 ? -37.312 -17.875 -25.156 1 40.5 38 ALA B CA 1
ATOM 3081 C C . ALA B 1 38 ? -36.969 -16.469 -24.688 1 40.5 38 ALA B C 1
ATOM 3083 O O . ALA B 1 38 ? -35.812 -16.172 -24.422 1 40.5 38 ALA B O 1
ATOM 3084 N N . TYR B 1 39 ? -37.938 -15.383 -24.609 1 36.16 39 TYR B N 1
ATOM 3085 C CA . TYR B 1 39 ? -37.688 -14.133 -23.906 1 36.16 39 TYR B CA 1
ATOM 3086 C C . TYR B 1 39 ? -37.469 -14.391 -22.422 1 36.16 39 TYR B C 1
ATOM 3088 O O . TYR B 1 39 ? -36.562 -13.812 -21.812 1 36.16 39 TYR B O 1
ATOM 3096 N N . ALA B 1 40 ? -38.156 -15.242 -21.672 1 39.19 40 ALA B N 1
ATOM 3097 C CA . ALA B 1 40 ? -37.781 -15.656 -20.328 1 39.19 40 ALA B CA 1
ATOM 3098 C C . ALA B 1 40 ? -36.469 -16.406 -20.312 1 39.19 40 ALA B C 1
ATOM 3100 O O . ALA B 1 40 ? -35.625 -16.203 -19.422 1 39.19 40 ALA B O 1
ATOM 3101 N N . LEU B 1 41 ? -36.219 -17.406 -21.172 1 37.03 41 LEU B N 1
ATOM 3102 C CA . LEU B 1 41 ? -34.875 -17.984 -21.328 1 37.03 41 LEU B CA 1
ATOM 3103 C C . LEU B 1 41 ? -33.875 -16.938 -21.844 1 37.03 41 LEU B C 1
ATOM 3105 O O . LEU B 1 41 ? -32.75 -16.859 -21.375 1 37.03 41 LEU B O 1
ATOM 3109 N N . ALA B 1 42 ? -34.188 -16.141 -22.953 1 35.81 42 ALA B N 1
ATOM 3110 C CA . ALA B 1 42 ? -33.344 -14.977 -23.281 1 35.81 42 ALA B CA 1
ATOM 3111 C C . ALA B 1 42 ? -33.406 -13.938 -22.156 1 35.81 42 ALA B C 1
ATOM 3113 O O . ALA B 1 42 ? -32.375 -13.367 -21.797 1 35.81 42 ALA B O 1
ATOM 3114 N N . VAL B 1 43 ? -34.531 -13.477 -21.562 1 36.94 43 VAL B N 1
ATOM 3115 C CA . VAL B 1 43 ? -34.562 -12.742 -20.312 1 36.94 43 VAL B CA 1
ATOM 3116 C C . VAL B 1 43 ? -34.031 -13.602 -19.188 1 36.94 43 VAL B C 1
ATOM 3118 O O . VAL B 1 43 ? -33.25 -13.125 -18.344 1 36.94 43 VAL B O 1
ATOM 3121 N N . HIS B 1 44 ? -34.312 -14.82 -18.953 1 35.09 44 HIS B N 1
ATOM 3122 C CA . HIS B 1 44 ? -33.625 -15.727 -18.031 1 35.09 44 HIS B CA 1
ATOM 3123 C C . HIS B 1 44 ? -32.156 -15.914 -18.453 1 35.09 44 HIS B C 1
ATOM 3125 O O . HIS B 1 44 ? -31.281 -16.016 -17.594 1 35.09 44 HIS B O 1
ATOM 3131 N N . ALA B 1 45 ? -31.766 -16.266 -19.656 1 33.97 45 ALA B N 1
ATOM 3132 C CA . ALA B 1 45 ? -30.391 -16.219 -20.172 1 33.97 45 ALA B CA 1
ATOM 3133 C C . ALA B 1 45 ? -29.859 -14.789 -20.141 1 33.97 45 ALA B C 1
ATOM 3135 O O . ALA B 1 45 ? -28.672 -14.57 -19.875 1 33.97 45 ALA B O 1
ATOM 3136 N N . LEU B 1 46 ? -30.484 -13.68 -20.609 1 35.19 46 LEU B N 1
ATOM 3137 C CA . LEU B 1 46 ? -30.203 -12.289 -20.297 1 35.19 46 LEU B CA 1
ATOM 3138 C C . LEU B 1 46 ? -30.453 -11.992 -18.828 1 35.19 46 LEU B C 1
ATOM 3140 O O . LEU B 1 46 ? -29.859 -11.07 -18.266 1 35.19 46 LEU B O 1
ATOM 3144 N N . VAL B 1 47 ? -31.453 -12.5 -18.172 1 34.28 47 VAL B N 1
ATOM 3145 C CA . VAL B 1 47 ? -31.688 -12.547 -16.734 1 34.28 47 VAL B CA 1
ATOM 3146 C C . VAL B 1 47 ? -30.891 -13.688 -16.109 1 34.28 47 VAL B C 1
ATOM 3148 O O . VAL B 1 47 ? -31.234 -14.172 -15.023 1 34.28 47 VAL B O 1
ATOM 3151 N N . ARG B 1 48 ? -30.406 -14.781 -16.812 1 33.62 48 ARG B N 1
ATOM 3152 C CA . ARG B 1 48 ? -29.406 -15.422 -15.961 1 33.62 48 ARG B CA 1
ATOM 3153 C C . ARG B 1 48 ? -28.656 -14.391 -15.133 1 33.62 48 ARG B C 1
ATOM 3155 O O . ARG B 1 48 ? -27.938 -13.555 -15.68 1 33.62 48 ARG B O 1
ATOM 3162 N N . LYS B 1 49 ? -29.25 -14.102 -14.125 1 38.03 49 LYS B N 1
ATOM 3163 C CA . LYS B 1 49 ? -28.688 -13.102 -13.219 1 38.03 49 LYS B CA 1
ATOM 3164 C C . LYS B 1 49 ? -27.172 -13.227 -13.148 1 38.03 49 LYS B C 1
ATOM 3166 O O . LYS B 1 49 ? -26.641 -14.281 -12.797 1 38.03 49 LYS B O 1
ATOM 3171 N N . PRO B 1 50 ? -26.375 -12.641 -14.172 1 40.09 50 PRO B N 1
ATOM 3172 C CA . PRO B 1 50 ? -24.953 -12.703 -13.836 1 40.09 50 PRO B CA 1
ATOM 3173 C C . PRO B 1 50 ? -24.703 -13.031 -12.367 1 40.09 50 PRO B C 1
ATOM 3175 O O . PRO B 1 50 ? -25.484 -12.641 -11.5 1 40.09 50 PRO B O 1
ATOM 3178 N N . GLN B 1 51 ? -24.266 -14.297 -12.07 1 49.41 51 GLN B N 1
ATOM 3179 C CA . GLN B 1 51 ? -23.891 -14.43 -10.664 1 49.41 51 GLN B CA 1
ATOM 3180 C C . GLN B 1 51 ? -23.625 -13.07 -10.031 1 49.41 51 GLN B C 1
ATOM 3182 O O . GLN B 1 51 ? -22.797 -12.305 -10.531 1 49.41 51 GLN B O 1
ATOM 3187 N N . GLN B 1 52 ? -24.609 -12.461 -9.625 1 63.59 52 GLN B N 1
ATOM 3188 C CA . GLN B 1 52 ? -24.516 -11.172 -8.945 1 63.59 52 GLN B CA 1
ATOM 3189 C C . GLN B 1 52 ? -23.188 -11.047 -8.188 1 63.59 52 GLN B C 1
ATOM 3191 O O . GLN B 1 52 ? -22.891 -11.867 -7.324 1 63.59 52 GLN B O 1
ATOM 3196 N N . ARG B 1 53 ? -22.25 -10.406 -8.906 1 82.06 53 ARG B N 1
ATOM 3197 C CA . ARG B 1 53 ? -20.969 -10.125 -8.281 1 82.06 53 ARG B CA 1
ATOM 3198 C C . ARG B 1 53 ? -21.156 -9.516 -6.891 1 82.06 53 ARG B C 1
ATOM 3200 O O . ARG B 1 53 ? -21.984 -8.625 -6.707 1 82.06 53 ARG B O 1
ATOM 3207 N N . LEU B 1 54 ? -20.562 -10.227 -5.969 1 87.31 54 LEU B N 1
ATOM 3208 C CA . LEU B 1 54 ? -20.609 -9.719 -4.602 1 87.31 54 LEU B CA 1
ATOM 3209 C C . LEU B 1 54 ? -19.844 -8.398 -4.488 1 87.31 54 LEU B C 1
ATOM 3211 O O . LEU B 1 54 ? -18.703 -8.289 -4.953 1 87.31 54 LEU B O 1
ATOM 3215 N N . THR B 1 55 ? -20.531 -7.41 -4.109 1 93 55 THR B N 1
ATOM 3216 C CA . THR B 1 55 ? -19.891 -6.109 -3.967 1 93 55 THR B CA 1
ATOM 3217 C C . THR B 1 55 ? -20.125 -5.539 -2.572 1 93 55 THR B C 1
ATOM 3219 O O . THR B 1 55 ? -20.938 -6.074 -1.806 1 93 55 THR B O 1
ATOM 3222 N N . ARG B 1 56 ? -19.312 -4.645 -2.18 1 93.69 56 ARG B N 1
ATOM 3223 C CA . ARG B 1 56 ? -19.516 -3.84 -0.98 1 93.69 56 ARG B CA 1
ATOM 3224 C C . ARG B 1 56 ? -19.328 -2.355 -1.274 1 93.69 56 ARG B C 1
ATOM 3226 O O . ARG B 1 56 ? -18.734 -1.99 -2.291 1 93.69 56 ARG B O 1
ATOM 3233 N N . GLN B 1 57 ? -19.859 -1.566 -0.358 1 93.81 57 GLN B N 1
ATOM 3234 C CA . GLN B 1 57 ? -19.781 -0.12 -0.529 1 93.81 57 GLN B CA 1
ATOM 3235 C C . GLN B 1 57 ? -18.609 0.464 0.24 1 93.81 57 GLN B C 1
ATOM 3237 O O . GLN B 1 57 ? -18.328 0.058 1.372 1 93.81 57 GLN B O 1
ATOM 3242 N N . ILE B 1 58 ? -17.906 1.325 -0.439 1 95.69 58 ILE B N 1
ATOM 3243 C CA . ILE B 1 58 ? -16.906 2.154 0.227 1 95.69 58 ILE B CA 1
ATOM 3244 C C . ILE B 1 58 ? -17.156 3.625 -0.096 1 95.69 58 ILE B C 1
ATOM 3246 O O . ILE B 1 58 ? -18 3.947 -0.935 1 95.69 58 ILE B O 1
ATOM 3250 N N . LEU B 1 59 ? -16.516 4.516 0.573 1 96.06 59 LEU B N 1
ATOM 3251 C CA . LEU B 1 59 ? -16.641 5.941 0.281 1 96.06 59 LEU B CA 1
ATOM 3252 C C . LEU B 1 59 ? -16.219 6.238 -1.153 1 96.06 59 LEU B C 1
ATOM 3254 O O . LEU B 1 59 ? -15.312 5.594 -1.688 1 96.06 59 LEU B O 1
ATOM 3258 N N . SER B 1 60 ? -16.812 7.188 -1.704 1 96.88 60 SER B N 1
ATOM 3259 C CA . SER B 1 60 ? -16.5 7.621 -3.062 1 96.88 60 SER B CA 1
ATOM 3260 C C . SER B 1 60 ? -15.273 8.531 -3.082 1 96.88 60 SER B C 1
ATOM 3262 O O . SER B 1 60 ? -15.016 9.25 -2.119 1 96.88 60 SER B O 1
ATOM 3264 N N . ASN B 1 61 ? -14.641 8.547 -4.203 1 97.44 61 ASN B N 1
ATOM 3265 C CA . ASN B 1 61 ? -13.531 9.469 -4.422 1 97.44 61 ASN B CA 1
ATOM 3266 C C . ASN B 1 61 ? -14.008 10.922 -4.414 1 97.44 61 ASN B C 1
ATOM 3268 O O . ASN B 1 61 ? -13.195 11.844 -4.297 1 97.44 61 ASN B O 1
ATOM 3272 N N . ASP B 1 62 ? -15.281 11.141 -4.512 1 96.56 62 ASP B N 1
ATOM 3273 C CA . ASP B 1 62 ? -15.844 12.484 -4.551 1 96.56 62 ASP B CA 1
ATOM 3274 C C . ASP B 1 62 ? -16.125 13 -3.143 1 96.56 62 ASP B C 1
ATOM 3276 O O . ASP B 1 62 ? -16.609 14.117 -2.973 1 96.56 62 ASP B O 1
ATOM 3280 N N . GLU B 1 63 ? -15.836 12.148 -2.137 1 95.5 63 GLU B N 1
ATOM 3281 C CA . GLU B 1 63 ? -15.977 12.602 -0.754 1 95.5 63 GLU B CA 1
ATOM 3282 C C . GLU B 1 63 ? -15.172 13.867 -0.499 1 95.5 63 GLU B C 1
ATOM 3284 O O . GLU B 1 63 ? -14.008 13.961 -0.902 1 95.5 63 GLU B O 1
ATOM 3289 N N . PRO B 1 64 ? -15.781 14.891 0.088 1 96.38 64 PRO B N 1
ATOM 3290 C CA . PRO B 1 64 ? -15.055 16.125 0.371 1 96.38 64 PRO B CA 1
ATOM 3291 C C . PRO B 1 64 ? -14.117 16 1.571 1 96.38 64 PRO B C 1
ATOM 3293 O O . PRO B 1 64 ? -14.328 16.656 2.594 1 96.38 64 PRO B O 1
ATOM 3296 N N . LEU B 1 65 ? -13.094 15.297 1.411 1 97.88 65 LEU B N 1
ATOM 3297 C CA . LEU B 1 65 ? -12.117 15.039 2.463 1 97.88 65 LEU B CA 1
ATOM 3298 C C . LEU B 1 65 ? -11.328 16.297 2.797 1 97.88 65 LEU B C 1
ATOM 3300 O O . LEU B 1 65 ? -11.242 17.219 1.978 1 97.88 65 LEU B O 1
ATOM 3304 N N . ILE B 1 66 ? -10.875 16.344 4.012 1 98.75 66 ILE B N 1
ATOM 3305 C CA . ILE B 1 66 ? -9.945 17.375 4.445 1 98.75 66 ILE B CA 1
ATOM 3306 C C . ILE B 1 66 ? -8.586 16.766 4.754 1 98.75 66 ILE B C 1
ATOM 3308 O O . ILE B 1 66 ? -8.5 15.742 5.445 1 98.75 66 ILE B O 1
ATOM 3312 N N . PHE B 1 67 ? -7.535 17.297 4.148 1 98.88 67 PHE B N 1
ATOM 3313 C CA . PHE B 1 67 ? -6.176 16.875 4.477 1 98.88 67 PHE B CA 1
ATOM 3314 C C . PHE B 1 67 ? -5.406 18.016 5.129 1 98.88 67 PHE B C 1
ATOM 3316 O O . PHE B 1 67 ? -5.438 19.156 4.641 1 98.88 67 PHE B O 1
ATOM 3323 N N . VAL B 1 68 ? -4.75 17.734 6.258 1 98.81 68 VAL B N 1
ATOM 3324 C CA . VAL B 1 68 ? -3.893 18.703 6.945 1 98.81 68 VAL B CA 1
ATOM 3325 C C . VAL B 1 68 ? -2.439 18.234 6.895 1 98.81 68 VAL B C 1
ATOM 3327 O O . VAL B 1 68 ? -2.123 17.125 7.352 1 98.81 68 VAL B O 1
ATOM 3330 N N . GLY B 1 69 ? -1.594 19.031 6.289 1 98.56 69 GLY B N 1
ATOM 3331 C CA . GLY B 1 69 ? -0.191 18.672 6.16 1 98.56 69 GLY B CA 1
ATOM 3332 C C . GLY B 1 69 ? 0.749 19.844 6.375 1 98.56 69 GLY B C 1
ATOM 3333 O O . GLY B 1 69 ? 0.305 20.953 6.672 1 98.56 69 GLY B O 1
ATOM 3334 N N . GLY B 1 70 ? 2.01 19.594 6.348 1 98.5 70 GLY B N 1
ATOM 3335 C CA . GLY B 1 70 ? 3.109 20.531 6.531 1 98.5 70 GLY B CA 1
ATOM 3336 C C . GLY B 1 70 ? 4.371 19.859 7.055 1 98.5 70 GLY B C 1
ATOM 3337 O O . GLY B 1 70 ? 4.414 18.641 7.227 1 98.5 70 GLY B O 1
ATOM 3338 N N . VAL B 1 71 ? 5.395 20.703 7.215 1 98.31 71 VAL B N 1
ATOM 3339 C CA . VAL B 1 71 ? 6.598 20.172 7.844 1 98.31 71 VAL B CA 1
ATOM 3340 C C . VAL B 1 71 ? 6.309 19.812 9.297 1 98.31 71 VAL B C 1
ATOM 3342 O O . VAL B 1 71 ? 5.633 20.562 10.008 1 98.31 71 VAL B O 1
ATOM 3345 N N . PRO B 1 72 ? 6.754 18.625 9.781 1 97.44 72 PRO B N 1
ATOM 3346 C CA . PRO B 1 72 ? 6.543 18.297 11.195 1 97.44 72 PRO B CA 1
ATOM 3347 C C . PRO B 1 72 ? 6.977 19.438 12.125 1 97.44 72 PRO B C 1
ATOM 3349 O O . PRO B 1 72 ? 8 20.078 11.883 1 97.44 72 PRO B O 1
ATOM 3352 N N . ARG B 1 73 ? 6.16 19.641 13.172 1 97.69 73 ARG B N 1
ATOM 3353 C CA . ARG B 1 73 ? 6.379 20.672 14.172 1 97.69 73 ARG B CA 1
ATOM 3354 C C . ARG B 1 73 ? 5.969 22.047 13.641 1 97.69 73 ARG B C 1
ATOM 3356 O O . ARG B 1 73 ? 6.363 23.078 14.195 1 97.69 73 ARG B O 1
ATOM 3363 N N . SER B 1 74 ? 5.156 22.047 12.617 1 98.25 74 SER B N 1
ATOM 3364 C CA . SER B 1 74 ? 4.711 23.328 12.055 1 98.25 74 SER B CA 1
ATOM 3365 C C . SER B 1 74 ? 3.295 23.656 12.516 1 98.25 74 SER B C 1
ATOM 3367 O O . SER B 1 74 ? 2.66 24.562 11.969 1 98.25 74 SER B O 1
ATOM 3369 N N . GLY B 1 75 ? 2.713 22.891 13.43 1 98.06 75 GLY B N 1
ATOM 3370 C CA . GLY B 1 75 ? 1.412 23.219 13.992 1 98.06 75 GLY B CA 1
ATOM 3371 C C . GLY B 1 75 ? 0.289 22.359 13.43 1 98.06 75 GLY B C 1
ATOM 3372 O O . GLY B 1 75 ? -0.888 22.688 13.602 1 98.06 75 GLY B O 1
ATOM 3373 N N . THR B 1 76 ? 0.602 21.234 12.742 1 98 76 THR B N 1
ATOM 3374 C CA . THR B 1 76 ? -0.405 20.406 12.094 1 98 76 THR B CA 1
ATOM 3375 C C . THR B 1 76 ? -1.283 19.703 13.133 1 98 76 THR B C 1
ATOM 3377 O O . THR B 1 76 ? -2.482 19.531 12.922 1 98 76 THR B O 1
ATOM 3380 N N . THR B 1 77 ? -0.714 19.359 14.266 1 97.56 77 THR B N 1
ATOM 3381 C CA . THR B 1 77 ? -1.486 18.719 15.32 1 97.56 77 THR B CA 1
ATOM 3382 C C . THR B 1 77 ? -2.469 19.688 15.953 1 97.56 77 THR B C 1
ATOM 3384 O O . THR B 1 77 ? -3.615 19.344 16.234 1 97.56 77 THR B O 1
ATOM 3387 N N . LEU B 1 78 ? -2.023 20.938 16.188 1 98.12 78 LEU B N 1
ATOM 3388 C CA . LEU B 1 78 ? -2.932 21.969 16.688 1 98.12 78 LEU B CA 1
ATOM 3389 C C . LEU B 1 78 ? -4.102 22.172 15.734 1 98.12 78 LEU B C 1
ATOM 3391 O O . LEU B 1 78 ? -5.258 22.203 16.172 1 98.12 78 LEU B O 1
ATOM 3395 N N . MET B 1 79 ? -3.775 22.25 14.438 1 98.44 79 MET B N 1
ATOM 3396 C CA . MET B 1 79 ? -4.809 22.422 13.422 1 98.44 79 MET B CA 1
ATOM 3397 C C . MET B 1 79 ? -5.824 21.297 13.469 1 98.44 79 MET B C 1
ATOM 3399 O O . MET B 1 79 ? -7.035 21.531 13.469 1 98.44 79 MET B O 1
ATOM 3403 N N . ARG B 1 80 ? -5.371 20.047 13.547 1 97.25 80 ARG B N 1
ATOM 3404 C CA . ARG B 1 80 ? -6.309 18.938 13.492 1 97.25 80 ARG B CA 1
ATOM 3405 C C . ARG B 1 80 ? -7.176 18.875 14.75 1 97.25 80 ARG B C 1
ATOM 3407 O O . ARG B 1 80 ? -8.359 18.547 14.68 1 97.25 80 ARG B O 1
ATOM 3414 N N . VAL B 1 81 ? -6.602 19.234 15.969 1 97.62 81 VAL B N 1
ATOM 3415 C CA . VAL B 1 81 ? -7.426 19.141 17.172 1 97.62 81 VAL B CA 1
ATOM 3416 C C . VAL B 1 81 ? -8.477 20.25 17.156 1 97.62 81 VAL B C 1
ATOM 3418 O O . VAL B 1 81 ? -9.586 20.062 17.656 1 97.62 81 VAL B O 1
ATOM 3421 N N . MET B 1 82 ? -8.094 21.422 16.625 1 98.5 82 MET B N 1
ATOM 3422 C CA . MET B 1 82 ? -9.086 22.484 16.484 1 98.5 82 MET B CA 1
ATOM 3423 C C . MET B 1 82 ? -10.219 22.047 15.562 1 98.5 82 MET B C 1
ATOM 3425 O O . MET B 1 82 ? -11.391 22.234 15.883 1 98.5 82 MET B O 1
ATOM 3429 N N . LEU B 1 83 ? -9.891 21.375 14.453 1 98.31 83 LEU B N 1
ATOM 3430 C CA . LEU B 1 83 ? -10.898 20.891 13.508 1 98.31 83 LEU B CA 1
ATOM 3431 C C . LEU B 1 83 ? -11.703 19.75 14.125 1 98.31 83 LEU B C 1
ATOM 3433 O O . LEU B 1 83 ? -12.922 19.688 13.938 1 98.31 83 LEU B O 1
ATOM 3437 N N . ASP B 1 84 ? -11.047 18.891 14.891 1 96.94 84 ASP B N 1
ATOM 3438 C CA . ASP B 1 84 ? -11.703 17.766 15.555 1 96.94 84 ASP B CA 1
ATOM 3439 C C . ASP B 1 84 ? -12.742 18.25 16.562 1 96.94 84 ASP B C 1
ATOM 3441 O O . ASP B 1 84 ? -13.656 17.5 16.922 1 96.94 84 ASP B O 1
ATOM 3445 N N . ALA B 1 85 ? -12.516 19.438 17.062 1 97.44 85 ALA B N 1
ATOM 3446 C CA . ALA B 1 85 ? -13.453 19.984 18.031 1 97.44 85 ALA B CA 1
ATOM 3447 C C . ALA B 1 85 ? -14.773 20.359 17.375 1 97.44 85 ALA B C 1
ATOM 3449 O O . ALA B 1 85 ? -15.797 20.5 18.047 1 97.44 85 ALA B O 1
ATOM 3450 N N . HIS B 1 86 ? -14.727 20.641 16.078 1 97.56 86 HIS B N 1
ATOM 3451 C CA . HIS B 1 86 ? -15.938 20.969 15.344 1 97.56 86 HIS B CA 1
ATOM 3452 C C . HIS B 1 86 ? -16.891 19.797 15.297 1 97.56 86 HIS B C 1
ATOM 3454 O O . HIS B 1 86 ? -16.484 18.656 15.039 1 97.56 86 HIS B O 1
ATOM 3460 N N . PRO B 1 87 ? -18.172 20 15.461 1 96 87 PRO B N 1
ATOM 3461 C CA . PRO B 1 87 ? -19.109 18.875 15.5 1 96 87 PRO B CA 1
ATOM 3462 C C . PRO B 1 87 ? -19.219 18.141 14.164 1 96 87 PRO B C 1
ATOM 3464 O O . PRO B 1 87 ? -19.562 16.969 14.125 1 96 87 PRO B O 1
ATOM 3467 N N . ASP B 1 88 ? -18.875 18.812 13.102 1 96.44 88 ASP B N 1
ATOM 3468 C CA . ASP B 1 88 ? -19.078 18.234 11.773 1 96.44 88 ASP B CA 1
ATOM 3469 C C . ASP B 1 88 ? -17.781 17.625 11.242 1 96.44 88 ASP B C 1
ATOM 3471 O O . ASP B 1 88 ? -17.766 17.031 10.156 1 96.44 88 ASP B O 1
ATOM 3475 N N . ILE B 1 89 ? -16.641 17.75 11.945 1 97.12 89 ILE B N 1
ATOM 3476 C CA . ILE B 1 89 ? -15.352 17.312 11.406 1 97.12 89 ILE B CA 1
ATOM 3477 C C . ILE B 1 89 ? -14.734 16.266 12.328 1 97.12 89 ILE B C 1
ATOM 3479 O O . ILE B 1 89 ? -14.75 16.406 13.547 1 97.12 89 ILE B O 1
ATOM 3483 N N . ARG B 1 90 ? -14.266 15.164 11.742 1 96.38 90 ARG B N 1
ATOM 3484 C CA . ARG B 1 90 ? -13.461 14.18 12.461 1 96.38 90 ARG B CA 1
ATOM 3485 C C . ARG B 1 90 ? -12.133 13.93 11.75 1 96.38 90 ARG B C 1
ATOM 3487 O O . ARG B 1 90 ? -12.109 13.422 10.625 1 96.38 90 ARG B O 1
ATOM 3494 N N . CYS B 1 91 ? -11.031 14.25 12.328 1 95.25 91 CYS B N 1
ATOM 3495 C CA . CYS B 1 91 ? -9.695 14.031 11.781 1 95.25 91 CYS B CA 1
ATOM 3496 C C . CYS B 1 91 ? -9.047 12.789 12.383 1 95.25 91 CYS B C 1
ATOM 3498 O O . CYS B 1 91 ? -8.633 11.883 11.656 1 95.25 91 CYS B O 1
ATOM 3500 N N . GLY B 1 92 ? -8.977 12.758 13.656 1 91.75 92 GLY B N 1
ATOM 3501 C CA . GLY B 1 92 ? -8.312 11.648 14.328 1 91.75 92 GLY B CA 1
ATOM 3502 C C . GLY B 1 92 ? -6.812 11.836 14.453 1 91.75 92 GLY B C 1
ATOM 3503 O O . GLY B 1 92 ? -6.277 12.875 14.047 1 91.75 92 GLY B O 1
ATOM 3504 N N . GLU B 1 93 ? -6.133 10.836 15.016 1 94.25 93 GLU B N 1
ATOM 3505 C CA . GLU B 1 93 ? -4.688 10.867 15.234 1 94.25 93 GLU B CA 1
ATOM 3506 C C . GLU B 1 93 ? -3.932 10.648 13.922 1 94.25 93 GLU B C 1
ATOM 3508 O O . GLU B 1 93 ? -4.535 10.344 12.898 1 94.25 93 GLU B O 1
ATOM 3513 N N . GLU B 1 94 ? -2.693 10.906 13.984 1 94.06 94 GLU B N 1
ATOM 3514 C CA . GLU B 1 94 ? -1.839 10.617 12.836 1 94.06 94 GLU B CA 1
ATOM 3515 C C . GLU B 1 94 ? -1.847 9.125 12.508 1 94.06 94 GLU B C 1
ATOM 3517 O O . GLU B 1 94 ? -1.71 8.281 13.398 1 94.06 94 GLU B O 1
ATOM 3522 N N . THR B 1 95 ? -1.945 8.805 11.203 1 94.88 95 THR B N 1
ATOM 3523 C CA . THR B 1 95 ? -2.057 7.395 10.836 1 94.88 95 THR B CA 1
ATOM 3524 C C . THR B 1 95 ? -0.682 6.805 10.531 1 94.88 95 THR B C 1
ATOM 3526 O O . THR B 1 95 ? -0.448 5.613 10.75 1 94.88 95 THR B O 1
ATOM 3529 N N . SER B 1 96 ? 0.199 7.535 9.984 1 93.62 96 SER B N 1
ATOM 3530 C CA . SER B 1 96 ? 1.491 7.109 9.453 1 93.62 96 SER B CA 1
ATOM 3531 C C . SER B 1 96 ? 1.32 6.18 8.258 1 93.62 96 SER B C 1
ATOM 3533 O O . SER B 1 96 ? 2.178 6.137 7.371 1 93.62 96 SER B O 1
ATOM 3535 N N . VAL B 1 97 ? 0.201 5.527 8.188 1 97.12 97 VAL B N 1
ATOM 3536 C CA . VAL B 1 97 ? -0.093 4.562 7.133 1 97.12 97 VAL B CA 1
ATOM 3537 C C . VAL B 1 97 ? -0.354 5.293 5.816 1 97.12 97 VAL B C 1
ATOM 3539 O O . VAL B 1 97 ? 0.125 4.875 4.762 1 97.12 97 VAL B O 1
ATOM 3542 N N . ILE B 1 98 ? -1.082 6.352 5.875 1 98.12 98 ILE B N 1
ATOM 3543 C CA . ILE B 1 98 ? -1.523 7.051 4.672 1 98.12 98 ILE B CA 1
ATOM 3544 C C . ILE B 1 98 ? -0.316 7.625 3.934 1 98.12 98 ILE B C 1
ATOM 3546 O O . ILE B 1 98 ? -0.146 7.391 2.734 1 98.12 98 ILE B O 1
ATOM 3550 N N . PRO B 1 99 ? 0.612 8.305 4.633 1 97.12 99 PRO B N 1
ATOM 3551 C CA . PRO B 1 99 ? 1.801 8.758 3.908 1 97.12 99 PRO B CA 1
ATOM 3552 C C . PRO B 1 99 ? 2.631 7.602 3.355 1 97.12 99 PRO B C 1
ATOM 3554 O O . PRO B 1 99 ? 3.256 7.734 2.299 1 97.12 99 PRO B O 1
ATOM 3557 N N . TYR B 1 100 ? 2.691 6.5 4.082 1 97.12 100 TYR B N 1
ATOM 3558 C CA . TYR B 1 100 ? 3.422 5.328 3.613 1 97.12 100 TYR B CA 1
ATOM 3559 C C . TYR B 1 100 ? 2.855 4.828 2.289 1 97.12 100 TYR B C 1
ATOM 3561 O O . TYR B 1 100 ? 3.602 4.605 1.333 1 97.12 100 TYR B O 1
ATOM 3569 N N . VAL B 1 101 ? 1.597 4.703 2.207 1 98.56 101 VAL B N 1
ATOM 3570 C CA . VAL B 1 101 ? 0.92 4.188 1.021 1 98.56 101 VAL B CA 1
ATOM 3571 C C . VAL B 1 101 ? 1.047 5.191 -0.122 1 98.56 101 VAL B C 1
ATOM 3573 O O . VAL B 1 101 ? 1.207 4.805 -1.282 1 98.56 101 VAL B O 1
ATOM 3576 N N . LEU B 1 102 ? 0.938 6.445 0.197 1 98.5 102 LEU B N 1
ATOM 3577 C CA . LEU B 1 102 ? 1.129 7.473 -0.823 1 98.5 102 LEU B CA 1
ATOM 3578 C C . LEU B 1 102 ? 2.549 7.426 -1.379 1 98.5 102 LEU B C 1
ATOM 3580 O O . LEU B 1 102 ? 2.76 7.652 -2.572 1 98.5 102 LEU B O 1
ATOM 3584 N N . GLY B 1 103 ? 3.525 7.195 -0.49 1 97.44 103 GLY B N 1
ATOM 3585 C CA . GLY B 1 103 ? 4.887 6.988 -0.954 1 97.44 103 GLY B CA 1
ATOM 3586 C C . GLY B 1 103 ? 5.023 5.812 -1.901 1 97.44 103 GLY B C 1
ATOM 3587 O O . GLY B 1 103 ? 5.723 5.902 -2.912 1 97.44 103 GLY B O 1
ATOM 3588 N N . MET B 1 104 ? 4.371 4.734 -1.558 1 97.62 104 MET B N 1
ATOM 3589 C CA . MET B 1 104 ? 4.328 3.564 -2.432 1 97.62 104 MET B CA 1
ATOM 3590 C C . MET B 1 104 ? 3.73 3.92 -3.789 1 97.62 104 MET B C 1
ATOM 3592 O O . MET B 1 104 ? 4.258 3.523 -4.828 1 97.62 104 MET B O 1
ATOM 3596 N N . ARG B 1 105 ? 2.635 4.652 -3.787 1 98.25 105 ARG B N 1
ATOM 3597 C CA . ARG B 1 105 ? 1.979 5.055 -5.027 1 98.25 105 ARG B CA 1
ATOM 3598 C C . ARG B 1 105 ? 2.922 5.871 -5.906 1 98.25 105 ARG B C 1
ATOM 3600 O O . ARG B 1 105 ? 2.957 5.688 -7.125 1 98.25 105 ARG B O 1
ATOM 3607 N N . LEU B 1 106 ? 3.6 6.766 -5.277 1 96.62 106 LEU B N 1
ATOM 3608 C CA . LEU B 1 106 ? 4.574 7.57 -6.008 1 96.62 106 LEU B CA 1
ATOM 3609 C C . LEU B 1 106 ? 5.672 6.691 -6.598 1 96.62 106 LEU B C 1
ATOM 3611 O O . LEU B 1 106 ? 6.125 6.926 -7.719 1 96.62 106 LEU B O 1
ATOM 3615 N N . HIS B 1 107 ? 6.059 5.73 -5.844 1 96.12 107 HIS B N 1
ATOM 3616 C CA . HIS B 1 107 ? 7.07 4.789 -6.312 1 96.12 107 HIS B CA 1
ATOM 3617 C C . HIS B 1 107 ? 6.617 4.078 -7.582 1 96.12 107 HIS B C 1
ATOM 3619 O O . HIS B 1 107 ? 7.418 3.848 -8.492 1 96.12 107 HIS B O 1
ATOM 3625 N N . PHE B 1 108 ? 5.379 3.76 -7.711 1 97.25 108 PHE B N 1
ATOM 3626 C CA . PHE B 1 108 ? 4.812 3.072 -8.867 1 97.25 108 PHE B CA 1
ATOM 3627 C C . PHE B 1 108 ? 4.781 3.992 -10.078 1 97.25 108 PHE B C 1
ATOM 3629 O O . PHE B 1 108 ? 4.461 3.557 -11.188 1 97.25 108 PHE B O 1
ATOM 3636 N N . GLU B 1 109 ? 5.152 5.23 -9.906 1 96 109 GLU B N 1
ATOM 3637 C CA . GLU B 1 109 ? 5.207 6.172 -11.023 1 96 109 GLU B CA 1
ATOM 3638 C C . GLU B 1 109 ? 6.625 6.297 -11.57 1 96 109 GLU B C 1
ATOM 3640 O O . GLU B 1 109 ? 6.863 7.023 -12.531 1 96 109 GLU B O 1
ATOM 3645 N N . SER B 1 110 ? 7.527 5.645 -10.938 1 95.62 110 SER B N 1
ATOM 3646 C CA . SER B 1 110 ? 8.891 5.656 -11.461 1 95.62 110 SER B CA 1
ATOM 3647 C C . SER B 1 110 ? 8.961 4.992 -12.836 1 95.62 110 SER B C 1
ATOM 3649 O O . SER B 1 110 ? 8.102 4.176 -13.18 1 95.62 110 SER B O 1
ATOM 3651 N N . LYS B 1 111 ? 9.992 5.301 -13.617 1 93.56 111 LYS B N 1
ATOM 3652 C CA . LYS B 1 111 ? 10.141 4.82 -14.992 1 93.56 111 LYS B CA 1
ATOM 3653 C C . LYS B 1 111 ? 10.148 3.297 -15.039 1 93.56 111 LYS B C 1
ATOM 3655 O O . LYS B 1 111 ? 9.477 2.693 -15.875 1 93.56 111 LYS B O 1
ATOM 3660 N N . GLY B 1 112 ? 10.906 2.686 -14.188 1 92.62 112 GLY B N 1
ATOM 3661 C CA . GLY B 1 112 ? 10.969 1.233 -14.141 1 92.62 112 GLY B CA 1
ATOM 3662 C C . GLY B 1 112 ? 9.625 0.583 -13.867 1 92.62 112 GLY B C 1
ATOM 3663 O O . GLY B 1 112 ? 9.242 -0.363 -14.555 1 92.62 112 GLY B O 1
ATOM 3664 N N . TRP B 1 113 ? 8.898 1.107 -12.914 1 94.06 113 TRP B N 1
ATOM 3665 C CA . TRP B 1 113 ? 7.594 0.561 -12.562 1 94.06 113 TRP B CA 1
ATOM 3666 C C . TRP B 1 113 ? 6.574 0.83 -13.664 1 94.06 113 TRP B C 1
ATOM 3668 O O . TRP B 1 113 ? 5.762 -0.037 -13.992 1 94.06 113 TRP B O 1
ATOM 3678 N N . ILE B 1 114 ? 6.543 1.955 -14.234 1 93.38 114 ILE B N 1
ATOM 3679 C CA . ILE B 1 114 ? 5.613 2.277 -15.312 1 93.38 114 ILE B CA 1
ATOM 3680 C C . ILE B 1 114 ? 5.773 1.275 -16.453 1 93.38 114 ILE B C 1
ATOM 3682 O O . ILE B 1 114 ? 4.785 0.753 -16.969 1 93.38 114 ILE B O 1
ATOM 3686 N N . LYS B 1 115 ? 6.996 1.045 -16.828 1 92.62 115 LYS B N 1
ATOM 3687 C CA . LYS B 1 115 ? 7.266 0.09 -17.891 1 92.62 115 LYS B CA 1
ATOM 3688 C C . LYS B 1 115 ? 6.75 -1.3 -17.531 1 92.62 115 LYS B C 1
ATOM 3690 O O . LYS B 1 115 ? 6.09 -1.95 -18.344 1 92.62 115 LYS B O 1
ATOM 3695 N N . ALA B 1 116 ? 7.035 -1.729 -16.328 1 92 116 ALA B N 1
ATOM 3696 C CA . ALA B 1 116 ? 6.605 -3.047 -15.875 1 92 116 ALA B CA 1
ATOM 3697 C C . ALA B 1 116 ? 5.082 -3.146 -15.852 1 92 116 ALA B C 1
ATOM 3699 O O . ALA B 1 116 ? 4.508 -4.133 -16.312 1 92 116 ALA B O 1
ATOM 3700 N N . LEU B 1 117 ? 4.445 -2.148 -15.359 1 94.19 117 LEU B N 1
ATOM 3701 C CA . LEU B 1 117 ? 2.996 -2.135 -15.188 1 94.19 117 LEU B CA 1
ATOM 3702 C C . LEU B 1 117 ? 2.295 -2.062 -16.547 1 94.19 117 LEU B C 1
ATOM 3704 O O . LEU B 1 117 ? 1.271 -2.717 -16.75 1 94.19 117 LEU B O 1
ATOM 3708 N N . ASN B 1 118 ? 2.812 -1.301 -17.438 1 91.31 118 ASN B N 1
ATOM 3709 C CA . ASN B 1 118 ? 2.262 -1.26 -18.781 1 91.31 118 ASN B CA 1
ATOM 3710 C C . ASN B 1 118 ? 2.291 -2.637 -19.438 1 91.31 118 ASN B C 1
ATOM 3712 O O . ASN B 1 118 ? 1.335 -3.029 -20.109 1 91.31 118 ASN B O 1
ATOM 3716 N N . GLY B 1 119 ? 3.389 -3.277 -19.25 1 90.38 119 GLY B N 1
ATOM 3717 C CA . GLY B 1 119 ? 3.506 -4.621 -19.797 1 90.38 119 GLY B CA 1
ATOM 3718 C C . GLY B 1 119 ? 2.512 -5.598 -19.203 1 90.38 119 GLY B C 1
ATOM 3719 O O . GLY B 1 119 ? 2.17 -6.605 -19.828 1 90.38 119 GLY B O 1
ATOM 3720 N N . SER B 1 120 ? 2.047 -5.289 -18 1 92.25 120 SER B N 1
ATOM 3721 C CA . SER B 1 120 ? 1.123 -6.172 -17.297 1 92.25 120 SER B CA 1
ATOM 3722 C C . SER B 1 120 ? -0.321 -5.715 -17.469 1 92.25 120 SER B C 1
ATOM 3724 O O . SER B 1 120 ? -1.238 -6.301 -16.891 1 92.25 120 SER B O 1
ATOM 3726 N N . GLY B 1 121 ? -0.524 -4.645 -18.125 1 90.75 121 GLY B N 1
ATOM 3727 C CA . GLY B 1 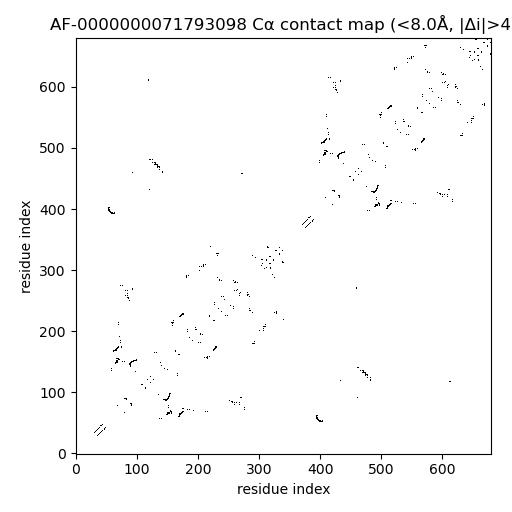121 ? -1.869 -4.164 -18.391 1 90.75 121 GLY B CA 1
ATOM 3728 C C . GLY B 1 121 ? -2.49 -3.43 -17.219 1 90.75 121 GLY B C 1
ATOM 3729 O O . GLY B 1 121 ? -3.715 -3.35 -17.109 1 90.75 121 GLY B O 1
ATOM 3730 N N . ILE B 1 122 ? -1.712 -2.969 -16.344 1 94.69 122 ILE B N 1
ATOM 3731 C CA . ILE B 1 122 ? -2.217 -2.217 -15.195 1 94.69 122 ILE B CA 1
ATOM 3732 C C . ILE B 1 122 ? -2.035 -0.721 -15.438 1 94.69 122 ILE B C 1
ATOM 3734 O O . ILE B 1 122 ? -0.907 -0.229 -15.508 1 94.69 122 ILE B O 1
ATOM 3738 N N . SER B 1 123 ? -3.141 -0.011 -15.5 1 94.38 123 SER B N 1
ATOM 3739 C CA . SER B 1 123 ? -3.094 1.415 -15.805 1 94.38 123 SER B CA 1
ATOM 3740 C C . SER B 1 123 ? -2.816 2.242 -14.555 1 94.38 123 SER B C 1
ATOM 3742 O O . SER B 1 123 ? -3.051 1.783 -13.438 1 94.38 123 SER B O 1
ATOM 3744 N N . GLN B 1 124 ? -2.338 3.432 -14.781 1 95.25 124 GLN B N 1
ATOM 3745 C CA . GLN B 1 124 ? -2.152 4.371 -13.68 1 95.25 124 GLN B CA 1
ATOM 3746 C C . GLN B 1 124 ? -3.486 4.723 -13.031 1 95.25 124 GLN B C 1
ATOM 3748 O O . GLN B 1 124 ? -3.557 4.926 -11.812 1 95.25 124 GLN B O 1
ATOM 3753 N N . LYS B 1 125 ? -4.512 4.777 -13.812 1 95.56 125 LYS B N 1
ATOM 3754 C CA . LYS B 1 125 ? -5.844 5.035 -13.273 1 95.56 125 LYS B CA 1
ATOM 3755 C C . LYS B 1 125 ? -6.285 3.916 -12.336 1 95.56 125 LYS B C 1
ATOM 3757 O O . LYS B 1 125 ? -6.883 4.172 -11.289 1 95.56 125 LYS B O 1
ATOM 3762 N N . ALA B 1 126 ? -6.027 2.689 -12.703 1 95.81 126 ALA B N 1
ATOM 3763 C CA . ALA B 1 126 ? -6.355 1.554 -11.844 1 95.81 126 ALA B CA 1
ATOM 3764 C C . ALA B 1 126 ? -5.621 1.641 -10.508 1 95.81 126 ALA B C 1
ATOM 3766 O O . ALA B 1 126 ? -6.188 1.325 -9.461 1 95.81 126 ALA B O 1
ATOM 3767 N N . LEU B 1 127 ? -4.363 2.074 -10.555 1 98.06 127 LEU B N 1
ATOM 3768 C CA . LEU B 1 127 ? -3.574 2.209 -9.336 1 98.06 127 LEU B CA 1
ATOM 3769 C C . LEU B 1 127 ? -4.09 3.359 -8.484 1 98.06 127 LEU B C 1
ATOM 3771 O O . LEU B 1 127 ? -4.082 3.273 -7.25 1 98.06 127 LEU B O 1
ATOM 3775 N N . ASP B 1 128 ? -4.492 4.461 -9.102 1 98.06 128 ASP B N 1
ATOM 3776 C CA . ASP B 1 128 ? -5.129 5.547 -8.359 1 98.06 128 ASP B CA 1
ATOM 3777 C C . ASP B 1 128 ? -6.402 5.066 -7.668 1 98.06 128 ASP B C 1
ATOM 3779 O O . ASP B 1 128 ? -6.641 5.379 -6.5 1 98.06 128 ASP B O 1
ATOM 3783 N N . ASP B 1 129 ? -7.191 4.301 -8.398 1 97.44 129 ASP B N 1
ATOM 3784 C CA . ASP B 1 129 ? -8.43 3.771 -7.84 1 97.44 129 ASP B CA 1
ATOM 3785 C C . ASP B 1 129 ? -8.148 2.836 -6.664 1 97.44 129 ASP B C 1
ATOM 3787 O O . ASP B 1 129 ? -8.82 2.904 -5.637 1 97.44 129 ASP B O 1
ATOM 3791 N N . ALA B 1 130 ? -7.199 1.995 -6.84 1 98.69 130 ALA B N 1
ATOM 3792 C CA . ALA B 1 130 ? -6.82 1.063 -5.781 1 98.69 130 ALA B CA 1
ATOM 3793 C C . ALA B 1 130 ? -6.285 1.809 -4.559 1 98.69 130 ALA B C 1
ATOM 3795 O O . ALA B 1 130 ? -6.691 1.528 -3.428 1 98.69 130 ALA B O 1
ATOM 3796 N N . THR B 1 131 ? -5.398 2.773 -4.773 1 98.88 131 THR B N 1
ATOM 3797 C CA . THR B 1 131 ? -4.816 3.559 -3.693 1 98.88 131 THR B CA 1
ATOM 3798 C C . THR B 1 131 ? -5.895 4.352 -2.961 1 98.88 131 THR B C 1
ATOM 3800 O O . THR B 1 131 ? -5.926 4.379 -1.729 1 98.88 131 THR B O 1
ATOM 3803 N N . SER B 1 132 ? -6.762 4.957 -3.748 1 98.75 132 SER B N 1
ATOM 3804 C CA . SER B 1 132 ? -7.832 5.738 -3.139 1 98.75 132 SER B CA 1
ATOM 3805 C C . SER B 1 132 ? -8.742 4.859 -2.291 1 98.75 132 SER B C 1
ATOM 3807 O O . SER B 1 132 ? -9.211 5.281 -1.231 1 98.75 132 SER B O 1
ATOM 3809 N N . ALA B 1 133 ? -9.031 3.627 -2.768 1 98.69 133 ALA B N 1
ATOM 3810 C CA . ALA B 1 133 ? -9.852 2.705 -1.985 1 98.69 133 ALA B CA 1
ATOM 3811 C C . ALA B 1 133 ? -9.195 2.395 -0.642 1 98.69 133 ALA B C 1
ATOM 3813 O O . ALA B 1 133 ? -9.867 2.369 0.392 1 98.69 133 ALA B O 1
ATOM 3814 N N . PHE B 1 134 ? -7.898 2.137 -0.651 1 98.88 134 PHE B N 1
ATOM 3815 C CA . PHE B 1 134 ? -7.148 1.896 0.577 1 98.88 134 PHE B CA 1
ATOM 3816 C C . PHE B 1 134 ? -7.266 3.082 1.524 1 98.88 134 PHE B C 1
ATOM 3818 O O . PHE B 1 134 ? -7.621 2.918 2.693 1 98.88 134 PHE B O 1
ATOM 3825 N N . LEU B 1 135 ? -7 4.305 1.028 1 98.81 135 LEU B N 1
ATOM 3826 C CA . LEU B 1 135 ? -7.004 5.508 1.854 1 98.81 135 LEU B CA 1
ATOM 3827 C C . LEU B 1 135 ? -8.391 5.762 2.436 1 98.81 135 LEU B C 1
ATOM 3829 O O . LEU B 1 135 ? -8.523 6.098 3.615 1 98.81 135 LEU B O 1
ATOM 3833 N N . LEU B 1 136 ? -9.391 5.594 1.621 1 98.25 136 LEU B N 1
ATOM 3834 C CA . LEU B 1 136 ? -10.766 5.867 2.047 1 98.25 136 LEU B CA 1
ATOM 3835 C C . LEU B 1 136 ? -11.195 4.898 3.145 1 98.25 136 LEU B C 1
ATOM 3837 O O . LEU B 1 136 ? -11.891 5.289 4.086 1 98.25 136 LEU B O 1
ATOM 3841 N N . GLU B 1 137 ? -10.781 3.633 3.023 1 97.62 137 GLU B N 1
ATOM 3842 C CA . GLU B 1 137 ? -11.078 2.674 4.082 1 97.62 137 GLU B CA 1
ATOM 3843 C C . GLU B 1 137 ? -10.414 3.07 5.395 1 97.62 137 GLU B C 1
ATOM 3845 O O . GLU B 1 137 ? -11.039 3.023 6.453 1 97.62 137 GLU B O 1
ATOM 3850 N N . VAL B 1 138 ? -9.164 3.494 5.328 1 97.75 138 VAL B N 1
ATOM 3851 C CA . VAL B 1 138 ? -8.43 3.891 6.523 1 97.75 138 VAL B CA 1
ATOM 3852 C C . VAL B 1 138 ? -9.094 5.117 7.152 1 97.75 138 VAL B C 1
ATOM 3854 O O . VAL B 1 138 ? -9.32 5.152 8.367 1 97.75 138 VAL B O 1
ATOM 3857 N N . ILE B 1 139 ? -9.375 6.105 6.34 1 97.06 139 ILE B N 1
ATOM 3858 C CA . ILE B 1 139 ? -9.938 7.355 6.84 1 97.06 139 ILE B CA 1
ATOM 3859 C C . ILE B 1 139 ? -11.305 7.094 7.457 1 97.06 139 ILE B C 1
ATOM 3861 O O . ILE B 1 139 ? -11.617 7.605 8.539 1 97.06 139 ILE B O 1
ATOM 3865 N N . ARG B 1 140 ? -12.117 6.266 6.789 1 94.81 140 ARG B N 1
ATOM 3866 C CA . ARG B 1 140 ? -13.461 5.953 7.281 1 94.81 140 ARG B CA 1
ATOM 3867 C C . ARG B 1 140 ? -13.398 5.223 8.617 1 94.81 140 ARG B C 1
ATOM 3869 O O . ARG B 1 140 ? -14.148 5.547 9.539 1 94.81 140 ARG B O 1
ATOM 3876 N N . GLU B 1 141 ? -12.492 4.344 8.742 1 91.25 141 GLU B N 1
ATOM 3877 C CA . GLU B 1 141 ? -12.461 3.449 9.898 1 91.25 141 GLU B CA 1
ATOM 3878 C C . GLU B 1 141 ? -11.672 4.055 11.047 1 91.25 141 GLU B C 1
ATOM 3880 O O . GLU B 1 141 ? -11.625 3.49 12.148 1 91.25 141 GLU B O 1
ATOM 3885 N N . HIS B 1 142 ? -11.016 5.141 10.922 1 90.44 142 HIS B N 1
ATOM 3886 C CA . HIS B 1 142 ? -10.125 5.758 11.898 1 90.44 142 HIS B CA 1
ATOM 3887 C C . HIS B 1 142 ? -10.914 6.324 13.078 1 90.44 142 HIS B C 1
ATOM 3889 O O . HIS B 1 142 ? -10.344 6.59 14.141 1 90.44 142 HIS B O 1
ATOM 3895 N N . GLY B 1 143 ? -12.164 6.449 13.031 1 84.06 143 GLY B N 1
ATOM 3896 C CA . GLY B 1 143 ? -12.984 7.012 14.094 1 84.06 143 GLY B CA 1
ATOM 3897 C C . GLY B 1 143 ? -14.461 7.055 13.742 1 84.06 143 GLY B C 1
ATOM 3898 O O . GLY B 1 143 ? -14.906 6.379 12.812 1 84.06 143 GLY B O 1
ATOM 3899 N N . SER B 1 144 ? -15.086 7.754 14.531 1 84.31 144 SER B N 1
ATOM 3900 C CA . SER B 1 144 ? -16.531 7.879 14.312 1 84.31 144 SER B CA 1
ATOM 3901 C C . SER B 1 144 ? -16.812 8.609 13 1 84.31 144 SER B C 1
ATOM 3903 O O . SER B 1 144 ? -16.016 9.43 12.555 1 84.31 144 SER B O 1
ATOM 3905 N N . VAL B 1 145 ? -17.844 8.305 12.414 1 82.44 145 VAL B N 1
ATOM 3906 C CA . VAL B 1 145 ? -18.219 8.953 11.164 1 82.44 145 VAL B CA 1
ATOM 3907 C C . VAL B 1 145 ? -18.672 10.383 11.438 1 82.44 145 VAL B C 1
ATOM 3909 O O . VAL B 1 145 ? -19.359 10.648 12.438 1 82.44 145 VAL B O 1
ATOM 3912 N N . ALA B 1 146 ? -18.25 11.305 10.703 1 92 146 ALA B N 1
ATOM 3913 C CA . ALA B 1 146 ? -18.625 12.719 10.719 1 92 146 ALA B CA 1
ATOM 3914 C C . ALA B 1 146 ? -19 13.211 9.328 1 92 146 ALA B C 1
ATOM 3916 O O . ALA B 1 146 ? -18.719 12.539 8.328 1 92 146 ALA B O 1
ATOM 3917 N N . LYS B 1 147 ? -19.672 14.328 9.328 1 93.69 147 LYS B N 1
ATOM 3918 C CA . LYS B 1 147 ? -20.078 14.891 8.047 1 93.69 147 LYS B CA 1
ATOM 3919 C C . LYS B 1 147 ? -18.859 15.141 7.152 1 93.69 147 LYS B C 1
ATOM 3921 O O . LYS B 1 147 ? -18.906 14.891 5.945 1 93.69 147 LYS B O 1
ATOM 3926 N N . ARG B 1 148 ? -17.844 15.664 7.715 1 96.25 148 ARG B N 1
ATOM 3927 C CA . ARG B 1 148 ? -16.578 15.891 7.027 1 96.25 148 ARG B CA 1
ATOM 3928 C C . ARG B 1 148 ? -15.461 15.055 7.645 1 96.25 148 ARG B C 1
ATOM 3930 O O . ARG B 1 148 ? -15.219 15.125 8.852 1 96.25 148 ARG B O 1
ATOM 3937 N N . LEU B 1 149 ? -14.867 14.211 6.797 1 97.25 149 LEU B N 1
ATOM 3938 C CA . LEU B 1 149 ? -13.75 13.391 7.254 1 97.25 149 LEU B CA 1
ATOM 3939 C C . LEU B 1 149 ? -12.422 14.07 6.945 1 97.25 149 LEU B C 1
ATOM 3941 O O . LEU B 1 149 ? -12.266 14.688 5.887 1 97.25 149 LEU B O 1
ATOM 3945 N N . CYS B 1 150 ? -11.57 13.922 7.879 1 97.69 150 CYS B N 1
ATOM 3946 C CA . CYS B 1 150 ? -10.281 14.609 7.828 1 97.69 150 CYS B CA 1
ATOM 3947 C C . CYS B 1 150 ? -9.141 13.648 8.125 1 97.69 150 CYS B C 1
ATOM 3949 O O . CYS B 1 150 ? -9.305 12.703 8.906 1 97.69 150 CYS B O 1
ATOM 3951 N N . ASN B 1 151 ? -8.078 13.773 7.402 1 98.06 151 ASN B N 1
ATOM 3952 C CA . ASN B 1 151 ? -6.809 13.133 7.73 1 98.06 151 ASN B CA 1
ATOM 3953 C C . ASN B 1 151 ? -5.723 14.164 8.031 1 98.06 151 ASN B C 1
ATOM 3955 O O . ASN B 1 151 ? -5.562 15.133 7.293 1 98.06 151 ASN B O 1
ATOM 3959 N N . LYS B 1 152 ? -5.102 13.906 9.039 1 97.5 152 LYS B N 1
ATOM 3960 C CA . LYS B 1 152 ? -3.895 14.68 9.297 1 97.5 152 LYS B CA 1
ATOM 3961 C C . LYS B 1 152 ? -2.668 13.781 9.406 1 97.5 152 LYS B C 1
ATOM 3963 O O . LYS B 1 152 ? -2.512 13.047 10.383 1 97.5 152 LYS B O 1
ATOM 3968 N N . ASP B 1 153 ? -1.86 13.844 8.484 1 97.69 153 ASP B N 1
ATOM 3969 C CA . ASP B 1 153 ? -0.483 13.367 8.398 1 97.69 153 ASP B CA 1
ATOM 3970 C C . ASP B 1 153 ? 0.42 14.406 7.742 1 97.69 153 ASP B C 1
ATOM 3972 O O . ASP B 1 153 ? 0.274 14.703 6.555 1 97.69 153 ASP B O 1
ATOM 3976 N N . PRO B 1 154 ? 1.408 14.891 8.438 1 97.56 154 PRO B N 1
ATOM 3977 C CA . PRO B 1 154 ? 2.145 16.062 7.945 1 97.56 154 PRO B CA 1
ATOM 3978 C C . PRO B 1 154 ? 2.629 15.883 6.508 1 97.56 154 PRO B C 1
ATOM 3980 O O . PRO B 1 154 ? 2.477 16.781 5.684 1 97.56 154 PRO B O 1
ATOM 3983 N N . PHE B 1 155 ? 3.053 14.734 6.129 1 96.94 155 PHE B N 1
ATOM 3984 C CA . PHE B 1 155 ? 3.742 14.523 4.859 1 96.94 155 PHE B CA 1
ATOM 3985 C C . PHE B 1 155 ? 2.742 14.312 3.73 1 96.94 155 PHE B C 1
ATOM 3987 O O . PHE B 1 155 ? 3.127 14.219 2.562 1 96.94 155 PHE B O 1
ATOM 3994 N N . THR B 1 156 ? 1.438 14.242 4.035 1 98.06 156 THR B N 1
ATOM 3995 C CA . THR B 1 156 ? 0.465 14.18 2.951 1 98.06 156 THR B CA 1
ATOM 3996 C C . THR B 1 156 ? 0.576 15.406 2.053 1 98.06 156 THR B C 1
ATOM 3998 O O . THR B 1 156 ? 0.264 15.336 0.861 1 98.06 156 THR B O 1
ATOM 4001 N N . ALA B 1 157 ? 1.075 16.5 2.623 1 97.56 157 ALA B N 1
ATOM 4002 C CA . ALA B 1 157 ? 1.242 17.734 1.853 1 97.56 157 ALA B CA 1
ATOM 4003 C C . ALA B 1 157 ? 2.215 17.531 0.695 1 97.56 157 ALA B C 1
ATOM 4005 O O . ALA B 1 157 ? 2.127 18.203 -0.328 1 97.56 157 ALA B O 1
ATOM 4006 N N . PHE B 1 158 ? 3.125 16.594 0.849 1 95.56 158 PHE B N 1
ATOM 4007 C CA . PHE B 1 158 ? 4.098 16.266 -0.186 1 95.56 158 PHE B CA 1
ATOM 4008 C C . PHE B 1 158 ? 3.43 15.562 -1.358 1 95.56 158 PHE B C 1
ATOM 4010 O O . PHE B 1 158 ? 3.986 15.508 -2.457 1 95.56 158 PHE B O 1
ATOM 4017 N N . HIS B 1 159 ? 2.273 15.062 -1.166 1 97.62 159 HIS B N 1
ATOM 4018 C CA . HIS B 1 159 ? 1.596 14.227 -2.152 1 97.62 159 HIS B CA 1
ATOM 4019 C C . HIS B 1 159 ? 0.358 14.93 -2.705 1 97.62 159 HIS B C 1
ATOM 4021 O O . HIS B 1 159 ? -0.554 14.273 -3.215 1 97.62 159 HIS B O 1
ATOM 4027 N N . LEU B 1 160 ? 0.324 16.234 -2.639 1 98 160 LEU B N 1
ATOM 4028 C CA . LEU B 1 160 ? -0.857 17.016 -2.994 1 98 160 LEU B CA 1
ATOM 4029 C C . LEU B 1 160 ? -1.29 16.734 -4.426 1 98 160 LEU B C 1
ATOM 4031 O O . LEU B 1 160 ? -2.471 16.484 -4.688 1 98 160 LEU B O 1
ATOM 4035 N N . PRO B 1 161 ? -0.404 16.656 -5.457 1 97.25 161 PRO B N 1
ATOM 4036 C CA . PRO B 1 161 ? -0.859 16.359 -6.82 1 97.25 161 PRO B CA 1
ATOM 4037 C C . PRO B 1 161 ? -1.56 15.016 -6.938 1 97.25 161 PRO B C 1
ATOM 4039 O O . PRO B 1 161 ? -2.594 14.906 -7.602 1 97.25 161 PRO B O 1
ATOM 4042 N N . THR B 1 162 ? -0.988 14 -6.281 1 97.75 162 THR B N 1
ATOM 4043 C CA . THR B 1 162 ? -1.595 12.68 -6.289 1 97.75 162 THR B CA 1
ATOM 4044 C C . THR B 1 162 ? -2.953 12.695 -5.594 1 97.75 162 THR B C 1
ATOM 4046 O O . THR B 1 162 ? -3.918 12.109 -6.086 1 97.75 162 THR B O 1
ATOM 4049 N N . LEU B 1 163 ? -3.043 13.398 -4.469 1 98.69 163 LEU B N 1
ATOM 4050 C CA . LEU B 1 163 ? -4.277 13.469 -3.693 1 98.69 163 LEU B CA 1
ATOM 4051 C C . LEU B 1 163 ? -5.363 14.211 -4.473 1 98.69 163 LEU B C 1
ATOM 4053 O O . LEU B 1 163 ? -6.531 13.82 -4.438 1 98.69 163 LEU B O 1
ATOM 4057 N N . ILE B 1 164 ? -5 15.219 -5.176 1 97.81 164 ILE B N 1
ATOM 4058 C CA . ILE B 1 164 ? -5.957 15.992 -5.957 1 97.81 164 ILE B CA 1
ATOM 4059 C C . ILE B 1 164 ? -6.508 15.133 -7.098 1 97.81 164 ILE B C 1
ATOM 4061 O O . ILE B 1 164 ? -7.699 15.188 -7.402 1 97.81 164 ILE B O 1
ATOM 4065 N N . ARG B 1 165 ? -5.633 14.352 -7.715 1 97.19 165 ARG B N 1
ATOM 4066 C CA . ARG B 1 165 ? -6.055 13.469 -8.797 1 97.19 165 ARG B CA 1
ATOM 4067 C C . ARG B 1 165 ? -7.016 12.398 -8.289 1 97.19 165 ARG B C 1
ATOM 4069 O O . ARG B 1 165 ? -8.016 12.102 -8.945 1 97.19 165 ARG B O 1
ATOM 4076 N N . MET B 1 166 ? -6.781 11.883 -7.109 1 98.12 166 MET B N 1
ATOM 4077 C CA . MET B 1 166 ? -7.582 10.797 -6.555 1 98.12 166 MET B CA 1
ATOM 4078 C C . MET B 1 166 ? -8.867 11.328 -5.934 1 98.12 166 MET B C 1
ATOM 4080 O O . MET B 1 166 ? -9.898 10.656 -5.965 1 98.12 166 MET B O 1
ATOM 4084 N N . PHE B 1 167 ? -8.773 12.492 -5.305 1 98.25 167 PHE B N 1
ATOM 4085 C CA . PHE B 1 167 ? -9.883 13.086 -4.578 1 98.25 167 PHE B CA 1
ATOM 4086 C C . PHE B 1 167 ? -10.148 14.508 -5.055 1 98.25 167 PHE B C 1
ATOM 4088 O O . PHE B 1 167 ? -9.773 15.469 -4.387 1 98.25 167 PHE B O 1
ATOM 4095 N N . PRO B 1 168 ? -10.93 14.664 -6.059 1 97.12 168 PRO B N 1
ATOM 4096 C CA . PRO B 1 168 ? -11.055 15.969 -6.711 1 97.12 168 PRO B CA 1
ATOM 4097 C C . PRO B 1 168 ? -11.797 17 -5.852 1 97.12 168 PRO B C 1
ATOM 4099 O O . PRO B 1 168 ? -11.648 18.203 -6.059 1 97.12 168 PRO B O 1
ATOM 4102 N N . ASN B 1 169 ? -12.57 16.562 -4.902 1 96.94 169 ASN B N 1
ATOM 4103 C CA . ASN B 1 169 ? -13.336 17.484 -4.078 1 96.94 169 ASN B CA 1
ATOM 4104 C C . ASN B 1 169 ? -12.672 17.719 -2.725 1 96.94 169 ASN B C 1
ATOM 4106 O O . ASN B 1 169 ? -13.219 18.406 -1.866 1 96.94 169 ASN B O 1
ATOM 4110 N N . ALA B 1 170 ? -11.523 17.125 -2.473 1 98.25 170 ALA B N 1
ATOM 4111 C CA . ALA B 1 170 ? -10.836 17.281 -1.197 1 98.25 170 ALA B CA 1
ATOM 4112 C C . ALA B 1 170 ? -10.242 18.672 -1.063 1 98.25 170 ALA B C 1
ATOM 4114 O O . ALA B 1 170 ? -9.883 19.312 -2.062 1 98.25 170 ALA B O 1
ATOM 4115 N N . LYS B 1 171 ? -10.219 19.156 0.092 1 98.75 171 LYS B N 1
ATOM 4116 C CA . LYS B 1 171 ? -9.555 20.406 0.432 1 98.75 171 LYS B CA 1
ATOM 4117 C C . LYS B 1 171 ? -8.344 20.156 1.326 1 98.75 171 LYS B C 1
ATOM 4119 O O . LYS B 1 171 ? -8.352 19.25 2.162 1 98.75 171 LYS B O 1
ATOM 4124 N N . HIS B 1 172 ? -7.336 20.984 1.104 1 98.81 172 HIS B N 1
ATOM 4125 C CA . HIS B 1 172 ? -6.051 20.766 1.75 1 98.81 172 HIS B CA 1
ATOM 4126 C C . HIS B 1 172 ? -5.59 22 2.508 1 98.81 172 HIS B C 1
ATOM 4128 O O . HIS B 1 172 ? -5.742 23.125 2.018 1 98.81 172 HIS B O 1
ATOM 4134 N N . ILE B 1 173 ? -5.145 21.766 3.709 1 98.81 173 ILE B N 1
ATOM 4135 C CA . ILE B 1 173 ? -4.562 22.828 4.527 1 98.81 173 ILE B CA 1
ATOM 4136 C C . ILE B 1 173 ? -3.062 22.594 4.688 1 98.81 173 ILE B C 1
ATOM 4138 O O . ILE B 1 173 ? -2.639 21.531 5.137 1 98.81 173 ILE B O 1
ATOM 4142 N N . LEU B 1 174 ? -2.254 23.531 4.281 1 98.75 174 LEU B N 1
ATOM 4143 C CA . LEU B 1 174 ? -0.807 23.5 4.461 1 98.75 174 LEU B CA 1
ATOM 4144 C C . LEU B 1 174 ? -0.375 24.438 5.59 1 98.75 174 LEU B C 1
ATOM 4146 O O . LEU B 1 174 ? -0.514 25.656 5.477 1 98.75 174 LEU B O 1
ATOM 4150 N N . MET B 1 175 ? 0.15 23.859 6.633 1 98.75 175 MET B N 1
ATOM 4151 C CA . MET B 1 175 ? 0.685 24.656 7.734 1 98.75 175 MET B CA 1
ATOM 4152 C C . MET B 1 175 ? 2.092 25.156 7.414 1 98.75 175 MET B C 1
ATOM 4154 O O . MET B 1 175 ? 2.934 24.391 6.949 1 98.75 175 MET B O 1
ATOM 4158 N N . ILE B 1 176 ? 2.307 26.406 7.637 1 98.31 176 ILE B N 1
ATOM 4159 C CA . ILE B 1 176 ? 3.605 27.047 7.441 1 98.31 176 ILE B CA 1
ATOM 4160 C C . ILE B 1 176 ? 4.086 27.656 8.758 1 98.31 176 ILE B C 1
ATOM 4162 O O . ILE B 1 176 ? 3.307 28.281 9.477 1 98.31 176 ILE B O 1
ATOM 4166 N N . ARG B 1 177 ? 5.34 27.422 9.039 1 98.5 177 ARG B N 1
ATOM 4167 C CA . ARG B 1 177 ? 5.949 27.938 10.258 1 98.5 177 ARG B CA 1
ATOM 4168 C C . ARG B 1 177 ? 7.414 28.297 10.031 1 98.5 177 ARG B C 1
ATOM 4170 O O . ARG B 1 177 ? 8.086 27.688 9.203 1 98.5 177 ARG B O 1
ATOM 4177 N N . ASP B 1 178 ? 7.91 29.281 10.789 1 98.44 178 ASP B N 1
ATOM 4178 C CA . ASP B 1 178 ? 9.312 29.688 10.742 1 98.44 178 ASP B CA 1
ATOM 4179 C C . ASP B 1 178 ? 10.234 28.484 10.93 1 98.44 178 ASP B C 1
ATOM 4181 O O . ASP B 1 178 ? 10.086 27.719 11.898 1 98.44 178 ASP B O 1
ATOM 4185 N N . ALA B 1 179 ? 11.203 28.344 9.977 1 98.69 179 ALA B N 1
ATOM 4186 C CA . ALA B 1 179 ? 12.117 27.203 10.016 1 98.69 179 ALA B CA 1
ATOM 4187 C C . ALA B 1 179 ? 12.891 27.156 11.3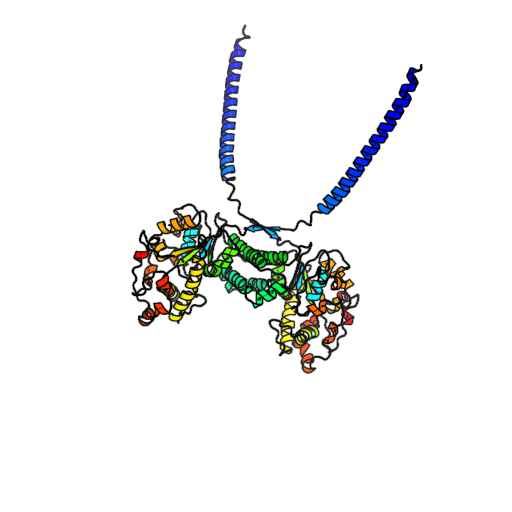28 1 98.69 179 ALA B C 1
ATOM 4189 O O . ALA B 1 179 ? 13.148 26.078 11.867 1 98.69 179 ALA B O 1
ATOM 4190 N N . ARG B 1 180 ? 13.242 28.297 11.797 1 98.44 180 ARG B N 1
ATOM 4191 C CA . ARG B 1 180 ? 14.039 28.375 13.023 1 98.44 180 ARG B CA 1
ATOM 4192 C C . ARG B 1 180 ? 13.25 27.844 14.219 1 98.44 180 ARG B C 1
ATOM 4194 O O . ARG B 1 180 ? 13.781 27.047 15.008 1 98.44 180 ARG B O 1
ATOM 4201 N N . ALA B 1 181 ? 12.031 28.219 14.273 1 98.56 181 ALA B N 1
ATOM 4202 C CA . ALA B 1 181 ? 11.18 27.703 15.344 1 98.56 181 ALA B CA 1
ATOM 4203 C C . ALA B 1 181 ? 10.898 26.219 15.156 1 98.56 181 ALA B C 1
ATOM 4205 O O . ALA B 1 181 ? 10.977 25.453 16.109 1 98.56 181 ALA B O 1
ATOM 4206 N N . THR B 1 182 ? 10.633 25.781 13.945 1 98.5 182 THR B N 1
ATOM 4207 C CA . THR B 1 182 ? 10.305 24.406 13.617 1 98.5 182 THR B CA 1
ATOM 4208 C C . THR B 1 182 ? 11.477 23.484 13.953 1 98.5 182 THR B C 1
ATOM 4210 O O . THR B 1 182 ? 11.297 22.469 14.648 1 98.5 182 THR B O 1
ATOM 4213 N N . ILE B 1 183 ? 12.664 23.828 13.492 1 98.38 183 ILE B N 1
ATOM 4214 C CA . ILE B 1 183 ? 13.852 23 13.664 1 98.38 183 ILE B CA 1
ATOM 4215 C C . ILE B 1 183 ? 14.258 22.969 15.133 1 98.38 183 ILE B C 1
ATOM 4217 O O . ILE B 1 183 ? 14.602 21.906 15.672 1 98.38 183 ILE B O 1
ATOM 4221 N N . HIS B 1 184 ? 14.172 24.141 15.797 1 98 184 HIS B N 1
ATOM 4222 C CA . HIS B 1 184 ? 14.445 24.156 17.234 1 98 184 HIS B CA 1
ATOM 4223 C C . HIS B 1 184 ? 13.5 23.234 17.984 1 98 184 HIS B C 1
ATOM 4225 O O . HIS B 1 184 ? 13.93 22.5 18.891 1 98 184 HIS B O 1
ATOM 4231 N N . SER B 1 185 ? 12.258 23.312 17.625 1 97.44 185 SER B N 1
ATOM 4232 C CA . SER B 1 185 ? 11.266 22.453 18.25 1 97.44 185 SER B CA 1
ATOM 4233 C C . SER B 1 185 ? 11.609 20.984 18.062 1 97.44 185 SER B C 1
ATOM 4235 O O . SER B 1 185 ? 11.469 20.172 19 1 97.44 185 SER B O 1
ATOM 4237 N N . MET B 1 186 ? 12.055 20.578 16.859 1 97.62 186 MET B N 1
ATOM 4238 C CA . MET B 1 186 ? 12.445 19.203 16.594 1 97.62 186 MET B CA 1
ATOM 4239 C C . MET B 1 186 ? 13.617 18.781 17.469 1 97.62 186 MET B C 1
ATOM 4241 O O . MET B 1 186 ? 13.602 17.688 18.047 1 97.62 186 MET B O 1
ATOM 4245 N N . ILE B 1 187 ? 14.578 19.688 17.578 1 97.25 187 ILE B N 1
ATOM 4246 C CA . ILE B 1 187 ? 15.797 19.391 18.328 1 97.25 187 ILE B CA 1
ATOM 4247 C C . ILE B 1 187 ? 15.477 19.344 19.828 1 97.25 187 ILE B C 1
ATOM 4249 O O . ILE B 1 187 ? 15.828 18.375 20.5 1 97.25 187 ILE B O 1
ATOM 4253 N N . ASP B 1 188 ? 14.781 20.344 20.281 1 95.81 188 ASP B N 1
ATOM 4254 C CA . ASP B 1 188 ? 14.5 20.5 21.719 1 95.81 188 ASP B CA 1
ATOM 4255 C C . ASP B 1 188 ? 13.664 19.344 22.234 1 95.81 188 ASP B C 1
ATOM 4257 O O . ASP B 1 188 ? 13.867 18.875 23.359 1 95.81 188 ASP B O 1
ATOM 4261 N N . ARG B 1 189 ? 12.781 18.844 21.422 1 94.75 189 ARG B N 1
ATOM 4262 C CA . ARG B 1 189 ? 11.867 17.797 21.844 1 94.75 189 ARG B CA 1
ATOM 4263 C C . ARG B 1 189 ? 12.32 16.438 21.344 1 94.75 189 ARG B C 1
ATOM 4265 O O . ARG B 1 189 ? 11.641 15.422 21.547 1 94.75 189 ARG B O 1
ATOM 4272 N N . ASN B 1 190 ? 13.422 16.359 20.672 1 94.69 190 ASN B N 1
ATOM 4273 C CA . ASN B 1 190 ? 14.008 15.133 20.141 1 94.69 190 ASN B CA 1
ATOM 4274 C C . ASN B 1 190 ? 13.023 14.375 19.25 1 94.69 190 ASN B C 1
ATOM 4276 O O . ASN B 1 190 ? 12.82 13.172 19.438 1 94.69 190 ASN B O 1
ATOM 4280 N N . VAL B 1 191 ? 12.328 15.125 18.391 1 94.31 191 VAL B N 1
ATOM 4281 C CA . VAL B 1 191 ? 11.352 14.539 17.484 1 94.31 191 VAL B CA 1
ATOM 4282 C C . VAL B 1 191 ? 12.07 13.922 16.281 1 94.31 191 VAL B C 1
ATOM 4284 O O . VAL B 1 191 ? 12.734 14.625 15.523 1 94.31 191 VAL B O 1
ATOM 4287 N N . PRO B 1 192 ? 11.938 12.617 16.172 1 92.75 192 PRO B N 1
ATOM 4288 C CA . PRO B 1 192 ? 12.555 12.008 14.984 1 92.75 192 PRO B CA 1
ATOM 4289 C C . PRO B 1 192 ? 11.773 12.281 13.703 1 92.75 192 PRO B C 1
ATOM 4291 O O . PRO B 1 192 ? 10.555 12.055 13.656 1 92.75 192 PRO B O 1
ATOM 4294 N N . VAL B 1 193 ? 12.406 12.867 12.727 1 93.56 193 VAL B N 1
ATOM 4295 C CA . VAL B 1 193 ? 11.812 13.102 11.414 1 93.56 193 VAL B CA 1
ATOM 4296 C C . VAL B 1 193 ? 12.742 12.57 10.32 1 93.56 193 VAL B C 1
ATOM 4298 O O . VAL B 1 193 ? 13.938 12.883 10.312 1 93.56 193 VAL B O 1
ATOM 4301 N N . SER B 1 194 ? 12.117 11.773 9.438 1 89.69 194 SER B N 1
ATOM 4302 C CA . SER B 1 194 ? 12.914 11.234 8.344 1 89.69 194 SER B CA 1
ATOM 4303 C C . SER B 1 194 ? 13.57 12.344 7.535 1 89.69 194 SER B C 1
ATOM 4305 O O . SER B 1 194 ? 12.914 13.328 7.168 1 89.69 194 SER B O 1
ATOM 4307 N N . GLY B 1 195 ? 14.875 12.219 7.309 1 90.62 195 GLY B N 1
ATOM 4308 C CA . GLY B 1 195 ? 15.594 13.203 6.523 1 90.62 195 GLY B CA 1
ATOM 4309 C C . GLY B 1 195 ? 16.203 14.312 7.363 1 90.62 195 GLY B C 1
ATOM 4310 O O . GLY B 1 195 ? 16.906 15.172 6.844 1 90.62 195 GLY B O 1
ATOM 4311 N N . PHE B 1 196 ? 15.898 14.352 8.648 1 95.38 196 PHE B N 1
ATOM 4312 C CA . PHE B 1 196 ? 16.438 15.352 9.562 1 95.38 196 PHE B CA 1
ATOM 4313 C C . PHE B 1 196 ? 17.422 14.727 10.539 1 95.38 196 PHE B C 1
ATOM 4315 O O . PHE B 1 196 ? 17.156 13.664 11.102 1 95.38 196 PHE B O 1
ATOM 4322 N N . ASN B 1 197 ? 18.531 15.375 10.617 1 96.12 197 ASN B N 1
ATOM 4323 C CA . ASN B 1 197 ? 19.578 14.93 11.531 1 96.12 197 ASN B CA 1
ATOM 4324 C C . ASN B 1 197 ? 19.828 15.938 12.648 1 96.12 197 ASN B C 1
ATOM 4326 O O . ASN B 1 197 ? 20.469 16.969 12.445 1 96.12 197 ASN B O 1
ATOM 4330 N N . HIS B 1 198 ? 19.484 15.641 13.883 1 93.94 198 HIS B N 1
ATOM 4331 C CA . HIS B 1 198 ? 19.516 16.547 15.023 1 93.94 198 HIS B CA 1
ATOM 4332 C C . HIS B 1 198 ? 20.922 17.016 15.328 1 93.94 198 HIS B C 1
ATOM 4334 O O . HIS B 1 198 ? 21.125 18.062 15.945 1 93.94 198 HIS B O 1
ATOM 4340 N N . SER B 1 199 ? 21.922 16.266 14.883 1 94.5 199 SER B N 1
ATOM 4341 C CA . SER B 1 199 ? 23.312 16.609 15.164 1 94.5 199 SER B CA 1
ATOM 4342 C C . SER B 1 199 ? 23.875 17.547 14.102 1 94.5 199 SER B C 1
ATOM 4344 O O . SER B 1 199 ? 25.016 18 14.203 1 94.5 199 SER B O 1
ATOM 4346 N N . ASP B 1 200 ? 23.031 17.859 13.125 1 96.81 200 ASP B N 1
ATOM 4347 C CA . ASP B 1 200 ? 23.469 18.719 12.031 1 96.81 200 ASP B CA 1
ATOM 4348 C C . ASP B 1 200 ? 22.406 19.75 11.672 1 96.81 200 ASP B C 1
ATOM 4350 O O . ASP B 1 200 ? 21.75 19.641 10.633 1 96.81 200 ASP B O 1
ATOM 4354 N N . PRO B 1 201 ? 22.344 20.797 12.438 1 96.94 201 PRO B N 1
ATOM 4355 C CA . PRO B 1 201 ? 21.297 21.797 12.219 1 96.94 201 PRO B CA 1
ATOM 4356 C C . PRO B 1 201 ? 21.344 22.406 10.812 1 96.94 201 PRO B C 1
ATOM 4358 O O . PRO B 1 201 ? 20.297 22.734 10.242 1 96.94 201 PRO B O 1
ATOM 4361 N N . GLU B 1 202 ? 22.5 22.578 10.242 1 97.88 202 GLU B N 1
ATOM 4362 C CA . GLU B 1 202 ? 22.594 23.109 8.891 1 97.88 202 GLU B CA 1
ATOM 4363 C C . GLU B 1 202 ? 21.844 22.234 7.895 1 97.88 202 GLU B C 1
ATOM 4365 O O . GLU B 1 202 ? 21.078 22.734 7.062 1 97.88 202 GLU B O 1
ATOM 4370 N N . SER B 1 203 ? 22.078 20.938 8.062 1 98.19 203 SER B N 1
ATOM 4371 C CA . SER B 1 203 ? 21.391 20.016 7.16 1 98.19 203 SER B CA 1
ATOM 4372 C C . SER B 1 203 ? 19.891 20.016 7.391 1 98.19 203 SER B C 1
ATOM 4374 O O . SER B 1 203 ? 19.109 19.812 6.461 1 98.19 203 SER B O 1
ATOM 4376 N N . MET B 1 204 ? 19.438 20.297 8.609 1 98.5 204 MET B N 1
ATOM 4377 C CA . MET B 1 204 ? 18.016 20.344 8.922 1 98.5 204 MET B CA 1
ATOM 4378 C C . MET B 1 204 ? 17.344 21.531 8.25 1 98.5 204 MET B C 1
ATOM 4380 O O . MET B 1 204 ? 16.219 21.422 7.762 1 98.5 204 MET B O 1
ATOM 4384 N N . PHE B 1 205 ? 18.047 22.641 8.203 1 98.69 205 PHE B N 1
ATOM 4385 C CA . PHE B 1 205 ? 17.516 23.812 7.516 1 98.69 205 PHE B CA 1
ATOM 4386 C C . PHE B 1 205 ? 17.359 23.547 6.027 1 98.69 205 PHE B C 1
ATOM 4388 O O . PHE B 1 205 ? 16.359 23.922 5.418 1 98.69 205 PHE B O 1
ATOM 4395 N N . LYS B 1 206 ? 18.328 22.859 5.457 1 98.62 206 LYS B N 1
ATOM 4396 C CA . LYS B 1 206 ? 18.25 22.484 4.047 1 98.62 206 LYS B CA 1
ATOM 4397 C C . LYS B 1 206 ? 17.078 21.547 3.795 1 98.62 206 LYS B C 1
ATOM 4399 O O . LYS B 1 206 ? 16.359 21.688 2.803 1 98.62 206 LYS B O 1
ATOM 4404 N N . ALA B 1 207 ? 16.922 20.594 4.699 1 98.38 207 ALA B N 1
ATOM 4405 C CA . ALA B 1 207 ? 15.82 19.641 4.582 1 98.38 207 ALA B CA 1
ATOM 4406 C C . ALA B 1 207 ? 14.469 20.344 4.672 1 98.38 207 ALA B C 1
ATOM 4408 O O . ALA B 1 207 ? 13.57 20.078 3.877 1 98.38 207 ALA B O 1
ATOM 4409 N N . TRP B 1 208 ? 14.391 21.25 5.633 1 98.69 208 TRP B N 1
ATOM 4410 C CA . TRP B 1 208 ? 13.18 22.047 5.758 1 98.69 208 TRP B CA 1
ATOM 4411 C C . TRP B 1 208 ? 12.891 22.812 4.465 1 98.69 208 TRP B C 1
ATOM 4413 O O . TRP B 1 208 ? 11.766 22.781 3.963 1 98.69 208 TRP B O 1
ATOM 4423 N N . ASN B 1 209 ? 13.906 23.422 3.941 1 98.69 209 ASN B N 1
ATOM 4424 C CA . ASN B 1 209 ? 13.766 24.219 2.729 1 98.69 209 ASN B CA 1
ATOM 4425 C C . ASN B 1 209 ? 13.273 23.375 1.557 1 98.69 209 ASN B C 1
ATOM 4427 O O . ASN B 1 209 ? 12.391 23.797 0.806 1 98.69 209 ASN B O 1
ATOM 4431 N N . ASN B 1 210 ? 13.859 22.234 1.432 1 98 210 ASN B N 1
ATOM 4432 C CA . ASN B 1 210 ? 13.477 21.328 0.345 1 98 210 ASN B CA 1
ATOM 4433 C C . ASN B 1 210 ? 12.023 20.891 0.475 1 98 210 ASN B C 1
ATOM 4435 O O . ASN B 1 210 ? 11.273 20.891 -0.505 1 98 210 ASN B O 1
ATOM 4439 N N . LEU B 1 211 ? 11.578 20.562 1.636 1 97.69 211 LEU B N 1
ATOM 4440 C CA . LEU B 1 211 ? 10.219 20.094 1.879 1 97.69 211 LEU B CA 1
ATOM 4441 C C . LEU B 1 211 ? 9.203 21.219 1.647 1 97.69 211 LEU B C 1
ATOM 4443 O O . LEU B 1 211 ? 8.266 21.047 0.86 1 97.69 211 LEU B O 1
ATOM 4447 N N . ILE B 1 212 ? 9.492 22.312 2.279 1 98.31 212 ILE B N 1
ATOM 4448 C CA . ILE B 1 212 ? 8.508 23.391 2.256 1 98.31 212 ILE B CA 1
ATOM 4449 C C . ILE B 1 212 ? 8.422 23.984 0.853 1 98.31 212 ILE B C 1
ATOM 4451 O O . ILE B 1 212 ? 7.352 24.406 0.411 1 98.31 212 ILE B O 1
ATOM 4455 N N . SER B 1 213 ? 9.555 24.031 0.129 1 98.19 213 SER B N 1
ATOM 4456 C CA . SER B 1 213 ? 9.547 24.531 -1.243 1 98.19 213 SER B CA 1
ATOM 4457 C C . SER B 1 213 ? 8.602 23.719 -2.121 1 98.19 213 SER B C 1
ATOM 4459 O O . SER B 1 213 ? 7.793 24.297 -2.863 1 98.19 213 SER B O 1
ATOM 4461 N N . ARG B 1 214 ? 8.633 22.469 -1.946 1 97.38 214 ARG B N 1
ATOM 4462 C CA . ARG B 1 214 ? 7.785 21.594 -2.746 1 97.38 214 ARG B CA 1
ATOM 4463 C C . ARG B 1 214 ? 6.324 21.703 -2.322 1 97.38 214 ARG B C 1
ATOM 4465 O O . ARG B 1 214 ? 5.434 21.781 -3.17 1 97.38 214 ARG B O 1
ATOM 4472 N N . MET B 1 215 ? 6.078 21.719 -1.079 1 98.25 215 MET B N 1
ATOM 4473 C CA . MET B 1 215 ? 4.719 21.797 -0.557 1 98.25 215 MET B CA 1
ATOM 4474 C C . MET B 1 215 ? 4.051 23.109 -0.966 1 98.25 215 MET B C 1
ATOM 4476 O O . MET B 1 215 ? 2.906 23.109 -1.424 1 98.25 215 MET B O 1
ATOM 4480 N N . VAL B 1 216 ? 4.805 24.172 -0.845 1 97.56 216 VAL B N 1
ATOM 4481 C CA . VAL B 1 216 ? 4.27 25.484 -1.188 1 97.56 216 VAL B CA 1
ATOM 4482 C C . VAL B 1 216 ? 4.027 25.562 -2.693 1 97.56 216 VAL B C 1
ATOM 4484 O O . VAL B 1 216 ? 3.018 26.125 -3.137 1 97.56 216 VAL B O 1
ATOM 4487 N N . PHE B 1 217 ? 4.945 25.047 -3.479 1 97.25 217 PHE B N 1
ATOM 4488 C CA . PHE B 1 217 ? 4.801 25.047 -4.93 1 97.25 217 PHE B CA 1
ATOM 4489 C C . PHE B 1 217 ? 3.512 24.344 -5.344 1 97.25 217 PHE B C 1
ATOM 4491 O O . PHE B 1 217 ? 2.717 24.906 -6.105 1 97.25 217 PHE B O 1
ATOM 4498 N N . THR B 1 218 ? 3.275 23.156 -4.832 1 97.44 218 THR B N 1
ATOM 4499 C CA . THR B 1 218 ? 2.1 22.391 -5.23 1 97.44 218 THR B CA 1
ATOM 4500 C C . THR B 1 218 ? 0.826 23.047 -4.691 1 97.44 218 THR B C 1
ATOM 4502 O O . THR B 1 218 ? -0.205 23.047 -5.367 1 97.44 218 THR B O 1
ATOM 4505 N N . CYS B 1 219 ? 0.898 23.547 -3.506 1 97.75 219 CYS B N 1
ATOM 4506 C CA . CYS B 1 219 ? -0.26 24.234 -2.938 1 97.75 219 CYS B CA 1
ATOM 4507 C C . CYS B 1 219 ? -0.631 25.453 -3.766 1 97.75 219 CYS B C 1
ATOM 4509 O O . CYS B 1 219 ? -1.81 25.703 -4.031 1 97.75 219 CYS B O 1
ATOM 4511 N N . SER B 1 220 ? 0.368 26.188 -4.168 1 95.62 220 SER B N 1
ATOM 4512 C CA . SER B 1 220 ? 0.147 27.406 -4.957 1 95.62 220 SER B CA 1
ATOM 4513 C C . SER B 1 220 ? -0.467 27.062 -6.312 1 95.62 220 SER B C 1
ATOM 4515 O O . SER B 1 220 ? -1.194 27.875 -6.887 1 95.62 220 SER B O 1
ATOM 4517 N N . ASN B 1 221 ? -0.188 25.906 -6.797 1 95.12 221 ASN B N 1
ATOM 4518 C CA . ASN B 1 221 ? -0.716 25.469 -8.086 1 95.12 221 ASN B CA 1
ATOM 4519 C C . ASN B 1 221 ? -2.088 24.812 -7.945 1 95.12 221 ASN B C 1
ATOM 4521 O O . ASN B 1 221 ? -2.709 24.438 -8.938 1 95.12 221 ASN B O 1
ATOM 4525 N N . ALA B 1 222 ? -2.523 24.641 -6.766 1 95.69 222 ALA B N 1
ATOM 4526 C CA . ALA B 1 222 ? -3.834 24.062 -6.488 1 95.69 222 ALA B CA 1
ATOM 4527 C C . ALA B 1 222 ? -4.797 25.109 -5.938 1 95.69 222 ALA B C 1
ATOM 4529 O O . ALA B 1 222 ? -5.426 24.891 -4.898 1 95.69 222 ALA B O 1
ATOM 4530 N N . LYS B 1 223 ? -4.957 26.141 -6.719 1 89.25 223 LYS B N 1
ATOM 4531 C CA . LYS B 1 223 ? -5.793 27.25 -6.27 1 89.25 223 LYS B CA 1
ATOM 4532 C C . LYS B 1 223 ? -7.223 26.797 -6.004 1 89.25 223 LYS B C 1
ATOM 4534 O O . LYS B 1 223 ? -7.801 26.047 -6.797 1 89.25 223 LYS B O 1
ATOM 4539 N N . GLY B 1 224 ? -7.699 27.172 -4.875 1 94.5 224 GLY B N 1
ATOM 4540 C CA . GLY B 1 224 ? -9.055 26.797 -4.492 1 94.5 224 GLY B CA 1
ATOM 4541 C C . GLY B 1 224 ? -9.125 25.469 -3.766 1 94.5 224 GLY B C 1
ATOM 4542 O O . GLY B 1 224 ? -10.141 25.156 -3.129 1 94.5 224 GLY B O 1
ATOM 4543 N N . LEU B 1 225 ? -8.055 24.703 -3.82 1 97.81 225 LEU B N 1
ATOM 4544 C CA . LEU B 1 225 ? -8.062 23.375 -3.213 1 97.81 225 LEU B CA 1
ATOM 4545 C C . LEU B 1 225 ? -7.102 23.312 -2.035 1 97.81 225 LEU B C 1
ATOM 4547 O O . LEU B 1 225 ? -7.207 22.422 -1.189 1 97.81 225 LEU B O 1
ATOM 4551 N N . CYS B 1 226 ? -6.16 24.219 -2.016 1 98.31 226 CYS B N 1
ATOM 4552 C CA . CYS B 1 226 ? -5.164 24.203 -0.951 1 98.31 226 CYS B CA 1
ATOM 4553 C C . CYS B 1 226 ? -5.047 25.578 -0.299 1 98.31 226 CYS B C 1
ATOM 4555 O O . CYS B 1 226 ? -4.891 26.578 -0.99 1 98.31 226 CYS B O 1
ATOM 4557 N N . LEU B 1 227 ? -5.129 25.609 0.992 1 98.06 227 LEU B N 1
ATOM 4558 C CA . LEU B 1 227 ? -5.035 26.828 1.773 1 98.06 227 LEU B CA 1
ATOM 4559 C C . LEU B 1 227 ? -3.76 26.859 2.607 1 98.06 227 LEU B C 1
ATOM 4561 O O . LEU B 1 227 ? -3.504 25.922 3.381 1 98.06 227 LEU B O 1
ATOM 4565 N N . LYS B 1 228 ? -2.973 27.844 2.434 1 97.38 228 LYS B N 1
ATOM 4566 C CA . LYS B 1 228 ? -1.795 28.047 3.273 1 97.38 228 LYS B CA 1
ATOM 4567 C C . LYS B 1 228 ? -2.164 28.75 4.574 1 97.38 228 LYS B C 1
ATOM 4569 O O . LYS B 1 228 ? -2.863 29.766 4.562 1 97.38 228 LYS B O 1
ATOM 4574 N N . VAL B 1 229 ? -1.734 28.234 5.668 1 97.75 229 VAL B N 1
ATOM 4575 C CA . VAL B 1 229 ? -2.016 28.781 6.984 1 97.75 229 VAL B CA 1
ATOM 4576 C C . VAL B 1 229 ? -0.71 28.969 7.758 1 97.75 229 VAL B C 1
ATOM 4578 O O . VAL B 1 229 ? 0.033 28 7.973 1 97.75 229 VAL B O 1
ATOM 4581 N N . TYR B 1 230 ? -0.448 30.172 8.18 1 97.69 230 TYR B N 1
ATOM 4582 C CA . TYR B 1 230 ? 0.723 30.453 9 1 97.69 230 TYR B CA 1
ATOM 4583 C C . TYR B 1 230 ? 0.445 30.156 10.469 1 97.69 230 TYR B C 1
ATOM 4585 O O . TYR B 1 230 ? -0.536 30.641 11.031 1 97.69 230 TYR B O 1
ATOM 4593 N N . TYR B 1 231 ? 1.301 29.328 10.992 1 98.38 231 TYR B N 1
ATOM 4594 C CA . TYR B 1 231 ? 1.197 29 12.406 1 98.38 231 TYR B CA 1
ATOM 4595 C C . TYR B 1 231 ? 1.171 30.266 13.266 1 98.38 231 TYR B C 1
ATOM 4597 O O . TYR B 1 231 ? 0.349 30.391 14.172 1 98.38 231 TYR B O 1
ATOM 4605 N N . GLU B 1 232 ? 2.057 31.25 13 1 98 232 GLU B N 1
ATOM 4606 C CA . GLU B 1 232 ? 2.184 32.5 13.766 1 98 232 GLU B CA 1
ATOM 4607 C C . GLU B 1 232 ? 0.876 33.281 13.758 1 98 232 GLU B C 1
ATOM 4609 O O . GLU B 1 232 ? 0.488 33.844 14.773 1 98 232 GLU B O 1
ATOM 4614 N N . ARG B 1 233 ? 0.242 33.25 12.648 1 96.94 233 ARG B N 1
ATOM 4615 C CA . ARG B 1 233 ? -1.037 33.938 12.586 1 96.94 233 ARG B CA 1
ATOM 4616 C C . ARG B 1 233 ? -2.119 33.188 13.344 1 96.94 233 ARG B C 1
ATOM 4618 O O . ARG B 1 233 ? -2.91 33.781 14.078 1 96.94 233 ARG B O 1
ATOM 4625 N N . LEU B 1 234 ? -2.172 31.891 13.148 1 98.25 234 LEU B N 1
ATOM 4626 C CA . LEU B 1 234 ? -3.18 31.047 13.781 1 98.25 234 LEU B CA 1
ATOM 4627 C C . LEU B 1 234 ? -3.191 31.25 15.289 1 98.25 234 LEU B C 1
ATOM 4629 O O . LEU B 1 234 ? -4.254 31.438 15.891 1 98.25 234 LEU B O 1
ATOM 4633 N N . VAL B 1 235 ? -2.039 31.312 15.938 1 98.44 235 VAL B N 1
ATOM 4634 C CA . VAL B 1 235 ? -1.988 31.328 17.391 1 98.44 235 VAL B CA 1
ATOM 4635 C C . VAL B 1 235 ? -2.25 32.75 17.906 1 98.44 235 VAL B C 1
ATOM 4637 O O . VAL B 1 235 ? -2.664 32.906 19.062 1 98.44 235 VAL B O 1
ATOM 4640 N N . GLN B 1 236 ? -2.023 33.75 17.078 1 97.81 236 GLN B N 1
ATOM 4641 C CA . GLN B 1 236 ? -2.236 35.125 17.516 1 97.81 236 GLN B CA 1
ATOM 4642 C C . GLN B 1 236 ? -3.668 35.562 17.234 1 97.81 236 GLN B C 1
ATOM 4644 O O . GLN B 1 236 ? -4.207 36.438 17.938 1 97.81 236 GLN B O 1
ATOM 4649 N N . ARG B 1 237 ? -4.223 35.031 16.156 1 97.38 237 ARG B N 1
ATOM 4650 C CA . ARG B 1 237 ? -5.578 35.375 15.734 1 97.38 237 ARG B CA 1
ATOM 4651 C C . ARG B 1 237 ? -6.402 34.094 15.477 1 97.38 237 ARG B C 1
ATOM 4653 O O . ARG B 1 237 ? -6.895 33.906 14.359 1 97.38 237 ARG B O 1
ATOM 4660 N N . PRO B 1 238 ? -6.625 33.312 16.562 1 98.19 238 PRO B N 1
ATOM 4661 C CA . PRO B 1 238 ? -7.242 31.984 16.344 1 98.19 238 PRO B CA 1
ATOM 4662 C C . PRO B 1 238 ? -8.664 32.094 15.797 1 98.19 238 PRO B C 1
ATOM 4664 O O . PRO B 1 238 ? -9.055 31.312 14.922 1 98.19 238 PRO B O 1
ATOM 4667 N N . SER B 1 239 ? -9.438 33.062 16.25 1 98.12 239 SER B N 1
ATOM 4668 C CA . SER B 1 239 ? -10.812 33.188 15.805 1 98.12 239 SER B CA 1
ATOM 4669 C C . SER B 1 239 ? -10.875 33.594 14.328 1 98.12 239 SER B C 1
ATOM 4671 O O . SER B 1 239 ? -11.625 33 13.547 1 98.12 239 SER B O 1
ATOM 4673 N N . ASP B 1 240 ? -10.086 34.562 13.977 1 97.25 240 ASP B N 1
ATOM 4674 C CA . ASP B 1 240 ? -10.047 35.031 12.594 1 97.25 240 ASP B CA 1
ATOM 4675 C C . ASP B 1 240 ? -9.602 33.938 11.641 1 97.25 240 ASP B C 1
ATOM 4677 O O . ASP B 1 240 ? -10.227 33.719 10.602 1 97.25 240 ASP B O 1
ATOM 4681 N N . GLU B 1 241 ? -8.539 33.281 11.977 1 97.56 241 GLU B N 1
ATOM 4682 C CA . GLU B 1 241 ? -8.008 32.219 11.133 1 97.56 241 GLU B CA 1
ATOM 4683 C C . GLU B 1 241 ? -8.977 31.047 11.047 1 97.56 241 GLU B C 1
ATOM 4685 O O . GLU B 1 241 ? -9.156 30.469 9.977 1 97.56 241 GLU B O 1
ATOM 4690 N N . ALA B 1 242 ? -9.594 30.688 12.172 1 98.5 242 ALA B N 1
ATOM 4691 C CA . ALA B 1 242 ? -10.562 29.594 12.156 1 98.5 242 ALA B CA 1
ATOM 4692 C C . ALA B 1 242 ? -11.727 29.922 11.227 1 98.5 242 ALA B C 1
ATOM 4694 O O . ALA B 1 242 ? -12.195 29.047 10.492 1 98.5 242 ALA B O 1
ATOM 4695 N N . ARG B 1 243 ? -12.195 31.109 11.273 1 97.94 243 ARG B N 1
ATOM 4696 C CA . ARG B 1 243 ? -13.273 31.516 10.375 1 97.94 243 ARG B CA 1
ATOM 4697 C C . ARG B 1 243 ? -12.852 31.391 8.914 1 97.94 243 ARG B C 1
ATOM 4699 O O . ARG B 1 243 ? -13.617 30.906 8.086 1 97.94 243 ARG B O 1
ATOM 4706 N N . ARG B 1 244 ? -11.68 31.859 8.609 1 97.25 244 ARG B N 1
ATOM 4707 C CA . ARG B 1 244 ? -11.141 31.781 7.258 1 97.25 244 ARG B CA 1
ATOM 4708 C C . ARG B 1 244 ? -11.055 30.328 6.797 1 97.25 244 ARG B C 1
ATOM 4710 O O . ARG B 1 244 ? -11.477 30 5.688 1 97.25 244 ARG B O 1
ATOM 4717 N N . ILE B 1 245 ? -10.57 29.5 7.652 1 98.5 245 ILE B N 1
ATOM 4718 C CA . ILE B 1 245 ? -10.352 28.078 7.348 1 98.5 245 ILE B CA 1
ATOM 4719 C C . ILE B 1 245 ? -11.688 27.375 7.152 1 98.5 245 ILE B C 1
ATOM 4721 O O . ILE B 1 245 ? -11.883 26.656 6.176 1 98.5 245 ILE B O 1
ATOM 4725 N N . LEU B 1 246 ? -12.641 27.578 8.07 1 98.75 246 LEU B N 1
ATOM 4726 C CA . LEU B 1 246 ? -13.938 26.922 7.961 1 98.75 246 LEU B CA 1
ATOM 4727 C C . LEU B 1 246 ? -14.688 27.406 6.719 1 98.75 246 LEU B C 1
ATOM 4729 O O . LEU B 1 246 ? -15.391 26.625 6.074 1 98.75 246 LEU B O 1
ATOM 4733 N N . HIS B 1 247 ? -14.523 28.672 6.422 1 98.19 247 HIS B N 1
ATOM 4734 C CA . HIS B 1 247 ? -15.086 29.188 5.18 1 98.19 247 HIS B CA 1
ATOM 4735 C C . HIS B 1 247 ? -14.492 28.469 3.969 1 98.19 247 HIS B C 1
ATOM 4737 O O . HIS B 1 247 ? -15.227 28.047 3.072 1 98.19 247 HIS B O 1
ATOM 4743 N N . PHE B 1 248 ? -13.242 28.344 3.869 1 98.19 248 PHE B N 1
ATOM 4744 C CA . PHE B 1 248 ? -12.547 27.641 2.801 1 98.19 248 PHE B CA 1
ATOM 4745 C C . PHE B 1 248 ? -13.055 26.203 2.678 1 98.19 248 PHE B C 1
ATOM 4747 O O . PHE B 1 248 ? -13.234 25.703 1.568 1 98.19 248 PHE B O 1
ATOM 4754 N N . LEU B 1 249 ? -13.312 25.547 3.857 1 98.44 249 LEU B N 1
ATOM 4755 C CA . LEU B 1 249 ? -13.734 24.156 3.902 1 98.44 249 LEU B CA 1
ATOM 4756 C C . LEU B 1 249 ? -15.234 24.031 3.631 1 98.44 249 LEU B C 1
ATOM 4758 O O . LEU B 1 249 ? -15.758 22.922 3.518 1 98.44 249 LEU B O 1
ATOM 4762 N N . ASP B 1 250 ? -15.922 25.125 3.514 1 97.56 250 ASP B N 1
ATOM 4763 C CA . ASP B 1 250 ? -17.375 25.141 3.344 1 97.56 250 ASP B CA 1
ATOM 4764 C C . ASP B 1 250 ? -18.078 24.453 4.508 1 97.56 250 ASP B C 1
ATOM 4766 O O . ASP B 1 250 ? -18.922 23.578 4.293 1 97.56 250 ASP B O 1
ATOM 4770 N N . VAL B 1 251 ? -17.625 24.766 5.695 1 97.81 251 VAL B N 1
ATOM 4771 C CA . VAL B 1 251 ? -18.172 24.234 6.945 1 97.81 251 VAL B CA 1
ATOM 4772 C C . VAL B 1 251 ? -18.656 25.391 7.816 1 97.81 251 VAL B C 1
ATOM 4774 O O . VAL B 1 251 ? -17.984 26.422 7.922 1 97.81 251 VAL B O 1
ATOM 4777 N N . PRO B 1 252 ? -19.797 25.25 8.484 1 98.12 252 PRO B N 1
ATOM 4778 C CA . PRO B 1 252 ? -20.312 26.344 9.312 1 98.12 252 PRO B CA 1
ATOM 4779 C C . PRO B 1 252 ? -19.438 26.609 10.531 1 98.12 252 PRO B C 1
ATOM 4781 O O . PRO B 1 252 ? -18.719 25.719 10.992 1 98.12 252 PRO B O 1
ATOM 4784 N N . TRP B 1 253 ? -19.578 27.812 11.023 1 98.38 253 TRP B N 1
ATOM 4785 C CA . TRP B 1 253 ? -18.844 28.219 12.219 1 98.38 253 TRP B CA 1
ATOM 4786 C C . TRP B 1 253 ? -19.312 27.422 13.43 1 98.38 253 TRP B C 1
ATOM 4788 O O . TRP B 1 253 ? -20.5 27.109 13.562 1 98.38 253 TRP B O 1
ATOM 4798 N N . SER B 1 254 ? -18.453 27.031 14.242 1 98.19 254 SER B N 1
ATOM 4799 C CA . SER B 1 254 ? -18.688 26.531 15.586 1 98.19 254 SER B CA 1
ATOM 4800 C C . SER B 1 254 ? -17.656 27.062 16.578 1 98.19 254 SER B C 1
ATOM 4802 O O . SER B 1 254 ? -16.453 26.953 16.344 1 98.19 254 SER B O 1
ATOM 4804 N N . ASP B 1 255 ? -18.094 27.562 17.688 1 98.06 255 ASP B N 1
ATOM 4805 C CA . ASP B 1 255 ? -17.188 28.078 18.703 1 98.06 255 ASP B CA 1
ATOM 4806 C C . ASP B 1 255 ? -16.281 26.984 19.25 1 98.06 255 ASP B C 1
ATOM 4808 O O . ASP B 1 255 ? -15.234 27.266 19.844 1 98.06 255 ASP B O 1
ATOM 4812 N N . ASP B 1 256 ? -16.656 25.75 19.031 1 97.56 256 ASP B N 1
ATOM 4813 C CA . ASP B 1 256 ? -15.93 24.609 19.562 1 97.56 256 ASP B CA 1
ATOM 4814 C C . ASP B 1 256 ? -14.492 24.594 19.031 1 97.56 256 ASP B C 1
ATOM 4816 O O . ASP B 1 256 ? -13.586 24.094 19.719 1 97.56 256 ASP B O 1
ATOM 4820 N N . VAL B 1 257 ? -14.227 25.188 17.906 1 98.38 257 VAL B N 1
ATOM 4821 C CA . VAL B 1 257 ? -12.914 25.125 17.281 1 98.38 257 VAL B CA 1
ATOM 4822 C C . VAL B 1 257 ? -11.914 25.938 18.078 1 98.38 257 VAL B C 1
ATOM 4824 O O . VAL B 1 257 ? -10.695 25.797 17.906 1 98.38 257 VAL B O 1
ATOM 4827 N N . LEU B 1 258 ? -12.43 26.828 18.984 1 98.31 258 LEU B N 1
ATOM 4828 C CA . LEU B 1 258 ? -11.562 27.672 19.797 1 98.31 258 LEU B CA 1
ATOM 4829 C C . LEU B 1 258 ? -11.383 27.078 21.203 1 98.31 258 LEU B C 1
ATOM 4831 O O . LEU B 1 258 ? -10.641 27.625 22.016 1 98.31 258 LEU B O 1
ATOM 4835 N N . SER B 1 259 ? -12.07 25.938 21.469 1 97.69 259 SER B N 1
ATOM 4836 C CA . SER B 1 259 ? -12.047 25.344 22.812 1 97.69 259 SER B CA 1
ATOM 4837 C C . SER B 1 259 ? -11.789 23.844 22.734 1 97.69 259 SER B C 1
ATOM 4839 O O . SER B 1 259 ? -12.453 23.062 23.422 1 97.69 259 SER B O 1
ATOM 4841 N N . HIS B 1 260 ? -10.875 23.531 21.859 1 97.38 260 HIS B N 1
ATOM 4842 C CA . HIS B 1 260 ? -10.578 22.109 21.656 1 97.38 260 HIS B CA 1
ATOM 4843 C C . HIS B 1 260 ? -10.133 21.453 22.953 1 97.38 260 HIS B C 1
ATOM 4845 O O . HIS B 1 260 ? -10.414 20.266 23.188 1 97.38 260 HIS B O 1
ATOM 4851 N N . GLN B 1 261 ? -9.438 22.188 23.844 1 96 261 GLN B N 1
ATOM 4852 C CA . GLN B 1 261 ? -8.883 21.656 25.078 1 96 261 GLN B CA 1
ATOM 4853 C C . GLN B 1 261 ? -9.977 21.078 25.969 1 96 261 GLN B C 1
ATOM 4855 O O . GLN B 1 261 ? -9.734 20.156 26.75 1 96 261 GLN B O 1
ATOM 4860 N N . ASP B 1 262 ? -11.125 21.547 25.797 1 95.81 262 ASP B N 1
ATOM 4861 C CA . ASP B 1 262 ? -12.242 21.109 26.625 1 95.81 262 ASP B CA 1
ATOM 4862 C C . ASP B 1 262 ? -12.82 19.781 26.125 1 95.81 262 ASP B C 1
ATOM 4864 O O . ASP B 1 262 ? -13.617 19.141 26.812 1 95.81 262 ASP B O 1
ATOM 4868 N N . LYS B 1 263 ? -12.414 19.391 24.984 1 94.81 263 LYS B N 1
ATOM 4869 C CA . LYS B 1 263 ? -13.031 18.234 24.344 1 94.81 263 LYS B CA 1
ATOM 4870 C C . LYS B 1 263 ? -12.047 17.062 24.25 1 94.81 263 LYS B C 1
ATOM 4872 O O . LYS B 1 263 ? -12.383 16 23.719 1 94.81 263 LYS B O 1
ATOM 4877 N N . ILE B 1 264 ? -10.883 17.328 24.719 1 93.25 264 ILE B N 1
ATOM 4878 C CA . ILE B 1 264 ? -9.852 16.281 24.688 1 93.25 264 ILE B CA 1
ATOM 4879 C C . ILE B 1 264 ? -10.242 15.141 25.625 1 93.25 264 ILE B C 1
ATOM 4881 O O . ILE B 1 264 ? -10.625 15.375 26.781 1 93.25 264 ILE B O 1
ATOM 4885 N N . GLY B 1 265 ? -10.094 13.859 25.156 1 86.75 265 GLY B N 1
ATOM 4886 C CA . GLY B 1 265 ? -10.438 12.68 25.938 1 86.75 265 GLY B CA 1
ATOM 4887 C C . GLY B 1 265 ? -11.828 12.148 25.656 1 86.75 265 GLY B C 1
ATOM 4888 O O . GLY B 1 265 ? -12.102 10.969 25.859 1 86.75 265 GLY B O 1
ATOM 4889 N N . ASP B 1 266 ? -12.711 12.945 25.203 1 82.25 266 ASP B N 1
ATOM 4890 C CA . ASP B 1 266 ? -14.07 12.539 24.875 1 82.25 266 ASP B CA 1
ATOM 4891 C C . ASP B 1 266 ? -14.273 12.477 23.359 1 82.25 266 ASP B C 1
ATOM 4893 O O . ASP B 1 266 ? -14.234 11.398 22.766 1 82.25 266 ASP B O 1
ATOM 4897 N N . GLU B 1 267 ? -14.25 13.617 22.797 1 81.06 267 GLU B N 1
ATOM 4898 C CA . GLU B 1 267 ? -14.523 13.742 21.375 1 81.06 267 GLU B CA 1
ATOM 4899 C C . GLU B 1 267 ? -13.234 13.703 20.562 1 81.06 267 GLU B C 1
ATOM 4901 O O . GLU B 1 267 ? -13.234 13.258 19.406 1 81.06 267 GLU B O 1
ATOM 4906 N N . ILE B 1 268 ? -12.305 14.211 21.156 1 89.62 268 ILE B N 1
ATOM 4907 C CA . ILE B 1 268 ? -11.008 14.281 20.484 1 89.62 268 ILE B CA 1
ATOM 4908 C C . ILE B 1 268 ? -10.055 13.258 21.078 1 89.62 268 ILE B C 1
ATOM 4910 O O . ILE B 1 268 ? -9.766 13.305 22.281 1 89.62 268 ILE B O 1
ATOM 4914 N N . HIS B 1 269 ? -9.547 12.383 20.25 1 89.94 269 HIS B N 1
ATOM 4915 C CA . HIS B 1 269 ? -8.578 11.383 20.688 1 89.94 269 HIS B CA 1
ATOM 4916 C C . HIS B 1 269 ? -7.156 11.797 20.312 1 89.94 269 HIS B C 1
ATOM 4918 O O . HIS B 1 269 ? -6.922 12.305 19.219 1 89.94 269 HIS B O 1
ATOM 4924 N N . LEU B 1 270 ? -6.332 11.656 21.344 1 91.62 270 LEU B N 1
ATOM 4925 C CA . LEU B 1 270 ? -4.914 11.938 21.141 1 91.62 270 LEU B CA 1
ATOM 4926 C C . LEU B 1 270 ? -4.07 10.688 21.375 1 91.62 270 LEU B C 1
ATOM 4928 O O . LEU B 1 270 ? -4.391 9.875 22.25 1 91.62 270 LEU B O 1
ATOM 4932 N N . ASN B 1 271 ? -3.086 10.562 20.578 1 91.12 271 ASN B N 1
ATOM 4933 C CA . ASN B 1 271 ? -2.037 9.586 20.859 1 91.12 271 ASN B CA 1
ATOM 4934 C C . ASN B 1 271 ? -1.005 10.141 21.844 1 91.12 271 ASN B C 1
ATOM 4936 O O . ASN B 1 271 ? -0.283 11.086 21.516 1 91.12 271 ASN B O 1
ATOM 4940 N N . PRO B 1 272 ? -0.891 9.562 23.031 1 87.75 272 PRO B N 1
ATOM 4941 C CA . PRO B 1 272 ? 0.034 10.094 24.031 1 87.75 272 PRO B CA 1
ATOM 4942 C C . PRO B 1 272 ? 1.488 10.062 23.578 1 87.75 272 PRO B C 1
ATOM 4944 O O . PRO B 1 272 ? 2.332 10.781 24.125 1 87.75 272 PRO B O 1
ATOM 4947 N N . LYS B 1 273 ? 1.767 9.258 22.578 1 86.75 273 LYS B N 1
ATOM 4948 C CA . LYS B 1 273 ? 3.148 9.102 22.125 1 86.75 273 LYS B CA 1
ATOM 4949 C C . LYS B 1 273 ? 3.49 10.109 21.047 1 86.75 273 LYS B C 1
ATOM 4951 O O . LYS B 1 273 ? 4.648 10.234 20.641 1 86.75 273 LYS B O 1
ATOM 4956 N N . GLU B 1 274 ? 2.469 10.797 20.578 1 88.94 274 GLU B N 1
ATOM 4957 C CA . GLU B 1 274 ? 2.754 11.859 19.625 1 88.94 274 GLU B CA 1
ATOM 4958 C C . GLU B 1 274 ? 3.445 13.039 20.297 1 88.94 274 GLU B C 1
ATOM 4960 O O . GLU B 1 274 ? 3.053 13.453 21.391 1 88.94 274 GLU B O 1
ATOM 4965 N N . PHE B 1 275 ? 4.363 13.664 19.703 1 85.69 275 PHE B N 1
ATOM 4966 C CA . PHE B 1 275 ? 5.297 14.602 20.328 1 85.69 275 PHE B CA 1
ATOM 4967 C C . PHE B 1 275 ? 4.613 15.93 20.625 1 85.69 275 PHE B C 1
ATOM 4969 O O . PHE B 1 275 ? 5.066 16.688 21.484 1 85.69 275 PHE B O 1
ATOM 4976 N N . SER B 1 276 ? 3.57 16.188 19.922 1 90 276 SER B N 1
ATOM 4977 C CA . SER B 1 276 ? 2.891 17.469 20.094 1 90 276 SER B CA 1
ATOM 4978 C C . SER B 1 276 ? 1.718 17.359 21.062 1 90 276 SER B C 1
ATOM 4980 O O . SER B 1 276 ? 1.055 18.344 21.359 1 90 276 SER B O 1
ATOM 4982 N N . THR B 1 277 ? 1.467 16.203 21.562 1 90.75 277 THR B N 1
ATOM 4983 C CA . THR B 1 277 ? 0.266 15.898 22.344 1 90.75 277 THR B CA 1
ATOM 4984 C C . THR B 1 277 ? 0.196 16.781 23.594 1 90.75 277 THR B C 1
ATOM 4986 O O . THR B 1 277 ? -0.845 17.375 23.875 1 90.75 277 THR B O 1
ATOM 4989 N N . SER B 1 278 ? 1.275 16.906 24.328 1 91.31 278 SER B N 1
ATOM 4990 C CA . SER B 1 278 ? 1.269 17.656 25.562 1 91.31 278 SER B CA 1
ATOM 4991 C C . SER B 1 278 ? 0.968 19.125 25.312 1 91.31 278 SER B C 1
ATOM 4993 O O . SER B 1 278 ? 0.337 19.797 26.141 1 91.31 278 SER B O 1
ATOM 4995 N N . GLN B 1 279 ? 1.348 19.641 24.234 1 92.44 279 GLN B N 1
ATOM 4996 C CA . GLN B 1 279 ? 1.179 21.047 23.922 1 92.44 279 GLN B CA 1
ATOM 4997 C C . GLN B 1 279 ? -0.26 21.359 23.516 1 92.44 279 GLN B C 1
ATOM 4999 O O . GLN B 1 279 ? -0.815 22.375 23.906 1 92.44 279 GLN B O 1
ATOM 5004 N N . VAL B 1 280 ? -0.871 20.406 22.797 1 94.25 280 VAL B N 1
ATOM 5005 C CA . VAL B 1 280 ? -2.162 20.734 22.203 1 94.25 280 VAL B CA 1
ATOM 5006 C C . VAL B 1 280 ? -3.279 20.453 23.203 1 94.25 280 VAL B C 1
ATOM 5008 O O . VAL B 1 280 ? -4.453 20.703 22.922 1 94.25 280 VAL B O 1
ATOM 5011 N N . LYS B 1 281 ? -2.965 19.969 24.344 1 94.19 281 LYS B N 1
ATOM 5012 C CA . LYS B 1 281 ? -3.938 19.828 25.422 1 94.19 281 LYS B CA 1
ATOM 5013 C C . LYS B 1 281 ? -4.285 21.188 26.031 1 94.19 281 LYS B C 1
ATOM 5015 O O . LYS B 1 281 ? -5.32 21.344 26.688 1 94.19 281 LYS B O 1
ATOM 5020 N N . GLU B 1 282 ? -3.391 22.172 25.812 1 95.19 282 GLU B N 1
ATOM 5021 C CA . GLU B 1 282 ? -3.607 23.531 26.297 1 95.19 282 GLU B CA 1
ATOM 5022 C C . GLU B 1 282 ? -4.406 24.344 25.281 1 95.19 282 GLU B C 1
ATOM 5024 O O . GLU B 1 282 ? -4.449 24 24.094 1 95.19 282 GLU B O 1
ATOM 5029 N N . LYS B 1 283 ? -5.02 25.375 25.812 1 96.25 283 LYS B N 1
ATOM 5030 C CA . LYS B 1 283 ? -5.66 26.328 24.906 1 96.25 283 LYS B CA 1
ATOM 5031 C C . LYS B 1 283 ? -4.645 26.953 23.953 1 96.25 283 LYS B C 1
ATOM 5033 O O . LYS B 1 283 ? -3.453 27.016 24.25 1 96.25 283 LYS B O 1
ATOM 5038 N N . VAL B 1 284 ? -5.121 27.312 22.812 1 97.5 284 VAL B N 1
ATOM 5039 C CA . VAL B 1 284 ? -4.246 27.984 21.859 1 97.5 284 VAL B CA 1
ATOM 5040 C C . VAL B 1 284 ? -3.49 29.125 22.547 1 97.5 284 VAL B C 1
ATOM 5042 O O . VAL B 1 284 ? -4.086 29.922 23.281 1 97.5 284 VAL B O 1
ATOM 5045 N N . ASN B 1 285 ? -2.199 29.125 22.406 1 96.31 285 ASN B N 1
ATOM 5046 C CA . ASN B 1 285 ? -1.369 30.141 23.031 1 96.31 285 ASN B CA 1
ATOM 5047 C C . ASN B 1 285 ? -0.156 30.484 22.156 1 96.31 285 ASN B C 1
ATOM 5049 O O . ASN B 1 285 ? 0.052 29.875 21.109 1 96.31 285 ASN B O 1
ATOM 5053 N N . GLU B 1 286 ? 0.592 31.422 22.578 1 97.06 286 GLU B N 1
ATOM 5054 C CA . GLU B 1 286 ? 1.679 31.938 21.766 1 97.06 286 GLU B CA 1
ATOM 5055 C C . GLU B 1 286 ? 3.039 31.516 22.312 1 97.06 286 GLU B C 1
ATOM 5057 O O . GLU B 1 286 ? 4.074 32 21.859 1 97.06 286 GLU B O 1
ATOM 5062 N N . LYS B 1 287 ? 3.092 30.578 23.234 1 95.44 287 LYS B N 1
ATOM 5063 C CA . LYS B 1 287 ? 4.309 30.219 23.969 1 95.44 287 LYS B CA 1
ATOM 5064 C C . LYS B 1 287 ? 5.391 29.734 23.016 1 95.44 287 LYS B C 1
ATOM 5066 O O . LYS B 1 287 ? 6.57 30.047 23.188 1 95.44 287 LYS B O 1
ATOM 5071 N N . ALA B 1 288 ? 5 29.047 21.984 1 96.19 288 ALA B N 1
ATOM 5072 C CA . ALA B 1 288 ? 5.953 28.359 21.125 1 96.19 288 ALA B CA 1
ATOM 5073 C C . ALA B 1 288 ? 6.516 29.312 20.062 1 96.19 288 ALA B C 1
ATOM 5075 O O . ALA B 1 288 ? 7.426 28.953 19.312 1 96.19 288 ALA B O 1
ATOM 5076 N N . LEU B 1 289 ? 6.098 30.531 20 1 97.19 289 LEU B N 1
ATOM 5077 C CA . LEU B 1 289 ? 6.52 31.469 18.969 1 97.19 289 LEU B CA 1
ATOM 5078 C C . LEU B 1 289 ? 7.988 31.844 19.141 1 97.19 289 LEU B C 1
ATOM 5080 O O . LEU B 1 289 ? 8.727 31.938 18.156 1 97.19 289 LEU B O 1
ATOM 5084 N N . THR B 1 290 ? 8.461 31.953 20.438 1 96.94 290 THR B N 1
ATOM 5085 C CA . THR B 1 290 ? 9.75 32.594 20.656 1 96.94 290 THR B CA 1
ATOM 5086 C C . THR B 1 290 ? 10.719 31.688 21.391 1 96.94 290 THR B C 1
ATOM 5088 O O . THR B 1 290 ? 11.797 32.125 21.797 1 96.94 290 THR B O 1
ATOM 5091 N N . THR B 1 291 ? 10.344 30.453 21.547 1 96.88 291 THR B N 1
ATOM 5092 C CA . THR B 1 291 ? 11.164 29.531 22.328 1 96.88 291 THR B CA 1
ATOM 5093 C C . THR B 1 291 ? 12.523 29.344 21.672 1 96.88 291 THR B C 1
ATOM 5095 O O . THR B 1 291 ? 13.492 28.969 22.328 1 96.88 291 THR B O 1
ATOM 5098 N N . TRP B 1 292 ? 12.641 29.625 20.391 1 98.19 292 TRP B N 1
ATOM 5099 C CA . TRP B 1 292 ? 13.883 29.375 19.672 1 98.19 292 TRP B CA 1
ATOM 5100 C C . TRP B 1 292 ? 14.82 30.578 19.766 1 98.19 292 TRP B C 1
ATOM 5102 O O . TRP B 1 292 ? 15.992 30.484 19.406 1 98.19 292 TRP B O 1
ATOM 5112 N N . PHE B 1 293 ? 14.328 31.703 20.297 1 97.75 293 PHE B N 1
ATOM 5113 C CA . PHE B 1 293 ? 15.141 32.906 20.375 1 97.75 293 PHE B CA 1
ATOM 5114 C C . PHE B 1 293 ? 16.422 32.656 21.156 1 97.75 293 PHE B C 1
ATOM 5116 O O . PHE B 1 293 ? 16.375 32.188 22.297 1 97.75 293 PHE B O 1
ATOM 5123 N N . GLY B 1 294 ? 17.5 32.969 20.516 1 96.25 294 GLY B N 1
ATOM 5124 C CA . GLY B 1 294 ? 18.781 32.875 21.188 1 96.25 294 GLY B CA 1
ATOM 5125 C C . GLY B 1 294 ? 19.312 31.438 21.234 1 96.25 294 GLY B C 1
ATOM 5126 O O . GLY B 1 294 ? 20.328 31.172 21.875 1 96.25 294 GLY B O 1
ATOM 5127 N N . CYS B 1 295 ? 18.734 30.562 20.516 1 96.56 295 CYS B N 1
ATOM 5128 C CA . CYS B 1 295 ? 19.062 29.141 20.672 1 96.56 295 CYS B CA 1
ATOM 5129 C C . CYS B 1 295 ? 20.016 28.688 19.562 1 96.56 295 CYS B C 1
ATOM 5131 O O . CYS B 1 295 ? 20.484 27.547 19.578 1 96.56 295 CYS B O 1
ATOM 5133 N N . TYR B 1 296 ? 20.328 29.516 18.578 1 97 296 TYR B N 1
ATOM 5134 C CA . TYR B 1 296 ? 21.219 29.172 17.484 1 97 296 TYR B CA 1
ATOM 5135 C C . TYR B 1 296 ? 22.516 29.984 17.547 1 97 296 TYR B C 1
ATOM 5137 O O . TYR B 1 296 ? 22.484 31.172 17.891 1 97 296 TYR B O 1
ATOM 5145 N N . PRO B 1 297 ? 23.641 29.359 17.156 1 96.44 297 PRO B N 1
ATOM 5146 C CA . PRO B 1 297 ? 24.875 30.141 17.016 1 96.44 297 PRO B CA 1
ATOM 5147 C C . PRO B 1 297 ? 24.781 31.188 15.914 1 96.44 297 PRO B C 1
ATOM 5149 O O . PRO B 1 297 ? 24.172 30.938 14.875 1 96.44 297 PRO B O 1
ATOM 5152 N N . GLU B 1 298 ? 25.453 32.25 16.172 1 95.81 298 GLU B N 1
ATOM 5153 C CA . GLU B 1 298 ? 25.438 33.344 15.211 1 95.81 298 GLU B CA 1
ATOM 5154 C C . GLU B 1 298 ? 25.938 32.906 13.836 1 95.81 298 GLU B C 1
ATOM 5156 O O . GLU B 1 298 ? 25.438 33.344 12.805 1 95.81 298 GLU B O 1
ATOM 5161 N N . VAL B 1 299 ? 26.906 32.062 13.859 1 96.25 299 VAL B N 1
ATOM 5162 C CA . VAL B 1 299 ? 27.516 31.609 12.617 1 96.25 299 VAL B CA 1
ATOM 5163 C C . VAL B 1 299 ? 26.469 30.891 11.773 1 96.25 299 VAL B C 1
ATOM 5165 O O . VAL B 1 299 ? 26.469 31 10.539 1 96.25 299 VAL B O 1
ATOM 5168 N N . LEU B 1 300 ? 25.562 30.141 12.375 1 97.25 300 LEU B N 1
ATOM 5169 C CA . LEU B 1 300 ? 24.516 29.438 11.656 1 97.25 300 LEU B CA 1
ATOM 5170 C C . LEU B 1 300 ? 23.469 30.406 11.125 1 97.25 300 LEU B C 1
ATOM 5172 O O . LEU B 1 300 ? 23.031 30.297 9.977 1 97.25 300 LEU B O 1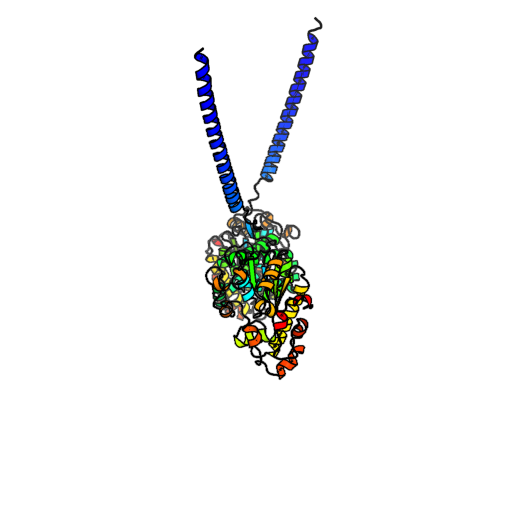
ATOM 5176 N N . LEU B 1 301 ? 23.109 31.344 11.914 1 96.75 301 LEU B N 1
ATOM 5177 C CA . LEU B 1 301 ? 22.078 32.312 11.539 1 96.75 301 LEU B CA 1
ATOM 5178 C C . LEU B 1 301 ? 22.531 33.125 10.344 1 96.75 301 LEU B C 1
ATOM 5180 O O . LEU B 1 301 ? 21.703 33.531 9.508 1 96.75 301 LEU B O 1
ATOM 5184 N N . LYS B 1 302 ? 23.797 33.375 10.25 1 96.19 302 LYS B N 1
ATOM 5185 C CA . LYS B 1 302 ? 24.344 34.156 9.125 1 96.19 302 LYS B CA 1
ATOM 5186 C C . LYS B 1 302 ? 24.203 33.375 7.824 1 96.19 302 LYS B C 1
ATOM 5188 O O . LYS B 1 302 ? 24.203 33.969 6.738 1 96.19 302 LYS B O 1
ATOM 5193 N N . LYS B 1 303 ? 24.031 32.062 7.926 1 97.56 303 LYS B N 1
ATOM 5194 C CA . LYS B 1 303 ? 23.953 31.203 6.75 1 97.56 303 LYS B CA 1
ATOM 5195 C C . LYS B 1 303 ? 22.5 30.891 6.402 1 97.56 303 LYS B C 1
ATOM 5197 O O . LYS B 1 303 ? 22.234 30.188 5.422 1 97.56 303 LYS B O 1
ATOM 5202 N N . ILE B 1 304 ? 21.578 31.344 7.125 1 97.19 304 ILE B N 1
ATOM 5203 C CA . ILE B 1 304 ? 20.203 30.859 7.082 1 97.19 304 ILE B CA 1
ATOM 5204 C C . ILE B 1 304 ? 19.594 31.156 5.719 1 97.19 304 ILE B C 1
ATOM 5206 O O . ILE B 1 304 ? 18.828 30.359 5.18 1 97.19 304 ILE B O 1
ATOM 5210 N N . ASP B 1 305 ? 19.922 32.312 5.145 1 97.75 305 ASP B N 1
ATOM 5211 C CA . ASP B 1 305 ? 19.344 32.688 3.854 1 97.75 305 ASP B CA 1
ATOM 5212 C C . ASP B 1 305 ? 19.828 31.75 2.746 1 97.75 305 ASP B C 1
ATOM 5214 O O . ASP B 1 305 ? 19.109 31.5 1.778 1 97.75 305 ASP B O 1
ATOM 5218 N N . ARG B 1 306 ? 21 31.234 2.863 1 98.06 306 ARG B N 1
ATOM 5219 C CA . ARG B 1 306 ? 21.531 30.281 1.9 1 98.06 306 ARG B CA 1
ATOM 5220 C C . ARG B 1 306 ? 20.969 28.891 2.141 1 98.06 306 ARG B C 1
ATOM 5222 O O . ARG B 1 306 ? 20.641 28.172 1.189 1 98.06 306 ARG B O 1
ATOM 5229 N N . LEU B 1 307 ? 20.828 28.531 3.352 1 98.38 307 LEU B N 1
ATOM 5230 C CA . LEU B 1 307 ? 20.391 27.188 3.73 1 98.38 307 LEU B CA 1
ATOM 5231 C C . LEU B 1 307 ? 18.891 27.031 3.535 1 98.38 307 LEU B C 1
ATOM 5233 O O . LEU B 1 307 ? 18.422 25.953 3.145 1 98.38 307 LEU B O 1
ATOM 5237 N N . ALA B 1 308 ? 18.125 28.078 3.783 1 98.62 308 ALA B N 1
ATOM 5238 C CA . ALA B 1 308 ? 16.672 28.047 3.754 1 98.62 308 ALA B CA 1
ATOM 5239 C C . ALA B 1 308 ? 16.094 29.312 3.117 1 98.62 308 ALA B C 1
ATOM 5241 O O . ALA B 1 308 ? 15.391 30.078 3.773 1 98.62 308 ALA B O 1
ATOM 5242 N N . PRO B 1 309 ? 16.328 29.484 1.876 1 98.38 309 PRO B N 1
ATOM 5243 C CA . PRO B 1 309 ? 15.883 30.703 1.198 1 98.38 309 PRO B CA 1
ATOM 5244 C C . PRO B 1 309 ? 14.367 30.859 1.229 1 98.38 309 PRO B C 1
ATOM 5246 O O . PRO B 1 309 ? 13.859 31.984 1.077 1 98.38 309 PRO B O 1
ATOM 5249 N N . MET B 1 310 ? 13.602 29.812 1.485 1 98.06 310 MET B N 1
ATOM 5250 C CA . MET B 1 310 ? 12.141 29.891 1.535 1 98.06 310 MET B CA 1
ATOM 5251 C C . MET B 1 310 ? 11.688 30.766 2.703 1 98.06 310 MET B C 1
ATOM 5253 O O . MET B 1 310 ? 10.562 31.266 2.701 1 98.06 310 MET B O 1
ATOM 5257 N N . LEU B 1 311 ? 12.516 30.922 3.74 1 97.62 311 LEU B N 1
ATOM 5258 C CA . LEU B 1 311 ? 12.148 31.75 4.875 1 97.62 311 LEU B CA 1
ATOM 5259 C C . LEU B 1 311 ? 11.797 33.156 4.414 1 97.62 311 LEU B C 1
ATOM 5261 O O . LEU B 1 311 ? 10.711 33.656 4.711 1 97.62 311 LEU B O 1
ATOM 5265 N N . ARG B 1 312 ? 12.656 33.719 3.666 1 95.69 312 ARG B N 1
ATOM 5266 C CA . ARG B 1 312 ? 12.414 35.062 3.176 1 95.69 312 ARG B CA 1
ATOM 5267 C C . ARG B 1 312 ? 11.242 35.094 2.193 1 95.69 312 ARG B C 1
ATOM 5269 O O . ARG B 1 312 ? 10.422 36 2.223 1 95.69 312 ARG B O 1
ATOM 5276 N N . LYS B 1 313 ? 11.211 34.094 1.342 1 95 313 LYS B N 1
ATOM 5277 C CA . LYS B 1 313 ? 10.133 34 0.362 1 95 313 LYS B CA 1
ATOM 5278 C C . LYS B 1 313 ? 8.773 33.906 1.05 1 95 313 LYS B C 1
ATOM 5280 O O . LYS B 1 313 ? 7.77 34.406 0.523 1 95 313 LYS B O 1
ATOM 5285 N N . LEU B 1 314 ? 8.742 33.281 2.203 1 95.69 314 LEU B N 1
ATOM 5286 C CA . LEU B 1 314 ? 7.496 33.094 2.936 1 95.69 314 LEU B CA 1
ATOM 5287 C C . LEU B 1 314 ? 7.223 34.281 3.863 1 95.69 314 LEU B C 1
ATOM 5289 O O . LEU B 1 314 ? 6.246 34.281 4.617 1 95.69 314 LEU B O 1
ATOM 5293 N N . GLY B 1 315 ? 8.125 35.25 3.898 1 93.69 315 GLY B N 1
ATOM 5294 C CA . GLY B 1 315 ? 7.836 36.5 4.578 1 93.69 315 GLY B CA 1
ATOM 5295 C C . GLY B 1 315 ? 8.461 36.594 5.957 1 93.69 315 GLY B C 1
ATOM 5296 O O . GLY B 1 315 ? 8.188 37.531 6.711 1 93.69 315 GLY B O 1
ATOM 5297 N N . TYR B 1 316 ? 9.336 35.688 6.246 1 95.81 316 TYR B N 1
ATOM 5298 C CA . TYR B 1 316 ? 9.977 35.75 7.555 1 95.81 316 TYR B CA 1
ATOM 5299 C C . TYR B 1 316 ? 11.188 36.656 7.539 1 95.81 316 TYR B C 1
ATOM 5301 O O . TYR B 1 316 ? 11.938 36.688 6.562 1 95.81 316 TYR B O 1
ATOM 5309 N N . ASP B 1 317 ? 11.312 37.438 8.617 1 95.94 317 ASP B N 1
ATOM 5310 C CA . ASP B 1 317 ? 12.477 38.312 8.766 1 95.94 317 ASP B CA 1
ATOM 5311 C C . ASP B 1 317 ? 13.703 37.531 9.227 1 95.94 317 ASP B C 1
ATOM 5313 O O . ASP B 1 317 ? 13.781 37.125 10.383 1 95.94 317 ASP B O 1
ATOM 5317 N N . THR B 1 318 ? 14.711 37.375 8.312 1 96.69 318 THR B N 1
ATOM 5318 C CA . THR B 1 318 ? 15.898 36.594 8.641 1 96.69 318 THR B CA 1
ATOM 5319 C C . THR B 1 318 ? 17.062 37.5 9.023 1 96.69 318 THR B C 1
ATOM 5321 O O . THR B 1 318 ? 18.188 37.031 9.242 1 96.69 318 THR B O 1
ATOM 5324 N N . SER B 1 319 ? 16.797 38.812 9.102 1 95.5 319 SER B N 1
ATOM 5325 C CA . SER B 1 319 ? 17.859 39.781 9.391 1 95.5 319 SER B CA 1
ATOM 5326 C C . SER B 1 319 ? 18.125 39.875 10.883 1 95.5 319 SER B C 1
ATOM 5328 O O . SER B 1 319 ? 19.109 40.5 11.312 1 95.5 319 SER B O 1
ATOM 5330 N N . THR B 1 320 ? 17.203 39.25 11.656 1 95.44 320 THR B N 1
ATOM 5331 C CA . THR B 1 320 ? 17.344 39.312 13.102 1 95.44 320 THR B CA 1
ATOM 5332 C C . THR B 1 320 ? 17.062 37.938 13.719 1 95.44 320 THR B C 1
ATOM 5334 O O . THR B 1 320 ? 16.375 37.094 13.117 1 95.44 320 THR B O 1
ATOM 5337 N N . ASP B 1 321 ? 17.672 37.688 14.82 1 94.94 321 ASP B N 1
ATOM 5338 C CA . ASP B 1 321 ? 17.422 36.469 15.555 1 94.94 321 ASP B CA 1
ATOM 5339 C C . ASP B 1 321 ? 16.234 36.594 16.5 1 94.94 321 ASP B C 1
ATOM 5341 O O . ASP B 1 321 ? 15.922 35.688 17.25 1 94.94 321 ASP B O 1
ATOM 5345 N N . ARG B 1 322 ? 15.586 37.656 16.453 1 96.44 322 ARG B N 1
ATOM 5346 C CA . ARG B 1 322 ? 14.375 37.906 17.219 1 96.44 322 ARG B CA 1
ATOM 5347 C C . ARG B 1 322 ? 13.336 38.656 16.375 1 96.44 322 ARG B C 1
ATOM 5349 O O . ARG B 1 322 ? 12.969 39.781 16.688 1 96.44 322 ARG B O 1
ATOM 5356 N N . PRO B 1 323 ? 12.891 37.969 15.383 1 96.69 323 PRO B N 1
ATOM 5357 C CA . PRO B 1 323 ? 11.906 38.625 14.523 1 96.69 323 PRO B CA 1
ATOM 5358 C C . PRO B 1 323 ? 10.617 38.969 15.258 1 96.69 323 PRO B C 1
ATOM 5360 O O . PRO B 1 323 ? 10.258 38.312 16.234 1 96.69 323 PRO B O 1
ATOM 5363 N N . ASP B 1 324 ? 10 40.062 14.836 1 95.88 324 ASP B N 1
ATOM 5364 C CA . ASP B 1 324 ? 8.703 40.469 15.367 1 95.88 324 ASP B CA 1
ATOM 5365 C C . ASP B 1 324 ? 7.57 39.688 14.695 1 95.88 324 ASP B C 1
ATOM 5367 O O . ASP B 1 324 ? 7.148 40.031 13.594 1 95.88 324 ASP B O 1
ATOM 5371 N N . TYR B 1 325 ? 7.012 38.75 15.43 1 96.38 325 TYR B N 1
ATOM 5372 C CA . TYR B 1 325 ? 5.953 37.906 14.867 1 96.38 325 TYR B CA 1
ATOM 5373 C C . TYR B 1 325 ? 4.605 38.625 14.945 1 96.38 325 TYR B C 1
ATOM 5375 O O . TYR B 1 325 ? 3.613 38.125 14.398 1 96.38 325 TYR B O 1
ATOM 5383 N N . SER B 1 326 ? 4.504 39.75 15.656 1 94.69 326 SER B N 1
ATOM 5384 C CA . SER B 1 326 ? 3.236 40.438 15.805 1 94.69 326 SER B CA 1
ATOM 5385 C C . SER B 1 326 ? 2.689 40.906 14.453 1 94.69 326 SER B C 1
ATOM 5387 O O . SER B 1 326 ? 1.48 41.094 14.297 1 94.69 326 SER B O 1
ATOM 5389 N N . ALA B 1 327 ? 3.549 41 13.477 1 91.5 327 ALA B N 1
ATOM 5390 C CA . ALA B 1 327 ? 3.131 41.375 12.125 1 91.5 327 ALA B CA 1
ATOM 5391 C C . ALA B 1 327 ? 2.156 40.344 11.562 1 91.5 327 ALA B C 1
ATOM 5393 O O . ALA B 1 327 ? 1.254 40.688 10.789 1 91.5 327 ALA B O 1
ATOM 5394 N N . PHE B 1 328 ? 2.271 39.062 11.922 1 94.25 328 PHE B N 1
ATOM 5395 C CA . PHE B 1 328 ? 1.396 38 11.461 1 94.25 328 PHE B CA 1
ATOM 5396 C C . PHE B 1 328 ? 0.013 38.125 12.094 1 94.25 328 PHE B C 1
ATOM 5398 O O . PHE B 1 328 ? -0.953 37.531 11.594 1 94.25 328 PHE B O 1
ATOM 5405 N N . GLY B 1 329 ? -0.093 38.844 13.164 1 94.06 329 GLY B N 1
ATOM 5406 C CA . GLY B 1 329 ? -1.354 39 13.867 1 94.06 329 GLY B CA 1
ATOM 5407 C C . GLY B 1 329 ? -2.146 40.219 13.422 1 94.06 329 GLY B C 1
ATOM 5408 O O . GLY B 1 329 ? -3.234 40.469 13.938 1 94.06 329 GLY B O 1
ATOM 5409 N N . ARG B 1 330 ? -1.604 40.938 12.492 1 92.25 330 ARG B N 1
ATOM 5410 C CA . ARG B 1 330 ? -2.273 42.156 12.023 1 92.25 330 ARG B CA 1
ATOM 5411 C C . ARG B 1 330 ? -3.547 41.812 11.258 1 92.25 330 ARG B C 1
ATOM 5413 O O . ARG B 1 330 ? -3.617 40.781 10.594 1 92.25 330 ARG B O 1
ATOM 5420 N N . ASP B 1 331 ? -4.504 42.719 11.227 1 89.44 331 ASP B N 1
ATOM 5421 C CA . ASP B 1 331 ? -5.785 42.531 10.562 1 89.44 331 ASP B CA 1
ATOM 5422 C C . ASP B 1 331 ? -5.613 42.438 9.047 1 89.44 331 ASP B C 1
ATOM 5424 O O . ASP B 1 331 ? -6.348 41.719 8.367 1 89.44 331 ASP B O 1
ATOM 5428 N N . ASP B 1 332 ? -4.609 43.156 8.578 1 87.31 332 ASP B N 1
ATOM 5429 C CA . ASP B 1 332 ? -4.414 43.25 7.133 1 87.31 332 ASP B CA 1
ATOM 5430 C C . ASP B 1 332 ? -3.309 42.312 6.668 1 87.31 332 ASP B C 1
ATOM 5432 O O . ASP B 1 332 ? -2.689 42.531 5.625 1 87.31 332 ASP B O 1
ATOM 5436 N N . PHE B 1 333 ? -3.01 41.281 7.434 1 90.5 333 PHE B N 1
ATOM 5437 C CA . PHE B 1 333 ? -1.907 40.375 7.16 1 90.5 333 PHE B CA 1
ATOM 5438 C C . PHE B 1 333 ? -2.012 39.812 5.746 1 90.5 333 PHE B C 1
ATOM 5440 O O . PHE B 1 333 ? -1.047 39.875 4.98 1 90.5 333 PHE B O 1
ATOM 5447 N N . TYR B 1 334 ? -3.113 39.312 5.285 1 86.19 334 TYR B N 1
ATOM 5448 C CA . TYR B 1 334 ? -3.262 38.688 3.982 1 86.19 334 TYR B CA 1
ATOM 5449 C C . TYR B 1 334 ? -3.406 39.719 2.875 1 86.19 334 TYR B C 1
ATOM 5451 O O . TYR B 1 334 ? -3.322 39.375 1.69 1 86.19 334 TYR B O 1
ATOM 5459 N N . GLU B 1 335 ? -3.646 40.969 3.221 1 80.31 335 GLU B N 1
ATOM 5460 C CA . GLU B 1 335 ? -3.68 42.031 2.229 1 80.31 335 GLU B CA 1
ATOM 5461 C C . GLU B 1 335 ? -2.27 42.438 1.803 1 80.31 335 GLU B C 1
ATOM 5463 O O . GLU B 1 335 ? -2.068 42.906 0.689 1 80.31 335 GLU B O 1
ATOM 5468 N N . TYR B 1 336 ? -1.361 42.5 2.811 1 64.94 336 TYR B N 1
ATOM 5469 C CA . TYR B 1 336 ? 0.005 42.938 2.547 1 64.94 336 TYR B CA 1
ATOM 5470 C C . TYR B 1 336 ? 0.76 41.906 1.726 1 64.94 336 TYR B C 1
ATOM 5472 O O . TYR B 1 336 ? 1.933 42.094 1.396 1 64.94 336 TYR B O 1
ATOM 5480 N N . GLY B 1 337 ? 0.218 41.062 1.01 1 57.41 337 GLY B N 1
ATOM 5481 C CA . GLY B 1 337 ? 0.876 40.188 0.027 1 57.41 337 GLY B CA 1
ATOM 5482 C C . GLY B 1 337 ? 1.4 38.906 0.613 1 57.41 337 GLY B C 1
ATOM 5483 O O . GLY B 1 337 ? 2.25 38.25 0.012 1 57.41 337 GLY B O 1
ATOM 5484 N N . TYR B 1 338 ? 1.554 38.906 1.949 1 55.5 338 TYR B N 1
ATOM 5485 C CA . TYR B 1 338 ? 1.996 37.531 2.176 1 55.5 338 TYR B CA 1
ATOM 5486 C C . TYR B 1 338 ? 1.323 36.562 1.199 1 55.5 338 TYR B C 1
ATOM 5488 O O . TYR B 1 338 ? 0.152 36.219 1.367 1 55.5 338 TYR B O 1
ATOM 5496 N N . ARG B 1 339 ? 1.613 37.094 -0.115 1 49.81 339 ARG B N 1
ATOM 5497 C CA . ARG B 1 339 ? 1.203 36.375 -1.328 1 49.81 339 ARG B CA 1
ATOM 5498 C C . ARG B 1 339 ? 1.338 34.875 -1.164 1 49.81 339 ARG B C 1
ATOM 5500 O O . ARG B 1 339 ? 2.426 34.312 -1.332 1 49.81 339 ARG B O 1
ATOM 5507 N N . LEU B 1 340 ? 0.845 34.438 -0.161 1 46.28 340 LEU B N 1
ATOM 5508 C CA . LEU B 1 340 ? 0.662 33 -0.242 1 46.28 340 LEU B CA 1
ATOM 5509 C C . LEU B 1 340 ? -0.195 32.625 -1.447 1 46.28 340 LEU B C 1
ATOM 5511 O O . LEU B 1 340 ? -1.158 33.312 -1.77 1 46.28 340 LEU B O 1
#